Protein AF-0000000082644853 (afdb_homodimer)

Structure (mmCIF, N/CA/C/O backbone):
data_AF-0000000082644853-model_v1
#
loop_
_entity.id
_entity.type
_entity.pdbx_description
1 polymer 'Sirohydrochlorin cobaltochelatase'
#
loop_
_atom_site.group_PDB
_atom_site.id
_atom_site.type_symbol
_atom_site.label_atom_id
_atom_site.label_alt_id
_atom_site.label_comp_id
_atom_site.label_asym_id
_atom_site.label_entity_id
_atom_site.label_seq_id
_atom_site.pdbx_PDB_ins_code
_atom_site.Cartn_x
_atom_site.Cartn_y
_atom_site.Cartn_z
_atom_site.occupancy
_atom_site.B_iso_or_equiv
_atom_site.auth_seq_id
_atom_site.auth_comp_id
_atom_site.auth_asym_id
_atom_site.auth_atom_id
_atom_site.pdbx_PDB_model_num
ATOM 1 N N . MET A 1 1 ? -31.766 14.523 12.695 1 91.44 1 MET A N 1
ATOM 2 C CA . MET A 1 1 ? -30.641 15.391 12.344 1 91.44 1 MET A CA 1
ATOM 3 C C . MET A 1 1 ? -29.344 14.594 12.258 1 91.44 1 MET A C 1
ATOM 5 O O . MET A 1 1 ? -29.172 13.602 12.977 1 91.44 1 MET A O 1
ATOM 9 N N . LYS A 1 2 ? -28.453 14.953 11.383 1 95.81 2 LYS A N 1
ATOM 10 C CA . LYS A 1 2 ? -27.172 14.273 11.227 1 95.81 2 LYS A CA 1
ATOM 11 C C . LYS A 1 2 ? -26.031 15.109 11.812 1 95.81 2 LYS A C 1
ATOM 13 O O . LYS A 1 2 ? -26.078 16.344 11.773 1 95.81 2 LYS A O 1
ATOM 18 N N . ALA A 1 3 ? -25.094 14.406 12.383 1 97.88 3 ALA A N 1
ATOM 19 C CA . ALA A 1 3 ? -23.906 15.078 12.906 1 97.88 3 ALA A CA 1
ATOM 20 C C . ALA A 1 3 ? -22.625 14.469 12.32 1 97.88 3 ALA A C 1
ATOM 22 O O . ALA A 1 3 ? -22.609 13.289 11.969 1 97.88 3 ALA A O 1
ATOM 23 N N . ILE A 1 4 ? -21.703 15.273 12.188 1 98.19 4 ILE A N 1
ATOM 24 C CA . ILE A 1 4 ? -20.359 14.852 11.773 1 98.19 4 ILE A CA 1
ATOM 25 C C . ILE A 1 4 ? -19.375 15.055 12.914 1 98.19 4 ILE A C 1
ATOM 27 O O . ILE A 1 4 ? -19.281 16.156 13.484 1 98.19 4 ILE A O 1
ATOM 31 N N . LEU A 1 5 ? -18.734 14.008 13.289 1 98.38 5 LEU A N 1
ATOM 32 C CA . LEU A 1 5 ? -17.688 14.062 14.312 1 98.38 5 LEU A CA 1
ATOM 33 C C . LEU A 1 5 ? -16.312 13.844 13.688 1 98.38 5 LEU A C 1
ATOM 35 O O . LEU A 1 5 ? -15.984 12.727 13.281 1 98.38 5 LEU A O 1
ATOM 39 N N . PHE A 1 6 ? -15.547 14.906 13.625 1 98.06 6 PHE A N 1
ATOM 40 C CA . PHE A 1 6 ? -14.172 14.805 13.148 1 98.06 6 PHE A CA 1
ATOM 41 C C . PHE A 1 6 ? -13.234 14.398 14.281 1 98.06 6 PHE A C 1
ATOM 43 O O . PHE A 1 6 ? -13.266 14.992 15.359 1 98.06 6 PHE A O 1
ATOM 50 N N . VAL A 1 7 ? -12.398 13.383 14.023 1 96.88 7 VAL A N 1
ATOM 51 C CA . VAL A 1 7 ? -11.523 12.859 15.062 1 96.88 7 VAL A CA 1
ATOM 52 C C . VAL A 1 7 ? -10.07 13.188 14.719 1 96.88 7 VAL A C 1
ATOM 54 O O . VAL A 1 7 ? -9.5 12.609 13.797 1 96.88 7 VAL A O 1
ATOM 57 N N . GLY A 1 8 ? -9.5 14.078 15.461 1 95.31 8 GLY A N 1
ATOM 58 C CA . GLY A 1 8 ? -8.062 14.281 15.375 1 95.31 8 GLY A CA 1
ATOM 59 C C . GLY A 1 8 ? -7.266 13.281 16.188 1 95.31 8 GLY A C 1
ATOM 60 O O . GLY A 1 8 ? -7.766 12.742 17.172 1 95.31 8 GLY A O 1
ATOM 61 N N . HIS A 1 9 ? -6.109 13.016 15.82 1 91.62 9 HIS A N 1
ATOM 62 C CA . HIS A 1 9 ? -5.27 12.102 16.594 1 91.62 9 HIS A CA 1
ATOM 63 C C . HIS A 1 9 ? -4.98 12.664 17.984 1 91.62 9 HIS A C 1
ATOM 65 O O . HIS A 1 9 ? -5.066 11.938 18.984 1 91.62 9 HIS A O 1
ATOM 71 N N . GLY A 1 10 ? -4.68 13.938 18.016 1 91.25 10 GLY A N 1
ATOM 72 C CA . GLY A 1 10 ? -4.246 14.617 19.234 1 91.25 10 GLY A CA 1
ATOM 73 C C . GLY A 1 10 ? -2.74 14.734 19.344 1 91.25 10 GLY A C 1
ATOM 74 O O . GLY A 1 10 ? -2.008 13.844 18.891 1 91.25 10 GLY A O 1
ATOM 75 N N . SER A 1 11 ? -2.26 15.828 19.906 1 88.69 11 SER A N 1
ATOM 76 C CA . SER A 1 11 ? -0.838 16.125 20.047 1 88.69 11 SER A CA 1
ATOM 77 C C . SER A 1 11 ? -0.506 16.609 21.453 1 88.69 11 SER A C 1
ATOM 79 O O . SER A 1 11 ? -1.336 17.234 22.125 1 88.69 11 SER A O 1
ATOM 81 N N . ARG A 1 12 ? 0.688 16.297 21.859 1 88.5 12 ARG A N 1
ATOM 82 C CA . ARG A 1 12 ? 1.156 16.844 23.125 1 88.5 12 ARG A CA 1
ATOM 83 C C . ARG A 1 12 ? 1.364 18.344 23.031 1 88.5 12 ARG A C 1
ATOM 85 O O . ARG A 1 12 ? 1.369 19.047 24.047 1 88.5 12 ARG A O 1
ATOM 92 N N . ASP A 1 13 ? 1.562 18.797 21.797 1 89.56 13 ASP A N 1
ATOM 93 C CA . ASP A 1 13 ? 1.637 20.219 21.516 1 89.56 13 ASP A CA 1
ATOM 94 C C . ASP A 1 13 ? 0.244 20.812 21.328 1 89.56 13 ASP A C 1
ATOM 96 O O . ASP A 1 13 ? -0.434 20.516 20.344 1 89.56 13 ASP A O 1
ATOM 100 N N . PRO A 1 14 ? -0.13 21.688 22.156 1 90.88 14 PRO A N 1
ATOM 101 C CA . PRO A 1 14 ? -1.47 22.281 22.062 1 90.88 14 PRO A CA 1
ATOM 102 C C . PRO A 1 14 ? -1.701 23 20.734 1 90.88 14 PRO A C 1
ATOM 104 O O . PRO A 1 14 ? -2.834 23.062 20.25 1 90.88 14 PRO A O 1
ATOM 107 N N . GLU A 1 15 ? -0.676 23.5 20.219 1 91.12 15 GLU A N 1
ATOM 108 C CA . GLU A 1 15 ? -0.809 24.188 18.938 1 91.12 15 GLU A CA 1
ATOM 109 C C . GLU A 1 15 ? -1.301 23.234 17.844 1 91.12 15 GLU A C 1
ATOM 111 O O . GLU A 1 15 ? -2.047 23.641 16.953 1 91.12 15 GLU A O 1
ATOM 116 N N . GLY A 1 16 ? -0.897 22 17.891 1 91.69 16 GLY A N 1
ATOM 117 C CA . GLY A 1 16 ? -1.359 21 16.953 1 91.69 16 GLY A CA 1
ATOM 118 C C . GLY A 1 16 ? -2.854 20.75 17.031 1 91.69 16 GLY A C 1
ATOM 119 O O . GLY A 1 16 ? -3.529 20.672 16 1 91.69 16 GLY A O 1
ATOM 120 N N . ASN A 1 17 ? -3.324 20.641 18.25 1 94.69 17 ASN A N 1
ATOM 121 C CA . ASN A 1 17 ? -4.75 20.422 18.453 1 94.69 17 ASN A CA 1
ATOM 122 C C . ASN A 1 17 ? -5.574 21.625 18 1 94.69 17 ASN A C 1
ATOM 124 O O . ASN A 1 17 ? -6.66 21.469 17.438 1 94.69 17 ASN A O 1
ATOM 128 N N . GLU A 1 18 ? -5.004 22.75 18.234 1 94.88 18 GLU A N 1
ATOM 129 C CA . GLU A 1 18 ? -5.684 23.969 17.812 1 94.88 18 GLU A CA 1
ATOM 130 C C . GLU A 1 18 ? -5.773 24.047 16.281 1 94.88 18 GLU A C 1
ATOM 132 O O . GLU A 1 18 ? -6.785 24.5 15.74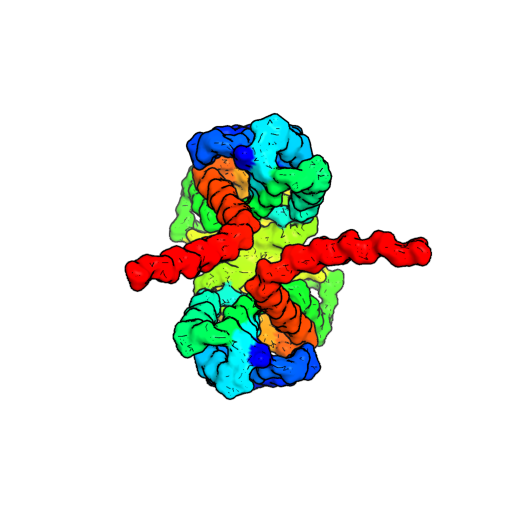2 1 94.88 18 GLU A O 1
ATOM 137 N N . GLN A 1 19 ? -4.77 23.625 15.633 1 93.31 19 GLN A N 1
ATOM 138 C CA . GLN A 1 19 ? -4.781 23.625 14.172 1 93.31 19 GLN A CA 1
ATOM 139 C C . GLN A 1 19 ? -5.84 22.672 13.633 1 93.31 19 GLN A C 1
ATOM 141 O O . GLN A 1 19 ? -6.477 22.953 12.617 1 93.31 19 GLN A O 1
ATOM 146 N N . VAL A 1 20 ? -6.02 21.562 14.32 1 95.38 20 VAL A N 1
ATOM 147 C CA . VAL A 1 20 ? -7.07 20.641 13.922 1 95.38 20 VAL A CA 1
ATOM 148 C C . VAL A 1 20 ? -8.43 21.312 14.031 1 95.38 20 VAL A C 1
ATOM 150 O O . VAL A 1 20 ? -9.25 21.25 13.109 1 95.38 20 VAL A O 1
ATOM 153 N N . ARG A 1 21 ? -8.648 21.984 15.141 1 96.44 21 ARG A N 1
ATOM 154 C CA . ARG A 1 21 ? -9.914 22.672 15.359 1 96.44 21 ARG A CA 1
ATOM 155 C C . ARG A 1 21 ? -10.148 23.75 14.312 1 96.44 21 ARG A C 1
ATOM 157 O O . ARG A 1 21 ? -11.25 23.875 13.773 1 96.44 21 ARG A O 1
ATOM 164 N N . GLN A 1 22 ? -9.078 24.453 14.055 1 96.44 22 GLN A N 1
ATOM 165 C CA . GLN A 1 22 ? -9.164 25.516 13.055 1 96.44 22 GLN A CA 1
ATOM 166 C C . GLN A 1 22 ? -9.477 24.938 11.672 1 96.44 22 GLN A C 1
ATOM 168 O O . GLN A 1 22 ? -10.266 25.516 10.922 1 96.44 22 GLN A O 1
ATOM 173 N N . PHE A 1 23 ? -8.859 23.922 11.375 1 96.81 23 PHE A N 1
ATOM 174 C CA . PHE A 1 23 ? -9.086 23.266 10.094 1 96.81 23 PHE A CA 1
ATOM 175 C C . PHE A 1 23 ? -10.555 22.875 9.945 1 96.81 23 PHE A C 1
ATOM 177 O O . PHE A 1 23 ? -11.164 23.125 8.906 1 96.81 23 PHE A O 1
ATOM 184 N N . VAL A 1 24 ? -11.07 22.25 10.984 1 97.12 24 VAL A N 1
ATOM 185 C CA . VAL A 1 24 ? -12.461 21.797 10.945 1 97.12 24 VAL A CA 1
ATOM 186 C C . VAL A 1 24 ? -13.391 23.016 10.836 1 97.12 24 VAL A C 1
ATOM 188 O O . VAL A 1 24 ? -14.391 22.969 10.117 1 97.12 24 VAL A O 1
ATOM 191 N N . GLU A 1 25 ? -13.07 24.062 11.523 1 96.19 25 GLU A N 1
ATOM 192 C CA . GLU A 1 25 ? -13.859 25.281 11.438 1 96.19 25 GLU A CA 1
ATOM 193 C C . GLU A 1 25 ? -13.883 25.828 10.008 1 96.19 25 GLU A C 1
ATOM 195 O O . GLU A 1 25 ? -14.898 26.344 9.547 1 96.19 25 GLU A O 1
ATOM 200 N N . ARG A 1 26 ? -12.773 25.703 9.352 1 95.19 26 ARG A N 1
ATOM 201 C CA . ARG A 1 26 ? -12.672 26.156 7.969 1 95.19 26 ARG A CA 1
ATOM 202 C C . ARG A 1 26 ? -13.445 25.25 7.027 1 95.19 26 ARG A C 1
ATOM 204 O O . ARG A 1 26 ? -13.805 25.641 5.918 1 95.19 26 ARG A O 1
ATOM 211 N N . LEU A 1 27 ? -13.648 24.047 7.477 1 95.5 27 LEU A N 1
ATOM 212 C CA . LEU A 1 27 ? -14.398 23.078 6.695 1 95.5 27 LEU A CA 1
ATOM 213 C C . LEU A 1 27 ? -15.898 23.297 6.824 1 95.5 27 LEU A C 1
ATOM 215 O O . LEU A 1 27 ? -16.656 22.953 5.922 1 95.5 27 LEU A O 1
ATOM 219 N N . ARG A 1 28 ? -16.359 23.906 7.863 1 94.81 28 ARG A N 1
ATOM 220 C CA . ARG A 1 28 ? -17.75 24.016 8.258 1 94.81 28 ARG A CA 1
ATOM 221 C C . ARG A 1 28 ? -18.578 24.672 7.156 1 94.81 28 ARG A C 1
ATOM 223 O O . ARG A 1 28 ? -19.656 24.188 6.816 1 94.81 28 ARG A O 1
ATOM 230 N N . PRO A 1 29 ? -18.062 25.734 6.512 1 95.12 29 PRO A N 1
ATOM 231 C CA . PRO A 1 29 ? -18.859 26.406 5.477 1 95.12 29 PRO A CA 1
ATOM 232 C C . PRO A 1 29 ? -19.109 25.5 4.262 1 95.12 29 PRO A C 1
ATOM 234 O O . PRO A 1 29 ? -20 25.797 3.455 1 95.12 29 PRO A O 1
ATOM 237 N N . LYS A 1 30 ? -18.391 24.453 4.133 1 95.62 30 LYS A N 1
ATOM 238 C CA . LYS A 1 30 ? -18.5 23.562 2.98 1 95.62 30 LYS A CA 1
ATOM 239 C C . LYS A 1 30 ? -19.406 22.375 3.295 1 95.62 30 LYS A C 1
ATOM 241 O O . LYS A 1 30 ? -19.672 21.547 2.422 1 95.62 30 LYS A O 1
ATOM 246 N N . ILE A 1 31 ? -19.812 22.328 4.473 1 95.56 31 ILE A N 1
ATOM 247 C CA . ILE A 1 31 ? -20.703 21.266 4.934 1 95.56 31 ILE A CA 1
ATOM 248 C C . ILE A 1 31 ? -22.125 21.797 5.02 1 95.56 31 ILE A C 1
ATOM 250 O O . ILE A 1 31 ? -22.344 22.938 5.449 1 95.56 31 ILE A O 1
ATOM 254 N N . HIS A 1 32 ? -23.062 20.984 4.539 1 93.88 32 HIS A N 1
ATOM 255 C CA . HIS A 1 32 ? -24.469 21.406 4.566 1 93.88 32 HIS A CA 1
ATOM 256 C C . HIS A 1 32 ? -24.875 21.859 5.961 1 93.88 32 HIS A C 1
ATOM 258 O O . HIS A 1 32 ? -24.578 21.188 6.953 1 93.88 32 HIS A O 1
ATOM 264 N N . PRO A 1 33 ? -25.562 22.938 6.102 1 93.25 33 PRO A N 1
ATOM 265 C CA . PRO A 1 33 ? -25.844 23.594 7.383 1 93.25 33 PRO A CA 1
ATOM 266 C C . PRO A 1 33 ? -26.719 22.734 8.305 1 93.25 33 PRO A C 1
ATOM 268 O O . PRO A 1 33 ? -26.797 23 9.508 1 93.25 33 PRO A O 1
ATOM 271 N N . THR A 1 34 ? -27.328 21.781 7.746 1 93.5 34 THR A N 1
ATOM 272 C CA . THR A 1 34 ? -28.203 20.938 8.562 1 93.5 34 THR A CA 1
ATOM 273 C C . THR A 1 34 ? -27.375 20 9.445 1 93.5 34 THR A C 1
ATOM 275 O O . THR A 1 34 ? -27.906 19.422 10.391 1 93.5 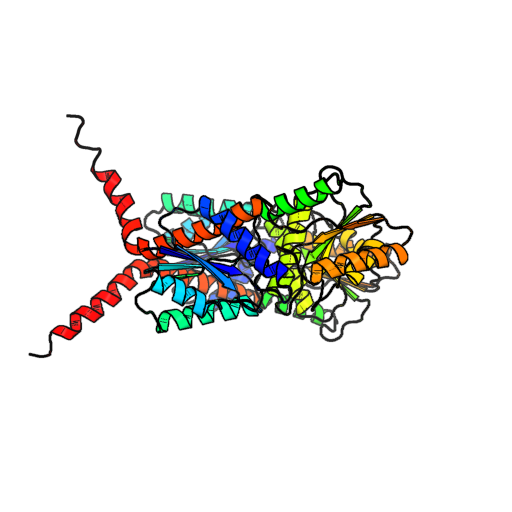34 THR A O 1
ATOM 278 N N . PHE A 1 35 ? -26.141 19.891 9.102 1 96.06 35 PHE A N 1
ATOM 279 C CA . PHE A 1 35 ? -25.297 18.984 9.883 1 96.06 35 PHE A CA 1
ATOM 280 C C . PHE A 1 35 ? -24.75 19.688 11.117 1 96.06 35 PHE A C 1
ATOM 282 O O . PHE A 1 35 ? -24.312 20.828 11.047 1 96.06 35 PHE A O 1
ATOM 289 N N . TYR A 1 36 ? -24.844 19.062 12.211 1 96.88 36 TYR A N 1
ATOM 290 C CA . TYR A 1 36 ? -24.078 19.469 13.383 1 96.88 36 TYR A CA 1
ATOM 291 C C . TYR A 1 36 ? -22.625 18.984 13.281 1 96.88 36 TYR A C 1
ATOM 293 O O . TYR A 1 36 ? -22.375 17.812 12.992 1 96.88 36 TYR A O 1
ATOM 301 N N . VAL A 1 37 ? -21.656 19.875 13.477 1 97.75 37 VAL A N 1
ATOM 302 C CA . VAL A 1 37 ? -20.25 19.516 13.312 1 97.75 37 VAL A CA 1
ATOM 303 C C . VAL A 1 37 ? -19.531 19.625 14.648 1 97.75 37 VAL A C 1
ATOM 305 O O . VAL A 1 37 ? -19.641 20.641 15.336 1 97.75 37 VAL A O 1
ATOM 308 N N . GLU A 1 38 ? -18.828 18.594 15.016 1 97.5 38 GLU A N 1
ATOM 309 C CA . GLU A 1 38 ? -18.047 18.547 16.25 1 97.5 38 GLU A CA 1
ATOM 310 C C . GLU A 1 38 ? -16.656 17.984 16 1 97.5 38 GLU A C 1
ATOM 312 O O . GLU A 1 38 ? -16.438 17.266 15.023 1 97.5 38 GLU A O 1
ATOM 317 N N . THR A 1 39 ? -15.68 18.375 16.875 1 98.12 39 THR A N 1
ATOM 318 C CA . THR A 1 39 ? -14.312 17.875 16.812 1 98.12 39 THR A CA 1
ATOM 319 C C . THR A 1 39 ? -13.93 17.203 18.125 1 98.12 39 THR A C 1
ATOM 321 O O . THR A 1 39 ? -14.281 17.672 19.219 1 98.12 39 THR A O 1
ATOM 324 N N . CYS A 1 40 ? -13.289 16.078 18.031 1 97.69 40 CYS A N 1
ATOM 325 C CA . CYS A 1 40 ? -12.758 15.391 19.203 1 97.69 40 CYS A CA 1
ATOM 326 C C . CYS A 1 40 ? -11.375 14.82 18.906 1 97.69 40 CYS A C 1
ATOM 328 O O . CYS A 1 40 ? -10.828 15.023 17.828 1 97.69 40 CYS A O 1
ATOM 330 N N . PHE A 1 41 ? -10.773 14.148 19.922 1 96.5 41 PHE A N 1
ATOM 331 C CA . PHE A 1 41 ? -9.398 13.68 19.766 1 96.5 41 PHE A CA 1
ATOM 332 C C . PHE A 1 41 ? -9.25 12.258 20.297 1 96.5 41 PHE A C 1
ATOM 334 O O . PHE A 1 41 ? -9.906 11.875 21.266 1 96.5 41 PHE A O 1
ATOM 341 N N . LEU A 1 42 ? -8.43 11.531 19.625 1 93.62 42 LEU A N 1
ATOM 342 C CA . LEU A 1 42 ? -8.125 10.156 20.031 1 93.62 42 LEU A CA 1
ATOM 343 C C . LEU A 1 42 ? -7.316 10.133 21.312 1 93.62 42 LEU A C 1
ATOM 345 O O . LEU A 1 42 ? -7.547 9.289 22.188 1 93.62 42 LEU A O 1
ATOM 349 N N . GLU A 1 43 ? -6.359 11.016 21.328 1 90.88 43 GLU A N 1
ATOM 350 C CA . GLU A 1 43 ? -5.477 11.164 22.484 1 90.88 43 GLU A CA 1
ATOM 351 C C . GLU A 1 43 ? -4.938 12.586 22.578 1 90.88 43 GLU A C 1
ATOM 353 O O . GLU A 1 43 ? -5.004 13.352 21.625 1 90.88 43 GLU A O 1
ATOM 358 N N . PHE A 1 44 ? -4.562 12.969 23.844 1 91.75 44 PHE A N 1
ATOM 359 C CA . PHE A 1 44 ? -3.865 14.219 24.125 1 91.75 44 PHE A CA 1
ATOM 360 C C . PHE A 1 44 ? -4.738 15.414 23.781 1 91.75 44 PHE A C 1
ATOM 362 O O . PHE A 1 44 ? -4.238 16.438 23.312 1 91.75 44 PHE A O 1
ATOM 369 N N . GLY A 1 45 ? -6.016 15.195 23.75 1 92.81 45 GLY A N 1
ATOM 370 C CA . GLY A 1 45 ? -6.949 16.281 23.484 1 92.81 45 GLY A CA 1
ATOM 371 C C . GLY A 1 45 ? -8.359 15.984 23.953 1 92.81 45 GLY A C 1
ATOM 372 O O . GLY A 1 45 ? -8.695 14.828 24.219 1 92.81 45 GLY A O 1
ATOM 373 N N . LEU A 1 46 ? -9.047 17.016 24.188 1 94.5 46 LEU A N 1
ATOM 374 C CA . LEU A 1 46 ? -10.453 16.938 24.562 1 94.5 46 LEU A CA 1
ATOM 375 C C . LEU A 1 46 ? -11.32 17.656 23.531 1 94.5 46 LEU A C 1
ATOM 377 O O . LEU A 1 46 ? -10.883 18.625 22.906 1 94.5 46 LEU A O 1
ATOM 381 N N . PRO A 1 47 ? -12.531 17.266 23.391 1 97.25 47 PRO A N 1
ATOM 382 C CA . PRO A 1 47 ? -13.172 16.109 24.016 1 97.25 47 PRO A CA 1
ATOM 383 C C . PRO A 1 47 ? -12.633 14.781 23.484 1 97.25 47 PRO A C 1
ATOM 385 O O . PRO A 1 47 ? -12.031 14.742 22.406 1 97.25 47 PRO A O 1
ATOM 388 N N . THR A 1 48 ? -12.859 13.703 24.266 1 96.81 48 THR A N 1
ATOM 389 C CA . THR A 1 48 ? -12.594 12.352 23.781 1 96.81 48 THR A CA 1
ATOM 390 C C . THR A 1 48 ? -13.625 11.93 22.75 1 96.81 48 THR A C 1
ATOM 392 O O . THR A 1 48 ? -14.602 12.641 22.516 1 96.81 48 THR A O 1
ATOM 395 N N . ILE A 1 49 ? -13.383 10.828 22.188 1 96.38 49 ILE A N 1
ATOM 396 C CA . ILE A 1 49 ? -14.289 10.352 21.156 1 96.38 49 ILE A CA 1
ATOM 397 C C . ILE A 1 49 ? -15.68 10.125 21.75 1 96.38 49 ILE A C 1
ATOM 399 O O . ILE A 1 49 ? -16.688 10.562 21.172 1 96.38 49 ILE A O 1
ATOM 403 N N . ILE A 1 50 ? -15.727 9.461 22.875 1 95.88 50 ILE A N 1
ATOM 404 C CA . ILE A 1 50 ? -17 9.172 23.531 1 95.88 50 ILE A CA 1
ATOM 405 C C . ILE A 1 50 ? -17.703 10.484 23.906 1 95.88 50 ILE A C 1
ATOM 407 O O . ILE A 1 50 ? -18.891 10.648 23.672 1 95.88 50 ILE A O 1
ATOM 411 N N . GLU A 1 51 ? -16.984 11.383 24.453 1 97.19 51 GLU A N 1
ATOM 412 C CA . GLU A 1 51 ? -17.531 12.688 24.797 1 97.19 51 GLU A CA 1
ATOM 413 C C . GLU A 1 51 ? -18.016 13.43 23.547 1 97.19 51 GLU A C 1
ATOM 415 O O . GLU A 1 51 ? -19.031 14.117 23.594 1 97.19 51 GLU A O 1
ATOM 420 N N . GLY A 1 52 ? -17.25 13.336 22.469 1 98.06 52 GLY A N 1
ATOM 421 C CA . GLY A 1 52 ? -17.656 13.93 21.203 1 98.06 52 GLY A CA 1
ATOM 422 C C . GLY A 1 52 ? -18.969 13.375 20.688 1 98.06 52 GLY A C 1
ATOM 423 O O . GLY A 1 52 ? -19.844 14.125 20.234 1 98.06 52 GLY A O 1
ATOM 424 N N . ILE A 1 53 ? -19.109 12.078 20.766 1 97.69 53 ILE A N 1
ATOM 425 C CA . ILE A 1 53 ? -20.344 11.438 20.328 1 97.69 53 ILE A CA 1
ATOM 426 C C . ILE A 1 53 ? -21.5 11.906 21.219 1 97.69 53 ILE A C 1
ATOM 428 O O . ILE A 1 53 ? -22.594 12.211 20.719 1 97.69 53 ILE A O 1
ATOM 432 N N . GLU A 1 54 ? -21.234 11.953 22.531 1 97.31 54 GLU A N 1
ATOM 433 C CA . GLU A 1 54 ? -22.25 12.422 23.469 1 97.31 54 GLU A CA 1
ATOM 434 C C . GLU A 1 54 ? -22.703 13.836 23.125 1 97.31 54 GLU A C 1
ATOM 436 O O . GLU A 1 54 ? -23.906 14.141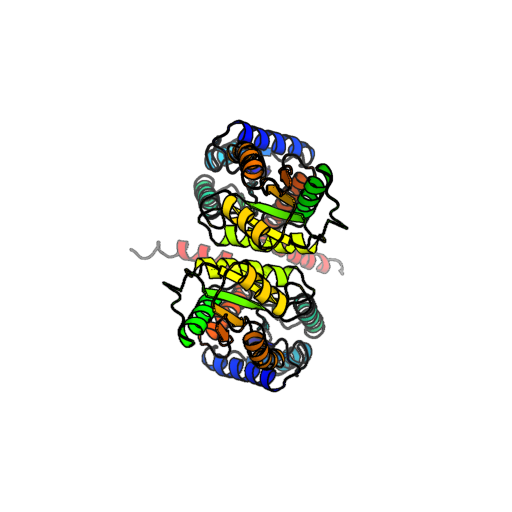 23.203 1 97.31 54 GLU A O 1
ATOM 441 N N . GLN A 1 55 ? -21.828 14.672 22.766 1 97.94 55 GLN A N 1
ATOM 442 C CA . GLN A 1 55 ? -22.156 16.031 22.375 1 97.94 55 GLN A CA 1
ATOM 443 C C . GLN A 1 55 ? -23.031 16.062 21.125 1 97.94 55 GLN A C 1
ATOM 445 O O . GLN A 1 55 ? -23.984 16.859 21.047 1 97.94 55 GLN A O 1
ATOM 450 N N . CYS A 1 56 ? -22.719 15.227 20.203 1 98.12 56 CYS A N 1
ATOM 451 C CA . CYS A 1 56 ? -23.531 15.117 19 1 98.12 56 CYS A CA 1
ATOM 452 C C . CYS A 1 56 ? -24.938 14.68 19.328 1 98.12 56 CYS A C 1
ATOM 454 O O . CYS A 1 56 ? -25.906 15.25 18.828 1 98.12 56 CYS A O 1
ATOM 456 N N . VAL A 1 57 ? -25.062 13.695 20.172 1 97.25 57 VAL A N 1
ATOM 457 C CA . VAL A 1 57 ? -26.359 13.156 20.562 1 97.25 57 VAL A CA 1
ATOM 458 C C . VAL A 1 57 ? -27.156 14.219 21.312 1 97.25 57 VAL A C 1
ATOM 460 O O . VAL A 1 57 ? -28.344 14.414 21.062 1 97.25 57 VAL A O 1
ATOM 463 N N . ASN A 1 58 ? -26.484 14.859 22.234 1 97.12 58 ASN A N 1
ATOM 464 C CA . ASN A 1 58 ? -27.125 15.906 23.031 1 97.12 58 ASN A CA 1
ATOM 465 C C . ASN A 1 58 ? -27.625 17.047 22.156 1 97.12 58 ASN A C 1
ATOM 467 O O . ASN A 1 58 ? -28.594 17.719 22.5 1 97.12 58 ASN A O 1
ATOM 471 N N . ALA A 1 59 ? -27 17.234 21.016 1 96.88 59 ALA A N 1
ATOM 472 C CA . ALA A 1 59 ? -27.406 18.281 20.062 1 96.88 59 ALA A CA 1
ATOM 473 C C . ALA A 1 59 ? -28.609 17.844 19.25 1 96.88 59 ALA A C 1
ATOM 475 O O . ALA A 1 59 ? -29.156 18.625 18.453 1 96.88 59 ALA A O 1
ATOM 476 N N . GLY A 1 60 ? -29.016 16.516 19.406 1 96.44 60 GLY A N 1
ATOM 477 C CA . GLY A 1 60 ? -30.234 16.031 18.781 1 96.44 60 GLY A CA 1
ATOM 478 C C . GLY A 1 60 ? -29.984 15.086 17.609 1 96.44 60 GLY A C 1
ATOM 479 O O . GLY A 1 60 ? -30.891 14.766 16.859 1 96.44 60 GLY A O 1
ATOM 480 N N . ALA A 1 61 ? -28.766 14.656 17.453 1 96.94 61 ALA A N 1
ATOM 481 C CA . ALA A 1 61 ? -28.422 13.828 16.297 1 96.94 61 ALA A CA 1
ATOM 482 C C . ALA A 1 61 ? -28.938 12.406 16.469 1 96.94 61 ALA A C 1
ATOM 484 O O . ALA A 1 61 ? -28.812 11.812 17.531 1 96.94 61 ALA A O 1
ATOM 485 N N . ASP A 1 62 ? -29.531 11.891 15.453 1 96.25 62 ASP A N 1
ATOM 486 C CA . ASP A 1 62 ? -29.922 10.484 15.422 1 96.25 62 ASP A CA 1
ATOM 487 C C . ASP A 1 62 ? -28.984 9.672 14.531 1 96.25 62 ASP A C 1
ATOM 489 O O . ASP A 1 62 ? -29.078 8.445 14.484 1 96.25 62 ASP A O 1
ATOM 493 N N . GLU A 1 63 ? -28.141 10.359 13.852 1 96.69 63 GLU A N 1
ATOM 494 C CA . GLU A 1 63 ? -27.062 9.766 13.07 1 96.69 63 GLU A CA 1
ATOM 495 C C . GLU A 1 63 ? -25.75 10.539 13.25 1 96.69 63 GLU A C 1
ATOM 497 O O . GLU A 1 63 ? -25.734 11.766 13.141 1 96.69 63 GLU A O 1
ATOM 502 N N . VAL A 1 64 ? -24.719 9.828 13.57 1 97.69 64 VAL A N 1
ATOM 503 C CA . VAL A 1 64 ? -23.422 10.445 13.742 1 97.69 64 VAL A CA 1
ATOM 504 C C . VAL A 1 64 ? -22.406 9.797 12.789 1 97.69 64 VAL A C 1
ATOM 506 O O . VAL A 1 64 ? -22.234 8.578 12.812 1 97.69 64 VAL A O 1
ATOM 509 N N . ILE A 1 65 ? -21.812 10.586 11.969 1 97.5 65 ILE A N 1
ATOM 510 C CA . ILE A 1 65 ? -20.75 10.141 11.07 1 97.5 65 ILE A CA 1
ATOM 511 C C . ILE A 1 65 ? -19.391 10.508 11.648 1 97.5 65 ILE A C 1
ATOM 513 O O . ILE A 1 65 ? -19.078 11.688 11.82 1 97.5 65 ILE A O 1
ATOM 517 N N . VAL A 1 66 ? -18.625 9.492 11.938 1 97.06 66 VAL A N 1
ATOM 518 C CA . VAL A 1 66 ? -17.312 9.688 12.539 1 97.06 66 VAL A CA 1
ATOM 519 C C . VAL A 1 66 ? -16.234 9.664 11.453 1 97.06 66 VAL A C 1
ATOM 521 O O . VAL A 1 66 ? -16.047 8.648 10.773 1 97.06 66 VAL A O 1
ATOM 524 N N . ILE A 1 67 ? -15.492 10.766 11.297 1 96.75 67 ILE A N 1
ATOM 525 C CA . ILE A 1 67 ? -14.477 10.883 10.258 1 96.75 67 ILE A CA 1
ATOM 526 C C . ILE A 1 67 ? -13.109 11.125 10.891 1 96.75 67 ILE A C 1
ATOM 528 O O . ILE A 1 67 ? -12.852 12.195 11.438 1 96.75 67 ILE A O 1
ATOM 532 N N . PRO A 1 68 ? -12.234 10.203 10.789 1 95.94 68 PRO A N 1
ATOM 533 C CA . PRO A 1 68 ? -10.883 10.43 11.305 1 95.94 68 PRO A CA 1
ATOM 534 C C . PRO A 1 68 ? -10.055 11.352 10.406 1 95.94 68 PRO A C 1
ATOM 536 O O . PRO A 1 68 ? -9.969 11.125 9.203 1 95.94 68 PRO A O 1
ATOM 539 N N . ILE A 1 69 ? -9.469 12.344 11 1 95.31 69 ILE A N 1
ATOM 540 C CA . ILE A 1 69 ? -8.484 13.188 10.32 1 95.31 69 ILE A CA 1
ATOM 541 C C . ILE A 1 69 ? -7.078 12.68 10.625 1 95.31 69 ILE A C 1
ATOM 543 O O . ILE A 1 69 ? -6.328 13.32 11.375 1 95.31 69 ILE A O 1
ATOM 547 N N . ILE A 1 70 ? -6.785 11.516 10.062 1 92.12 70 ILE A N 1
ATOM 548 C CA . ILE A 1 70 ? -5.547 10.781 10.297 1 92.12 70 ILE A CA 1
ATOM 549 C C . ILE A 1 70 ? -4.965 10.312 8.961 1 92.12 70 ILE A C 1
ATOM 551 O O . ILE A 1 70 ? -5.68 9.734 8.141 1 92.12 70 ILE A O 1
ATOM 555 N N . LEU A 1 71 ? -3.701 10.609 8.695 1 90.62 71 LEU A N 1
ATOM 556 C CA . LEU A 1 71 ? -3.068 10.273 7.426 1 90.62 71 LEU A CA 1
ATOM 557 C C . LEU A 1 71 ? -2.902 8.766 7.277 1 90.62 71 LEU A C 1
ATOM 559 O O . LEU A 1 71 ? -3.434 8.172 6.34 1 90.62 71 LEU A O 1
ATOM 563 N N . LEU A 1 72 ? -2.137 8.156 8.18 1 87.75 72 LEU A N 1
ATOM 564 C CA . LEU A 1 72 ? -1.875 6.719 8.156 1 87.75 72 LEU A CA 1
ATOM 565 C C . LEU A 1 72 ? -2.41 6.047 9.414 1 87.75 72 LEU A C 1
ATOM 567 O O . LEU A 1 72 ? -1.863 6.234 10.5 1 87.75 72 LEU A O 1
ATOM 571 N N . ALA A 1 73 ? -3.51 5.352 9.242 1 79.06 73 ALA A N 1
ATOM 572 C CA . ALA A 1 73 ? -4.137 4.723 10.398 1 79.06 73 ALA A CA 1
ATOM 573 C C . ALA A 1 73 ? -3.236 3.643 10.992 1 79.06 73 ALA A C 1
ATOM 575 O O . ALA A 1 73 ? -2.795 2.736 10.281 1 79.06 73 ALA A O 1
ATOM 576 N N . ALA A 1 74 ? -2.91 3.82 12.25 1 78.75 74 ALA A N 1
ATOM 577 C CA . ALA A 1 74 ? -2.072 2.863 12.969 1 78.75 74 ALA A CA 1
ATOM 578 C C . ALA A 1 74 ? -2.871 2.139 14.047 1 78.75 74 ALA A C 1
ATOM 580 O O . ALA A 1 74 ? -4.074 2.371 14.203 1 78.75 74 ALA A O 1
ATOM 581 N N . GLY A 1 75 ? -2.273 1.167 14.68 1 70.19 75 GLY A N 1
ATOM 582 C CA . GLY A 1 75 ? -2.895 0.257 15.633 1 70.19 75 GLY A CA 1
ATOM 583 C C . GLY A 1 75 ? -3.84 0.953 16.594 1 70.19 75 GLY A C 1
ATOM 584 O O . GLY A 1 75 ? -5.004 0.57 16.719 1 70.19 75 GLY A O 1
ATOM 585 N N . HIS A 1 76 ? -3.453 2.033 17.172 1 69.81 76 HIS A N 1
ATOM 586 C CA . HIS A 1 76 ? -4.289 2.711 18.156 1 69.81 76 HIS A CA 1
ATOM 587 C C . HIS A 1 76 ? -5.57 3.24 17.516 1 69.81 76 HIS A C 1
ATOM 589 O O . HIS A 1 76 ? -6.664 3.02 18.047 1 69.81 76 HIS A O 1
ATOM 595 N N . SER A 1 77 ? -5.387 3.834 16.406 1 71.81 77 SER A N 1
ATOM 596 C CA . SER A 1 77 ? -6.555 4.422 15.75 1 71.81 77 SER A CA 1
ATOM 597 C C . SER A 1 77 ? -7.465 3.344 15.172 1 71.81 77 SER A C 1
ATOM 599 O O . SER A 1 77 ? -8.688 3.473 15.219 1 71.81 77 SER A O 1
ATOM 601 N N . LYS A 1 78 ? -6.84 2.307 14.758 1 74.44 78 LYS A N 1
ATOM 602 C CA . LYS A 1 78 ? -7.59 1.216 14.141 1 74.44 78 LYS A CA 1
ATOM 603 C C . LYS A 1 78 ? -8.43 0.476 15.18 1 74.44 78 LYS A C 1
ATOM 605 O O . LYS A 1 78 ? -9.477 -0.084 14.852 1 74.44 78 LYS A O 1
ATOM 610 N N . LEU A 1 79 ? -7.965 0.578 16.406 1 79.94 79 LEU A N 1
ATOM 611 C CA . LEU A 1 79 ? -8.625 -0.195 17.453 1 79.94 79 LEU A CA 1
ATOM 612 C C . LEU A 1 79 ? -9.477 0.708 18.344 1 79.94 79 LEU A C 1
ATOM 614 O O . LEU A 1 79 ? -10.586 0.345 18.719 1 79.94 79 LEU A O 1
ATOM 618 N N . HIS A 1 80 ? -9.016 1.914 18.609 1 87 80 HIS A N 1
ATOM 619 C CA . HIS A 1 80 ? -9.633 2.754 19.641 1 87 80 HIS A CA 1
ATOM 620 C C . HIS A 1 80 ? -10.883 3.441 19.109 1 87 80 HIS A C 1
ATOM 622 O O . HIS A 1 80 ? -11.875 3.58 19.828 1 87 80 HIS A O 1
ATOM 628 N N . ILE A 1 81 ? -10.859 3.834 17.891 1 90.94 81 ILE A N 1
ATOM 629 C CA . ILE A 1 81 ? -12.008 4.551 17.344 1 90.94 81 ILE A CA 1
ATOM 630 C C . ILE A 1 81 ? -13.188 3.598 17.203 1 90.94 81 ILE A C 1
ATOM 632 O O . ILE A 1 81 ? -14.281 3.875 17.703 1 90.94 81 ILE A O 1
ATOM 636 N N . PRO A 1 82 ? -13 2.449 16.594 1 90.44 82 PRO A N 1
ATOM 637 C CA . PRO A 1 82 ? -14.102 1.489 16.531 1 90.44 82 PRO A CA 1
ATOM 638 C C . PRO A 1 82 ? -14.594 1.068 17.922 1 90.44 82 PRO A C 1
ATOM 640 O O . PRO A 1 82 ? -15.797 0.893 18.125 1 90.44 82 PRO A O 1
ATOM 643 N N . ALA A 1 83 ? -13.688 0.895 18.844 1 91.19 83 ALA A N 1
ATOM 644 C CA . ALA A 1 83 ? -14.07 0.525 20.203 1 91.19 83 ALA A CA 1
ATOM 645 C C . ALA A 1 83 ? -14.961 1.594 20.828 1 91.19 83 ALA A C 1
ATOM 647 O O . ALA A 1 83 ? -15.953 1.274 21.484 1 91.19 83 ALA A O 1
ATOM 648 N N . ALA A 1 84 ? -14.602 2.814 20.672 1 93.19 84 ALA A N 1
ATOM 649 C CA . ALA A 1 84 ? -15.398 3.926 21.172 1 93.19 84 ALA A CA 1
ATOM 650 C C . ALA A 1 84 ? -16.781 3.961 20.516 1 93.19 84 ALA A C 1
ATOM 652 O O . ALA A 1 84 ? -17.781 4.234 21.172 1 93.19 84 ALA A O 1
ATOM 653 N N . ILE A 1 85 ? -16.797 3.67 19.25 1 93.69 85 ILE A N 1
ATOM 654 C CA . ILE A 1 85 ? -18.047 3.635 18.5 1 93.69 85 ILE A CA 1
ATOM 655 C C . ILE A 1 85 ? -18.938 2.514 19.031 1 93.69 85 ILE A C 1
ATOM 657 O O . ILE A 1 85 ? -20.141 2.707 19.234 1 93.69 85 ILE A O 1
ATOM 661 N N . ASP A 1 86 ? -18.344 1.381 19.266 1 93.19 86 ASP A N 1
ATOM 662 C CA . ASP A 1 86 ? -19.094 0.246 19.797 1 93.19 86 ASP A CA 1
ATOM 663 C C . ASP A 1 86 ? -19.672 0.568 21.172 1 93.19 86 ASP A C 1
ATOM 665 O O . ASP A 1 86 ? -20.828 0.236 21.469 1 93.19 86 ASP A O 1
ATOM 669 N N . GLU A 1 87 ? -18.859 1.151 21.984 1 94.5 87 GLU A N 1
ATOM 670 C CA . GLU A 1 87 ? -19.328 1.58 23.297 1 94.5 87 GLU A CA 1
ATOM 671 C C . GLU A 1 87 ? -20.484 2.564 23.172 1 94.5 87 GLU A C 1
ATOM 673 O O . GLU A 1 87 ? -21.469 2.465 23.906 1 94.5 87 GLU A O 1
ATOM 678 N N . ALA A 1 88 ? -20.406 3.471 22.266 1 95 88 ALA A N 1
ATOM 679 C CA . ALA A 1 88 ? -21.438 4.48 22.047 1 95 88 ALA A CA 1
ATOM 680 C C . ALA A 1 88 ? -22.719 3.842 21.531 1 95 88 ALA A C 1
ATOM 682 O O . ALA A 1 88 ? -23.828 4.273 21.891 1 95 88 ALA A O 1
ATOM 683 N N . LYS A 1 89 ? -22.594 2.846 20.688 1 94.44 89 LYS A N 1
ATOM 684 C CA . LYS A 1 89 ? -23.75 2.135 20.172 1 94.44 89 LYS A CA 1
ATOM 685 C C . LYS A 1 89 ? -24.547 1.485 21.297 1 94.44 89 LYS A C 1
ATOM 687 O O . LYS A 1 89 ? -25.781 1.414 21.234 1 94.44 89 LYS A O 1
ATOM 692 N N . GLN A 1 90 ? -23.859 1.023 22.297 1 95.56 90 GLN A N 1
ATOM 693 C CA . GLN A 1 90 ? -24.5 0.423 23.453 1 95.56 90 GLN A CA 1
ATOM 694 C C . GLN A 1 90 ? -25.203 1.481 24.297 1 95.56 90 GLN A C 1
ATOM 696 O O . GLN A 1 90 ? -26.312 1.256 24.797 1 95.56 90 GLN A O 1
ATOM 701 N N . LYS A 1 91 ? -24.578 2.555 24.391 1 95.94 91 LYS A N 1
ATOM 702 C CA . LYS A 1 91 ? -25.094 3.637 25.234 1 95.94 91 LYS A CA 1
ATOM 703 C C . LYS A 1 91 ? -26.266 4.34 24.547 1 95.94 91 LYS A C 1
ATOM 705 O O . LYS A 1 91 ? -27.203 4.785 25.219 1 95.94 91 LYS A O 1
ATOM 710 N N . TYR A 1 92 ? -26.172 4.441 23.219 1 96.5 92 TYR A N 1
ATOM 711 C CA . TYR A 1 92 ? -27.203 5.129 22.438 1 96.5 92 TYR A CA 1
ATOM 712 C C . TYR A 1 92 ? -27.734 4.23 21.328 1 96.5 92 TYR A C 1
ATOM 714 O O . TYR A 1 92 ? -27.516 4.504 20.141 1 96.5 92 TYR A O 1
ATOM 722 N N . PRO A 1 93 ? -28.531 3.27 21.625 1 94.81 93 PRO A N 1
ATOM 723 C CA . PRO A 1 93 ? -29 2.275 20.656 1 94.81 93 PRO A CA 1
ATOM 724 C C . PRO A 1 93 ? -29.859 2.883 19.562 1 94.81 93 PRO A C 1
ATOM 726 O O . PRO A 1 93 ? -30.031 2.285 18.484 1 94.81 93 PRO A O 1
ATOM 729 N N . HIS A 1 94 ? -30.391 3.992 19.781 1 94.62 94 HIS A N 1
ATOM 730 C CA . HIS A 1 94 ? -31.297 4.609 18.812 1 94.62 94 HIS A CA 1
ATOM 731 C C . HIS A 1 94 ? -30.531 5.48 17.828 1 94.62 94 HIS A C 1
ATOM 733 O O . HIS A 1 94 ? -31.109 6.031 16.891 1 94.62 94 HIS A O 1
ATOM 739 N N . VAL A 1 95 ? -29.281 5.656 18.047 1 96 95 VAL A N 1
ATOM 740 C CA . VAL A 1 95 ? -28.453 6.512 17.203 1 96 95 VAL A CA 1
ATOM 741 C C . VAL A 1 95 ? -27.641 5.652 16.234 1 96 95 VAL A C 1
ATOM 743 O O . VAL A 1 95 ? -27.031 4.66 16.641 1 96 95 VAL A O 1
ATOM 746 N N . THR A 1 96 ? -27.688 5.988 14.992 1 95.81 96 THR A N 1
ATOM 747 C CA . THR A 1 96 ? -26.875 5.316 13.977 1 95.81 96 THR A CA 1
ATOM 748 C C . THR A 1 96 ? -25.469 5.914 13.93 1 95.81 96 THR A C 1
ATOM 750 O O . THR A 1 96 ? -25.312 7.133 13.82 1 95.81 96 THR A O 1
ATOM 753 N N . LEU A 1 97 ? -24.5 5.105 14.062 1 96.06 97 LEU A N 1
ATOM 754 C CA . LEU A 1 97 ? -23.109 5.535 14 1 96.06 97 LEU A CA 1
ATOM 755 C C . LEU A 1 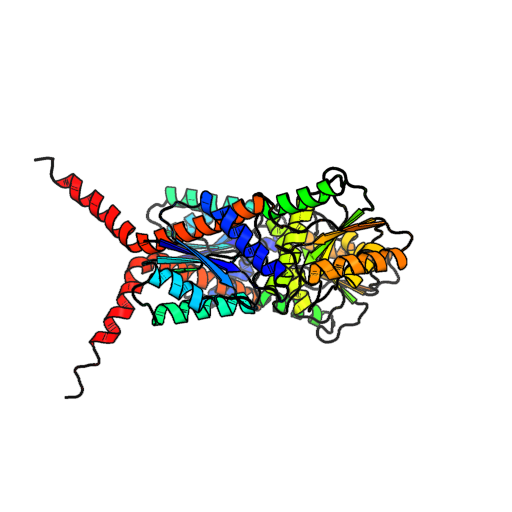97 ? -22.406 4.961 12.773 1 96.06 97 LEU A C 1
ATOM 757 O O . LEU A 1 97 ? -22.438 3.748 12.555 1 96.06 97 LEU A O 1
ATOM 761 N N . THR A 1 98 ? -21.859 5.828 11.945 1 95.06 98 THR A N 1
ATOM 762 C CA . THR A 1 98 ? -21.125 5.438 10.758 1 95.06 98 THR A CA 1
ATOM 763 C C . THR A 1 98 ? -19.656 5.84 10.875 1 95.06 98 THR A C 1
ATOM 765 O O . THR A 1 98 ? -19.344 6.98 11.227 1 95.06 98 THR A O 1
ATOM 768 N N . TYR A 1 99 ? -18.828 4.922 10.625 1 93.75 99 TYR A N 1
ATOM 769 C CA . TYR A 1 99 ? -17.391 5.172 10.688 1 93.75 99 TYR A CA 1
ATOM 770 C C . TYR A 1 99 ? -16.812 5.371 9.289 1 93.75 99 TYR A C 1
ATOM 772 O O . TYR A 1 99 ? -16.828 4.449 8.469 1 93.75 99 TYR A O 1
ATOM 780 N N . GLY A 1 100 ? -16.328 6.539 9.039 1 93.19 100 GLY A N 1
ATOM 781 C CA . GLY A 1 100 ? -15.648 6.801 7.781 1 93.19 100 GLY A CA 1
ATOM 782 C C . GLY A 1 100 ? -14.188 6.402 7.797 1 93.19 100 GLY A C 1
ATOM 783 O O . GLY A 1 100 ? -13.57 6.328 8.859 1 93.19 100 GLY A O 1
ATOM 784 N N . ARG A 1 101 ? -13.617 6.195 6.66 1 91.31 101 ARG A N 1
ATOM 785 C CA . ARG A 1 101 ? -12.219 5.805 6.551 1 91.31 101 ARG A CA 1
ATOM 786 C C . ARG A 1 101 ? -11.297 6.996 6.793 1 91.31 101 ARG A C 1
ATOM 788 O O . ARG A 1 101 ? -11.656 8.133 6.492 1 91.31 101 ARG A O 1
ATOM 795 N N . PRO A 1 102 ? -10.094 6.766 7.297 1 93 102 PRO A N 1
ATOM 796 C CA . PRO A 1 102 ? -9.109 7.844 7.402 1 93 102 PRO A CA 1
ATOM 797 C C . PRO A 1 102 ? -8.648 8.359 6.039 1 93 102 PRO A C 1
ATOM 799 O O . PRO A 1 102 ? -9.094 7.855 5.004 1 93 102 PRO A O 1
ATOM 802 N N . ILE A 1 103 ? -7.832 9.367 6.098 1 92.31 103 ILE A N 1
ATOM 803 C CA . ILE A 1 103 ? -7.316 9.953 4.867 1 92.31 103 ILE A CA 1
ATOM 804 C C . ILE A 1 103 ? -6.637 8.875 4.027 1 92.31 103 ILE A C 1
ATOM 806 O O . ILE A 1 103 ? -6.969 8.688 2.854 1 92.31 103 ILE A O 1
ATOM 810 N N . GLY A 1 104 ? -5.75 8.117 4.707 1 88 104 GLY A N 1
ATOM 811 C CA . GLY A 1 104 ? -5.105 7.012 4.012 1 88 104 GLY A CA 1
ATOM 812 C C . GLY A 1 104 ? -4.422 7.434 2.727 1 88 104 GLY A C 1
ATOM 813 O O . GLY A 1 104 ? -3.84 8.516 2.652 1 88 104 GLY A O 1
ATOM 814 N N . ILE A 1 105 ? -4.41 6.562 1.763 1 88.12 105 ILE A N 1
ATOM 815 C CA . ILE A 1 105 ? -3.824 6.844 0.456 1 88.12 105 ILE A CA 1
ATOM 816 C C . ILE A 1 105 ? -4.852 7.543 -0.429 1 88.12 105 ILE A C 1
ATOM 818 O O . ILE A 1 105 ? -5.871 6.953 -0.793 1 88.12 105 ILE A O 1
ATOM 822 N N . HIS A 1 106 ? -4.645 8.828 -0.678 1 91.75 106 HIS A N 1
ATOM 823 C CA . HIS A 1 106 ? -5.539 9.648 -1.479 1 91.75 106 HIS A CA 1
ATOM 824 C C . HIS A 1 106 ? -4.773 10.422 -2.545 1 91.75 106 HIS A C 1
ATOM 826 O O . HIS A 1 106 ? -3.689 10.945 -2.279 1 91.75 106 HIS A O 1
ATOM 832 N N . GLU A 1 107 ? -5.348 10.547 -3.689 1 92.56 107 GLU A N 1
ATOM 833 C CA . GLU A 1 107 ? -4.672 11.141 -4.84 1 92.56 107 GLU A CA 1
ATOM 834 C C . GLU A 1 107 ? -4.301 12.594 -4.566 1 92.56 107 GLU A C 1
ATOM 836 O O . GLU A 1 107 ? -3.24 13.062 -4.992 1 92.56 107 GLU A O 1
ATOM 841 N N . GLN A 1 108 ? -5.133 13.297 -3.844 1 94.81 108 GLN A N 1
ATOM 842 C CA . GLN A 1 108 ? -4.918 14.727 -3.621 1 94.81 108 GLN A CA 1
ATOM 843 C C . GLN A 1 108 ? -3.748 14.969 -2.672 1 94.81 108 GLN A C 1
ATOM 845 O O . GLN A 1 108 ? -3.236 16.078 -2.58 1 94.81 108 GLN A O 1
ATOM 850 N N . THR A 1 109 ? -3.334 13.953 -1.942 1 96.31 109 THR A N 1
ATOM 851 C CA . THR A 1 109 ? -2.166 14.109 -1.083 1 96.31 109 THR A CA 1
ATOM 852 C C . THR A 1 109 ? -0.925 14.43 -1.912 1 96.31 109 THR A C 1
ATOM 854 O O . THR A 1 109 ? -0.069 15.211 -1.482 1 96.31 109 THR A O 1
ATOM 857 N N . PHE A 1 110 ? -0.888 13.914 -3.107 1 96.81 110 PHE A N 1
ATOM 858 C CA . PHE A 1 110 ? 0.278 14.117 -3.961 1 96.81 110 PHE A CA 1
ATOM 859 C C . PHE A 1 110 ? 0.331 15.547 -4.477 1 96.81 110 PHE A C 1
ATOM 861 O O . PHE A 1 110 ? 1.413 16.125 -4.629 1 96.81 110 PHE A O 1
ATOM 868 N N . ALA A 1 111 ? -0.836 16.078 -4.715 1 96.5 111 ALA A N 1
ATOM 869 C CA . ALA A 1 111 ? -0.895 17.484 -5.113 1 96.5 111 ALA A CA 1
ATOM 870 C C . ALA A 1 111 ? -0.35 18.391 -4.016 1 96.5 111 ALA A C 1
ATOM 872 O O . ALA A 1 111 ? 0.36 19.359 -4.297 1 96.5 111 ALA A O 1
ATOM 873 N N . ILE A 1 112 ? -0.679 18.078 -2.824 1 97.75 112 ILE A N 1
ATOM 874 C CA . ILE A 1 112 ? -0.184 18.859 -1.688 1 97.75 112 ILE A CA 1
ATOM 875 C C . ILE A 1 112 ? 1.338 18.75 -1.618 1 97.75 112 ILE A C 1
ATOM 877 O O . ILE A 1 112 ? 2.031 19.766 -1.496 1 97.75 112 ILE A O 1
ATOM 881 N N . LEU A 1 113 ? 1.853 17.531 -1.724 1 98.12 113 LEU A N 1
ATOM 882 C CA . LEU A 1 113 ? 3.289 17.297 -1.645 1 98.12 113 LEU A CA 1
ATOM 883 C C . LEU A 1 113 ? 4.027 18.047 -2.746 1 98.12 113 LEU A C 1
ATOM 885 O O . LEU A 1 113 ? 5.066 18.656 -2.496 1 98.12 113 LEU A O 1
ATOM 889 N N . LYS A 1 114 ? 3.492 18.031 -3.938 1 97.94 114 LYS A N 1
ATOM 890 C CA . LYS A 1 114 ? 4.098 18.75 -5.055 1 97.94 114 LYS A CA 1
ATOM 891 C C . LYS A 1 114 ? 4.133 20.25 -4.789 1 97.94 114 LYS A C 1
ATOM 893 O O . LYS A 1 114 ? 5.148 20.906 -5.027 1 97.94 114 LYS A O 1
ATOM 898 N N . THR A 1 115 ? 3.004 20.766 -4.293 1 97.81 115 THR A N 1
ATOM 899 C CA . THR A 1 115 ? 2.922 22.188 -3.971 1 97.81 115 THR A CA 1
ATOM 900 C C . THR A 1 115 ? 4.012 22.578 -2.979 1 97.81 115 THR A C 1
ATOM 902 O O . THR A 1 115 ? 4.672 23.609 -3.146 1 97.81 115 THR A O 1
ATOM 905 N N . ARG A 1 116 ? 4.211 21.75 -1.974 1 98.12 116 ARG A N 1
ATOM 906 C CA . ARG A 1 116 ? 5.195 22.047 -0.938 1 98.12 116 ARG A CA 1
ATOM 907 C C . ARG A 1 116 ? 6.609 22.047 -1.511 1 98.12 116 ARG A C 1
ATOM 909 O O . ARG A 1 116 ? 7.449 22.859 -1.104 1 98.12 116 ARG A O 1
ATOM 916 N N . LEU A 1 117 ? 6.887 21.188 -2.424 1 98.44 117 LEU A N 1
ATOM 917 C CA . LEU A 1 117 ? 8.188 21.156 -3.086 1 98.44 117 LEU A CA 1
ATOM 918 C C . LEU A 1 117 ? 8.391 22.406 -3.938 1 98.44 117 LEU A C 1
ATOM 920 O O . LEU A 1 117 ? 9.453 23.031 -3.896 1 98.44 117 LEU A O 1
ATOM 924 N N . ILE A 1 118 ? 7.367 22.797 -4.668 1 97.81 118 ILE A N 1
ATOM 925 C CA . ILE A 1 118 ? 7.43 23.969 -5.543 1 97.81 118 ILE A CA 1
ATOM 926 C C . ILE A 1 118 ? 7.652 25.219 -4.711 1 97.81 118 ILE A C 1
ATOM 928 O O . ILE A 1 118 ? 8.43 26.109 -5.098 1 97.81 118 ILE A O 1
ATOM 932 N N . GLU A 1 119 ? 7.035 25.328 -3.588 1 97.69 119 GLU A N 1
ATOM 933 C CA . GLU A 1 119 ? 7.105 26.484 -2.715 1 97.69 119 GLU A CA 1
ATOM 934 C C . GLU A 1 119 ? 8.531 26.75 -2.242 1 97.69 119 GLU A C 1
ATOM 936 O O . GLU A 1 119 ? 8.898 27.875 -1.947 1 97.69 119 GLU A O 1
ATOM 941 N N . ILE A 1 120 ? 9.352 25.656 -2.172 1 97.06 120 ILE A N 1
ATOM 942 C CA . ILE A 1 120 ? 10.719 25.859 -1.709 1 97.06 120 ILE A CA 1
ATOM 943 C C . ILE A 1 120 ? 11.664 25.953 -2.908 1 97.06 120 ILE A C 1
ATOM 945 O O . ILE A 1 120 ? 12.883 25.875 -2.752 1 97.06 120 ILE A O 1
ATOM 949 N N . GLY A 1 121 ? 11.125 25.953 -4.074 1 97 121 GLY A N 1
ATOM 950 C CA . GLY A 1 121 ? 11.914 26.266 -5.25 1 97 121 GLY A CA 1
ATOM 951 C C . GLY A 1 121 ? 12.266 25.031 -6.082 1 97 121 GLY A C 1
ATOM 952 O O . GLY A 1 121 ? 13.016 25.125 -7.051 1 97 121 GLY A O 1
ATOM 953 N N . GLU A 1 122 ? 11.727 23.906 -5.758 1 96.75 122 GLU A N 1
ATOM 954 C CA . GLU A 1 122 ? 12 22.703 -6.539 1 96.75 122 GLU A CA 1
ATOM 955 C C . GLU A 1 122 ? 11.234 22.719 -7.859 1 96.75 122 GLU A C 1
ATOM 957 O O . GLU A 1 122 ? 10.109 23.203 -7.93 1 96.75 122 GLU A O 1
ATOM 962 N N . ASN A 1 123 ? 11.891 22.172 -8.836 1 95.81 123 ASN A N 1
ATOM 963 C CA . ASN A 1 123 ? 11.242 21.891 -10.109 1 95.81 123 ASN A CA 1
ATOM 964 C C . ASN A 1 123 ? 10.812 20.422 -10.203 1 95.81 123 ASN A C 1
ATOM 966 O O . ASN A 1 123 ? 11.586 19.578 -10.633 1 95.81 123 ASN A O 1
ATOM 970 N N . VAL A 1 124 ? 9.648 20.172 -9.922 1 93.81 124 VAL A N 1
ATOM 971 C CA . VAL A 1 124 ? 9.141 18.812 -9.789 1 93.81 124 VAL A CA 1
ATOM 972 C C . VAL A 1 124 ? 9.117 18.125 -11.156 1 93.81 124 VAL A C 1
ATOM 974 O O . VAL A 1 124 ? 9.227 16.906 -11.25 1 93.81 124 VAL A O 1
ATOM 977 N N . GLU A 1 125 ? 8.984 18.859 -12.242 1 93.75 125 GLU A N 1
ATOM 978 C CA . GLU A 1 125 ? 8.898 18.312 -13.594 1 93.75 125 GLU A CA 1
ATOM 979 C C . GLU A 1 125 ? 10.289 18.016 -14.156 1 93.75 125 GLU A C 1
ATOM 981 O O . GLU A 1 125 ? 10.438 17.125 -15 1 93.75 125 GLU A O 1
ATOM 986 N N . ALA A 1 126 ? 11.227 18.766 -13.734 1 95.62 126 ALA A N 1
ATOM 987 C CA . ALA A 1 126 ? 12.602 18.562 -14.188 1 95.62 126 ALA A CA 1
ATOM 988 C C . ALA A 1 126 ? 13.602 18.812 -13.062 1 95.62 126 ALA A C 1
ATOM 990 O O . ALA A 1 126 ? 14.43 19.719 -13.141 1 95.62 126 ALA A O 1
ATOM 991 N N . PRO A 1 127 ? 13.484 17.984 -12.039 1 95.94 127 PRO A N 1
ATOM 992 C CA . PRO A 1 127 ? 14.414 18.172 -10.922 1 95.94 127 PRO A CA 1
ATOM 993 C C . PRO A 1 127 ? 15.859 17.828 -11.281 1 95.94 127 PRO A C 1
ATOM 995 O O . PRO A 1 127 ? 16.094 17.094 -12.242 1 95.94 127 PRO A O 1
ATOM 998 N N . ASP A 1 128 ? 16.703 18.438 -10.516 1 95.56 128 ASP A N 1
ATOM 999 C CA . ASP A 1 128 ? 18.109 18.047 -10.641 1 95.56 128 ASP A CA 1
ATOM 1000 C C . ASP A 1 128 ? 18.297 16.562 -10.344 1 95.56 128 ASP A C 1
ATOM 1002 O O . ASP A 1 128 ? 17.703 16.031 -9.398 1 95.56 128 ASP A O 1
ATOM 1006 N N . LYS A 1 129 ? 19.141 15.914 -11.07 1 94.38 129 LYS A N 1
ATOM 1007 C CA . LYS A 1 129 ? 19.328 14.469 -10.992 1 94.38 129 LYS A CA 1
ATOM 1008 C C . LYS A 1 129 ? 19.906 14.062 -9.648 1 94.38 129 LYS A C 1
ATOM 1010 O O . LYS A 1 129 ? 19.766 12.906 -9.227 1 94.38 129 LYS A O 1
ATOM 1015 N N . GLU A 1 130 ? 20.562 14.969 -8.992 1 96.94 130 GLU A N 1
ATOM 1016 C CA . GLU A 1 130 ? 21.219 14.633 -7.738 1 96.94 130 GLU A CA 1
ATOM 1017 C C . GLU A 1 130 ? 20.391 15.078 -6.539 1 96.94 130 GLU A C 1
ATOM 1019 O O . GLU A 1 130 ? 20.875 15.078 -5.406 1 96.94 130 GLU A O 1
ATOM 1024 N N . THR A 1 131 ? 19.156 15.484 -6.785 1 98.31 131 THR A N 1
ATOM 1025 C CA . THR A 1 131 ? 18.25 15.852 -5.703 1 98.31 131 THR A CA 1
ATOM 1026 C C . THR A 1 131 ? 17.438 14.641 -5.238 1 98.31 131 THR A C 1
ATOM 1028 O O . THR A 1 131 ? 16.844 13.945 -6.051 1 98.31 131 THR A O 1
ATOM 1031 N N . ALA A 1 132 ? 17.5 14.391 -3.969 1 98.5 132 ALA A N 1
ATOM 1032 C CA . ALA A 1 132 ? 16.688 13.359 -3.346 1 98.5 132 ALA A CA 1
ATOM 1033 C C . ALA A 1 132 ? 15.578 13.977 -2.496 1 98.5 132 ALA A C 1
ATOM 1035 O O . ALA A 1 132 ? 15.789 15 -1.841 1 98.5 132 ALA A O 1
ATOM 1036 N N . VAL A 1 133 ? 14.438 13.422 -2.574 1 98.81 133 VAL A N 1
ATOM 1037 C CA . VAL A 1 133 ? 13.352 13.789 -1.68 1 98.81 133 VAL A CA 1
ATOM 1038 C C . VAL A 1 133 ? 13.18 12.719 -0.606 1 98.81 133 VAL A C 1
ATOM 1040 O O . VAL A 1 133 ? 13.055 11.531 -0.919 1 98.81 133 VAL A O 1
ATOM 1043 N N . LEU A 1 134 ? 13.289 13.086 0.59 1 98.75 134 LEU A N 1
ATOM 1044 C CA . LEU A 1 134 ? 13.047 12.203 1.724 1 98.75 134 LEU A CA 1
ATOM 1045 C C . LEU A 1 134 ? 11.656 12.43 2.309 1 98.75 134 LEU A C 1
ATOM 1047 O O . LEU A 1 134 ? 11.43 13.414 3.006 1 98.75 134 LEU A O 1
ATOM 1051 N N . LEU A 1 135 ? 10.695 11.531 1.948 1 98.62 135 LEU A N 1
ATOM 1052 C CA . LEU A 1 135 ? 9.344 11.609 2.475 1 98.62 135 LEU A CA 1
ATOM 1053 C C . LEU A 1 135 ? 9.289 11.102 3.912 1 98.62 135 LEU A C 1
ATOM 1055 O O . LEU A 1 135 ? 9.461 9.898 4.156 1 98.62 135 LEU A O 1
ATOM 1059 N N . LEU A 1 136 ? 8.984 12.008 4.844 1 98.06 136 LEU A N 1
ATOM 1060 C CA . LEU A 1 136 ? 9.18 11.727 6.262 1 98.06 136 LEU A CA 1
ATOM 1061 C C . LEU A 1 136 ? 7.84 11.516 6.961 1 98.06 136 LEU A C 1
ATOM 1063 O O . LEU A 1 136 ? 7.027 12.438 7.051 1 98.06 136 LEU A O 1
ATOM 1067 N N . GLY A 1 137 ? 7.613 10.305 7.379 1 96.19 137 GLY A N 1
ATOM 1068 C CA . GLY A 1 137 ? 6.453 9.984 8.195 1 96.19 137 GLY A CA 1
ATOM 1069 C C . GLY A 1 137 ? 6.762 9.922 9.68 1 96.19 137 GLY A C 1
ATOM 1070 O O . GLY A 1 137 ? 7.926 10 10.078 1 96.19 137 GLY A O 1
ATOM 1071 N N . ARG A 1 138 ? 5.789 9.766 10.453 1 92.62 138 ARG A N 1
ATOM 1072 C CA . ARG A 1 138 ? 5.98 9.695 11.898 1 92.62 138 ARG A CA 1
ATOM 1073 C C . ARG A 1 138 ? 6.605 8.367 12.305 1 92.62 138 ARG A C 1
ATOM 1075 O O . ARG A 1 138 ? 7.613 8.336 13.016 1 92.62 138 ARG A O 1
ATOM 1082 N N . GLY A 1 139 ? 6.09 7.273 11.781 1 93.5 139 GLY A N 1
ATOM 1083 C CA . GLY A 1 139 ? 6.488 5.93 12.164 1 93.5 139 GLY A CA 1
ATOM 1084 C C . GLY A 1 139 ? 5.734 5.402 13.367 1 93.5 139 GLY A C 1
ATOM 1085 O O . GLY A 1 139 ? 5.41 6.16 14.289 1 93.5 139 GLY A O 1
ATOM 1086 N N . GLY A 1 140 ? 5.414 4.18 13.328 1 91 140 GLY A N 1
ATOM 1087 C CA . GLY A 1 140 ? 4.715 3.529 14.43 1 91 140 GLY A CA 1
ATOM 1088 C C . GLY A 1 140 ? 5.004 2.043 14.523 1 91 140 GLY A C 1
ATOM 1089 O O . GLY A 1 140 ? 5.898 1.534 13.844 1 91 140 GLY A O 1
ATOM 1090 N N . SER A 1 141 ? 4.27 1.44 15.469 1 91.5 141 SER A N 1
ATOM 1091 C CA . SER A 1 141 ? 4.457 0.007 15.672 1 91.5 141 SER A CA 1
ATOM 1092 C C . SER A 1 141 ? 3.613 -0.804 14.695 1 91.5 141 SER A C 1
ATOM 1094 O O . SER A 1 141 ? 3.803 -2.014 14.555 1 91.5 141 SER A O 1
ATOM 1096 N N . ASP A 1 142 ? 2.742 -0.176 13.984 1 93.25 142 ASP A N 1
ATOM 1097 C CA . ASP A 1 142 ? 1.846 -0.86 13.062 1 93.25 142 ASP A CA 1
ATOM 1098 C C . ASP A 1 142 ? 2.498 -1.032 11.695 1 93.25 142 ASP A C 1
ATOM 1100 O O . ASP A 1 142 ? 2.648 -0.065 10.945 1 93.25 142 ASP A O 1
ATOM 1104 N N . PRO A 1 143 ? 2.785 -2.215 11.281 1 94.88 143 PRO A N 1
ATOM 1105 C CA . PRO A 1 143 ? 3.461 -2.443 10 1 94.88 143 PRO A CA 1
ATOM 1106 C C . PRO A 1 143 ? 2.629 -1.989 8.805 1 94.88 143 PRO A C 1
ATOM 1108 O O . PRO A 1 143 ? 3.184 -1.558 7.789 1 94.88 143 PRO A O 1
ATOM 1111 N N . ASP A 1 144 ? 1.393 -2.139 8.945 1 93.44 144 ASP A N 1
ATOM 1112 C CA . ASP A 1 144 ? 0.518 -1.763 7.844 1 93.44 144 ASP A CA 1
ATOM 1113 C C . ASP A 1 144 ? 0.601 -0.264 7.562 1 93.44 144 ASP A C 1
ATOM 1115 O O . ASP A 1 144 ? 0.701 0.151 6.406 1 93.44 144 ASP A O 1
ATOM 1119 N N . ALA A 1 145 ? 0.533 0.527 8.609 1 93.56 145 ALA A N 1
ATOM 1120 C CA . ALA A 1 145 ? 0.662 1.975 8.469 1 93.56 145 ALA A CA 1
ATOM 1121 C C . ALA A 1 145 ? 2.033 2.35 7.914 1 93.56 145 ALA A C 1
ATOM 1123 O O . ALA A 1 145 ? 2.143 3.203 7.027 1 93.56 145 ALA A O 1
ATOM 1124 N N . ASN A 1 146 ? 3.061 1.72 8.445 1 96.69 146 ASN A N 1
ATOM 1125 C CA . ASN A 1 146 ? 4.418 1.988 7.98 1 96.69 146 ASN A CA 1
ATOM 1126 C C . ASN A 1 146 ? 4.582 1.669 6.5 1 96.69 146 ASN A C 1
ATOM 1128 O O . ASN A 1 146 ? 5.203 2.434 5.758 1 96.69 146 ASN A O 1
ATOM 1132 N N . SER A 1 147 ? 4 0.557 6.117 1 97.06 147 SER A N 1
ATOM 1133 C CA . SER A 1 147 ? 4.133 0.116 4.734 1 97.06 147 SER A CA 1
ATOM 1134 C C . SER A 1 147 ? 3.316 0.997 3.793 1 97.06 147 SER A C 1
ATOM 1136 O O . SER A 1 147 ? 3.625 1.1 2.605 1 97.06 147 SER A O 1
ATOM 1138 N N . ASP A 1 148 ? 2.307 1.616 4.281 1 96 148 ASP A N 1
ATOM 1139 C CA . ASP A 1 148 ? 1.553 2.572 3.479 1 96 148 ASP A CA 1
ATOM 1140 C C . ASP A 1 148 ? 2.436 3.742 3.047 1 96 148 ASP A C 1
ATOM 1142 O O . ASP A 1 148 ? 2.287 4.262 1.938 1 96 148 ASP A O 1
ATOM 1146 N N . LEU A 1 149 ? 3.297 4.152 3.938 1 97.81 149 LEU A N 1
ATOM 1147 C CA . LEU A 1 149 ? 4.199 5.23 3.557 1 97.81 149 LEU A CA 1
ATOM 1148 C C . LEU A 1 149 ? 5.086 4.812 2.389 1 97.81 149 LEU A C 1
ATOM 1150 O O . LEU A 1 149 ? 5.387 5.625 1.512 1 97.81 149 LEU A O 1
ATOM 1154 N N . TYR A 1 150 ? 5.48 3.572 2.365 1 98.31 150 TYR A N 1
ATOM 1155 C CA . TYR A 1 150 ? 6.277 3.061 1.257 1 98.31 150 TYR A CA 1
ATOM 1156 C C . TYR A 1 150 ? 5.484 3.084 -0.043 1 98.31 150 TYR A C 1
ATOM 1158 O O . TYR A 1 150 ? 6 3.49 -1.087 1 98.31 150 TYR A O 1
ATOM 1166 N N . LYS A 1 151 ? 4.309 2.643 0.084 1 97.38 151 LYS A N 1
ATOM 1167 C CA . LYS A 1 151 ? 3.445 2.686 -1.091 1 97.38 151 LYS A CA 1
ATOM 1168 C C . LYS A 1 151 ? 3.248 4.117 -1.577 1 97.38 151 LYS A C 1
ATOM 1170 O O . LYS A 1 151 ? 3.348 4.391 -2.775 1 97.38 151 LYS A O 1
ATOM 1175 N N . ILE A 1 152 ? 3.006 5.035 -0.674 1 97.75 152 ILE A N 1
ATOM 1176 C CA . ILE A 1 152 ? 2.787 6.445 -0.986 1 97.75 152 ILE A CA 1
ATOM 1177 C C . ILE A 1 152 ? 4.043 7.035 -1.623 1 97.75 152 ILE A C 1
ATOM 1179 O O . ILE A 1 152 ? 3.959 7.797 -2.588 1 97.75 152 ILE A O 1
ATOM 1183 N N . THR A 1 153 ? 5.148 6.652 -1.085 1 98.56 153 THR A N 1
ATOM 1184 C CA . THR A 1 153 ? 6.422 7.145 -1.598 1 98.56 153 THR A CA 1
ATOM 1185 C C . THR A 1 153 ? 6.602 6.754 -3.061 1 98.56 153 THR A C 1
ATOM 1187 O O . THR A 1 153 ? 6.98 7.586 -3.889 1 98.56 153 THR A O 1
ATOM 1190 N N . ARG A 1 154 ? 6.27 5.539 -3.361 1 98.31 154 ARG A N 1
ATOM 1191 C CA . ARG A 1 154 ? 6.398 5.066 -4.734 1 98.31 154 ARG A CA 1
ATOM 1192 C C . ARG A 1 154 ? 5.391 5.758 -5.652 1 98.31 154 ARG A C 1
ATOM 1194 O O . ARG A 1 154 ? 5.734 6.168 -6.762 1 98.31 154 ARG A O 1
ATOM 1201 N N . LEU A 1 155 ? 4.191 5.855 -5.176 1 97.75 155 LEU A N 1
ATOM 1202 C CA . LEU A 1 155 ? 3.162 6.531 -5.957 1 97.75 155 LEU A CA 1
ATOM 1203 C C . LEU A 1 155 ? 3.559 7.977 -6.246 1 97.75 155 LEU A C 1
ATOM 1205 O O . LEU A 1 155 ? 3.361 8.469 -7.355 1 97.75 155 LEU A O 1
ATOM 1209 N N . PHE A 1 156 ? 4.062 8.594 -5.211 1 98.06 156 PHE A N 1
ATOM 1210 C CA . PHE A 1 156 ? 4.508 9.977 -5.359 1 98.06 156 PHE A CA 1
ATOM 1211 C C . PHE A 1 156 ? 5.633 10.07 -6.387 1 98.06 156 PHE A C 1
ATOM 1213 O O . PHE A 1 156 ? 5.633 10.969 -7.234 1 98.06 156 PHE A O 1
ATOM 1220 N N . TRP A 1 157 ? 6.594 9.172 -6.301 1 97.81 157 TRP A N 1
ATOM 1221 C CA . TRP A 1 157 ? 7.684 9.109 -7.27 1 97.81 157 TRP A CA 1
ATOM 1222 C C . TRP A 1 157 ? 7.145 9.031 -8.695 1 97.81 157 TRP A C 1
ATOM 1224 O O . TRP A 1 157 ? 7.645 9.711 -9.594 1 97.81 157 TRP A O 1
ATOM 1234 N N . GLU A 1 158 ? 6.09 8.227 -8.875 1 95.94 158 GLU A N 1
ATOM 1235 C CA . GLU A 1 158 ? 5.492 8.062 -10.195 1 95.94 158 GLU A CA 1
ATOM 1236 C C . GLU A 1 158 ? 4.984 9.391 -10.75 1 95.94 158 GLU A C 1
ATOM 1238 O O . GLU A 1 158 ? 4.848 9.555 -11.961 1 95.94 158 GLU A O 1
ATOM 1243 N N . GLN A 1 159 ? 4.723 10.305 -9.891 1 95.06 159 GLN A N 1
ATOM 1244 C CA . GLN A 1 159 ? 4.09 11.555 -10.305 1 95.06 159 GLN A CA 1
ATOM 1245 C C . GLN A 1 159 ? 5.121 12.672 -10.438 1 95.06 159 GLN A C 1
ATOM 1247 O O . GLN A 1 159 ? 4.766 13.82 -10.711 1 95.06 159 GLN A O 1
ATOM 1252 N N . THR A 1 160 ? 6.293 12.375 -10.164 1 96.25 160 THR A N 1
ATOM 1253 C CA . THR A 1 160 ? 7.379 13.344 -10.273 1 96.25 160 THR A CA 1
ATOM 1254 C C . THR A 1 160 ? 8.523 12.773 -11.109 1 96.25 160 THR A C 1
ATOM 1256 O O . THR A 1 160 ? 8.43 11.656 -11.633 1 96.25 160 THR A O 1
ATOM 1259 N N . ASN A 1 161 ? 9.539 13.547 -11.344 1 96.31 161 ASN A N 1
ATOM 1260 C CA . ASN A 1 161 ? 10.664 13.086 -12.141 1 96.31 161 ASN A CA 1
ATOM 1261 C C . ASN A 1 161 ? 11.953 13.047 -11.32 1 96.31 161 ASN A C 1
ATOM 1263 O O . ASN A 1 161 ? 13.055 13.102 -11.875 1 96.31 161 ASN A O 1
ATOM 1267 N N . TYR A 1 162 ? 11.758 13.016 -10 1 97.38 162 TYR A N 1
ATOM 1268 C CA . TYR A 1 162 ? 12.945 12.859 -9.156 1 97.38 162 TYR A CA 1
ATOM 1269 C C . TYR A 1 162 ? 13.594 11.5 -9.375 1 97.38 162 TYR A C 1
ATOM 1271 O O . TYR A 1 162 ? 12.906 10.492 -9.539 1 97.38 162 TYR A O 1
ATOM 1279 N N . SER A 1 163 ? 14.867 11.477 -9.328 1 95.25 163 SER A N 1
ATOM 1280 C CA . SER A 1 163 ? 15.586 10.211 -9.461 1 95.25 163 SER A CA 1
ATOM 1281 C C . SER A 1 163 ? 15.5 9.383 -8.188 1 95.25 163 SER A C 1
ATOM 1283 O O . SER A 1 163 ? 15.539 8.156 -8.234 1 95.25 163 SER A O 1
ATOM 1285 N N . LEU A 1 164 ? 15.398 10.133 -7.055 1 97 164 LEU A N 1
ATOM 1286 C CA . LEU A 1 164 ? 15.438 9.461 -5.762 1 97 164 LEU A CA 1
ATOM 1287 C C . LEU A 1 164 ? 14.375 10.016 -4.82 1 97 164 LEU A C 1
ATOM 1289 O O . LEU A 1 164 ? 14.398 11.203 -4.477 1 97 164 LEU A O 1
ATOM 1293 N N . VAL A 1 165 ? 13.43 9.234 -4.473 1 98.38 165 VAL A N 1
ATOM 1294 C CA . VAL A 1 165 ? 12.461 9.508 -3.41 1 98.38 165 VAL A CA 1
ATOM 1295 C C . VAL A 1 165 ? 12.484 8.367 -2.393 1 98.38 165 VAL A C 1
ATOM 1297 O O . VAL A 1 165 ? 12.242 7.207 -2.742 1 98.38 165 VAL A O 1
ATOM 1300 N N . GLU A 1 166 ? 12.797 8.688 -1.163 1 98.44 166 GLU A N 1
ATOM 1301 C CA . GLU A 1 166 ? 12.984 7.668 -0.137 1 98.44 166 GLU A CA 1
ATOM 1302 C C . GLU A 1 166 ? 12.07 7.918 1.063 1 98.44 166 GLU A C 1
ATOM 1304 O O . GLU A 1 166 ? 11.867 9.07 1.461 1 98.44 166 GLU A O 1
ATOM 1309 N N . PRO A 1 167 ? 11.531 6.828 1.632 1 98.56 167 PRO A N 1
ATOM 1310 C CA . PRO A 1 167 ? 10.789 6.984 2.883 1 98.56 167 PRO A CA 1
ATOM 1311 C C . PRO A 1 167 ? 11.688 6.953 4.113 1 98.56 167 PRO A C 1
ATOM 1313 O O . PRO A 1 167 ? 12.75 6.324 4.094 1 98.56 167 PRO A O 1
ATOM 1316 N N . ALA A 1 168 ? 11.344 7.664 5.121 1 98.56 168 ALA A N 1
ATOM 1317 C CA . ALA A 1 168 ? 11.953 7.605 6.449 1 98.56 168 ALA A CA 1
ATOM 1318 C C . ALA A 1 168 ? 10.945 7.961 7.531 1 98.56 168 ALA A C 1
ATOM 1320 O O . ALA A 1 168 ? 9.836 8.406 7.234 1 98.56 168 ALA A O 1
ATOM 1321 N N . PHE A 1 169 ? 11.328 7.699 8.734 1 97.5 169 PHE A N 1
ATOM 1322 C CA . PHE A 1 169 ? 10.43 7.922 9.859 1 97.5 169 PHE A CA 1
ATOM 1323 C C . PHE A 1 169 ? 11.094 8.773 10.93 1 97.5 169 PHE A C 1
ATOM 1325 O O . PHE A 1 169 ? 12.312 8.703 11.125 1 97.5 169 PHE A O 1
ATOM 1332 N N . MET A 1 170 ? 10.273 9.523 11.594 1 94.81 170 MET A N 1
ATOM 1333 C CA . MET A 1 170 ? 10.773 10.367 12.672 1 94.81 170 MET A CA 1
ATOM 1334 C C . MET A 1 170 ? 11.188 9.523 13.875 1 94.81 170 MET A C 1
ATOM 1336 O O . MET A 1 170 ? 12.109 9.883 14.602 1 94.81 170 MET A O 1
ATOM 1340 N N . GLY A 1 171 ? 10.375 8.43 13.969 1 93.44 171 GLY A N 1
ATOM 1341 C CA . GLY A 1 171 ? 10.695 7.582 15.102 1 93.44 171 GLY A CA 1
ATOM 1342 C C . GLY A 1 171 ? 9.953 6.258 15.078 1 93.44 171 GLY A C 1
ATOM 1343 O O . GLY A 1 171 ? 9.219 5.969 14.133 1 93.44 171 GLY A O 1
ATOM 1344 N N . VAL A 1 172 ? 10.305 5.348 16.078 1 92.44 172 VAL A N 1
ATOM 1345 C CA . VAL A 1 172 ? 9.625 4.102 16.422 1 92.44 172 VAL A CA 1
ATOM 1346 C C . VAL A 1 172 ? 10.086 2.984 15.492 1 92.44 172 VAL A C 1
ATOM 1348 O O . VAL A 1 172 ? 10.273 1.846 15.93 1 92.44 172 VAL A O 1
ATOM 1351 N N . THR A 1 173 ? 10.25 3.334 14.195 1 95.56 173 THR A N 1
ATOM 1352 C CA . THR A 1 173 ? 10.648 2.287 13.258 1 95.56 173 THR A CA 1
ATOM 1353 C C . THR A 1 173 ? 11.695 2.805 12.281 1 95.56 173 THR A C 1
ATOM 1355 O O . THR A 1 173 ? 11.852 4.016 12.117 1 95.56 173 THR A O 1
ATOM 1358 N N . ALA A 1 174 ? 12.367 1.883 11.648 1 96.94 174 ALA A N 1
ATOM 1359 C CA . ALA A 1 174 ? 13.414 2.203 10.68 1 96.94 174 ALA A CA 1
ATOM 1360 C C . ALA A 1 174 ? 12.836 2.342 9.273 1 96.94 174 ALA A C 1
ATOM 1362 O O . ALA A 1 174 ? 11.789 1.761 8.961 1 96.94 174 ALA A O 1
ATOM 1363 N N . PRO A 1 175 ? 13.516 3.076 8.43 1 97.88 175 PRO A N 1
ATOM 1364 C CA . PRO A 1 175 ? 14.695 3.896 8.695 1 97.88 175 PRO A CA 1
ATOM 1365 C C . PRO A 1 175 ? 14.359 5.215 9.391 1 97.88 175 PRO A C 1
ATOM 1367 O O . PRO A 1 175 ? 13.406 5.891 9 1 97.88 175 PRO A O 1
ATOM 1370 N N . LEU A 1 176 ? 15.102 5.539 10.359 1 97.81 176 LEU A N 1
ATOM 1371 C CA . LEU A 1 176 ? 14.969 6.84 11.008 1 97.81 176 LEU A CA 1
ATOM 1372 C C . LEU A 1 176 ? 15.461 7.953 10.086 1 97.81 176 LEU A C 1
ATOM 1374 O O . LEU A 1 176 ? 16.156 7.691 9.109 1 97.81 176 LEU A O 1
ATOM 1378 N N . LEU A 1 177 ? 15.086 9.18 10.438 1 97.94 177 LEU A N 1
ATOM 1379 C CA . LEU A 1 177 ? 15.445 10.352 9.648 1 97.94 177 LEU A CA 1
ATOM 1380 C C . LEU A 1 177 ? 16.938 10.352 9.32 1 97.94 177 LEU A C 1
ATOM 1382 O O . LEU A 1 177 ? 17.328 10.516 8.156 1 97.94 177 LEU A O 1
ATOM 1386 N N . GLU A 1 178 ? 17.797 10.102 10.289 1 97.81 178 GLU A N 1
ATOM 1387 C CA . GLU A 1 178 ? 19.25 10.102 10.094 1 97.81 178 GLU A CA 1
ATOM 1388 C C . GLU A 1 178 ? 19.672 9 9.133 1 97.81 178 GLU A C 1
ATOM 1390 O O . GLU A 1 178 ? 20.531 9.219 8.273 1 97.81 178 GLU A O 1
ATOM 1395 N N . GLU A 1 179 ? 19.094 7.84 9.305 1 97.75 179 GLU A N 1
ATOM 1396 C CA . GLU A 1 179 ? 19.391 6.715 8.422 1 97.75 179 GLU A CA 1
ATOM 1397 C C . GLU A 1 179 ? 18.938 7 6.992 1 97.75 179 GLU A C 1
ATOM 1399 O O . GLU A 1 179 ? 19.625 6.609 6.039 1 97.75 179 GLU A O 1
ATOM 1404 N N . GLY A 1 180 ? 17.75 7.645 6.859 1 98.44 180 GLY A N 1
ATOM 1405 C CA . GLY A 1 180 ? 17.281 8.055 5.543 1 98.44 180 GLY A CA 1
ATOM 1406 C C . GLY A 1 180 ? 18.219 9.016 4.848 1 98.44 180 GLY A C 1
ATOM 1407 O O . GLY A 1 180 ? 18.484 8.891 3.648 1 98.44 180 GLY A O 1
ATOM 1408 N N . VAL A 1 181 ? 18.734 9.953 5.574 1 98.5 181 VAL A N 1
ATOM 1409 C CA . VAL A 1 181 ? 19.688 10.922 5.035 1 98.5 181 VAL A CA 1
ATOM 1410 C C . VAL A 1 181 ? 20.953 10.203 4.586 1 98.5 181 VAL A C 1
ATOM 1412 O O . VAL A 1 181 ? 21.438 10.422 3.473 1 98.5 181 VAL A O 1
ATOM 1415 N N . GLU A 1 182 ? 21.469 9.359 5.473 1 97.88 182 GLU A N 1
ATOM 1416 C CA . GLU A 1 182 ? 22.672 8.602 5.137 1 97.88 182 GLU A CA 1
ATOM 1417 C C . GLU A 1 182 ? 22.469 7.793 3.857 1 97.88 182 GLU A C 1
ATOM 1419 O O . GLU A 1 182 ? 23.359 7.738 3.006 1 97.88 182 GLU A O 1
ATOM 1424 N N . ARG A 1 183 ? 21.359 7.203 3.809 1 97.88 183 ARG A N 1
ATOM 1425 C CA . ARG A 1 183 ? 21.016 6.414 2.633 1 97.88 183 ARG A CA 1
ATOM 1426 C C . ARG A 1 183 ? 21.047 7.27 1.37 1 97.88 183 ARG A C 1
ATOM 1428 O O . ARG A 1 183 ? 21.625 6.867 0.358 1 97.88 183 ARG A O 1
ATOM 1435 N N . CYS A 1 184 ? 20.406 8.438 1.397 1 98.38 184 CYS A N 1
ATOM 1436 C CA . CYS A 1 184 ? 20.391 9.344 0.258 1 98.38 184 CYS A CA 1
ATOM 1437 C C . CYS A 1 184 ? 21.812 9.742 -0.138 1 98.38 184 CYS A C 1
ATOM 1439 O O . CYS A 1 184 ? 22.141 9.789 -1.325 1 98.38 184 CYS A O 1
ATOM 1441 N N . VAL A 1 185 ? 22.625 9.977 0.85 1 98 185 VAL A N 1
ATOM 1442 C CA . VAL A 1 185 ? 24.016 10.367 0.605 1 98 185 VAL A CA 1
ATOM 1443 C C . VAL A 1 185 ? 24.766 9.227 -0.071 1 98 185 VAL A C 1
ATOM 1445 O O . VAL A 1 185 ? 25.438 9.43 -1.079 1 98 185 VAL A O 1
ATOM 1448 N N . LYS A 1 186 ? 24.609 8.016 0.438 1 97.19 186 LYS A N 1
ATOM 1449 C CA . LYS A 1 186 ? 25.266 6.836 -0.125 1 97.19 186 LYS A CA 1
ATOM 1450 C C . LYS A 1 186 ? 24.828 6.602 -1.567 1 97.19 186 LYS A C 1
ATOM 1452 O O . LYS A 1 186 ? 25.609 6.129 -2.391 1 97.19 186 LYS A O 1
ATOM 1457 N N . LEU A 1 187 ? 23.625 7.02 -1.861 1 97.5 187 LEU A N 1
ATOM 1458 C CA . LEU A 1 187 ? 23.078 6.77 -3.189 1 97.5 187 LEU A CA 1
ATOM 1459 C C . LEU A 1 187 ? 23.422 7.91 -4.145 1 97.5 187 LEU A C 1
ATOM 1461 O O . LEU A 1 187 ? 22.984 7.914 -5.297 1 97.5 187 LEU A O 1
ATOM 1465 N N . GLY A 1 188 ? 24.078 8.969 -3.602 1 96.56 188 GLY A N 1
ATOM 1466 C CA . GLY A 1 188 ? 24.688 9.938 -4.496 1 96.56 188 GLY A CA 1
ATOM 1467 C C . GLY A 1 188 ? 24 11.281 -4.484 1 96.56 188 GLY A C 1
ATOM 1468 O O . GLY A 1 188 ? 24.281 12.141 -5.32 1 96.56 188 GLY A O 1
ATOM 1469 N N . ALA A 1 189 ? 23.141 11.516 -3.572 1 98 189 ALA A N 1
ATOM 1470 C CA . ALA A 1 189 ? 22.422 12.797 -3.504 1 98 189 ALA A CA 1
ATOM 1471 C C . ALA A 1 189 ? 23.375 13.93 -3.127 1 98 189 ALA A C 1
ATOM 1473 O O . ALA A 1 189 ? 24.25 13.75 -2.271 1 98 189 ALA A O 1
ATOM 1474 N N . ARG A 1 190 ? 23.188 15.062 -3.723 1 98.12 190 ARG A N 1
ATOM 1475 C CA . ARG A 1 190 ? 23.906 16.281 -3.371 1 98.12 190 ARG A CA 1
ATOM 1476 C C . ARG A 1 190 ? 22.969 17.328 -2.791 1 98.12 190 ARG A C 1
ATOM 1478 O O . ARG A 1 190 ? 23.422 18.328 -2.219 1 98.12 190 ARG A O 1
ATOM 1485 N N . LYS A 1 191 ? 21.797 17.094 -2.988 1 98.5 191 LYS A N 1
ATOM 1486 C CA . LYS A 1 191 ? 20.734 17.859 -2.361 1 98.5 191 LYS A CA 1
ATOM 1487 C C . LYS A 1 191 ? 19.641 16.938 -1.802 1 98.5 191 LYS A C 1
ATOM 1489 O O . LYS A 1 191 ? 19.203 16 -2.473 1 98.5 191 LYS A O 1
ATOM 1494 N N . ILE A 1 192 ? 19.281 17.156 -0.589 1 98.69 192 ILE A N 1
ATOM 1495 C CA . ILE A 1 192 ? 18.234 16.359 0.048 1 98.69 192 ILE A CA 1
ATOM 1496 C C . ILE A 1 192 ? 17.109 17.281 0.539 1 98.69 192 ILE A C 1
ATOM 1498 O O . ILE A 1 192 ? 17.344 18.172 1.354 1 98.69 192 ILE A O 1
ATOM 1502 N N . VAL A 1 193 ? 15.953 17.125 0.047 1 98.56 193 VAL A N 1
ATOM 1503 C CA . VAL A 1 193 ? 14.766 17.828 0.511 1 98.56 193 VAL A CA 1
ATOM 1504 C C . VAL A 1 193 ? 13.969 16.938 1.463 1 98.56 193 VAL A C 1
ATOM 1506 O O . VAL A 1 193 ? 13.484 15.875 1.069 1 98.56 193 VAL A O 1
ATOM 1509 N N . ILE A 1 194 ? 13.875 17.344 2.68 1 98.31 194 ILE A N 1
ATOM 1510 C CA . ILE A 1 194 ? 13.016 16.656 3.639 1 98.31 194 ILE A CA 1
ATOM 1511 C C . ILE A 1 194 ? 11.57 17.125 3.465 1 98.31 194 ILE A C 1
ATOM 1513 O O . ILE A 1 194 ? 11.281 18.328 3.594 1 98.31 194 ILE A O 1
ATOM 1517 N N . LEU A 1 195 ? 10.703 16.234 3.119 1 98.25 195 LEU A N 1
ATOM 1518 C CA . LEU A 1 195 ? 9.289 16.5 2.838 1 98.25 195 LEU A CA 1
ATOM 1519 C C . LEU A 1 195 ? 8.398 15.836 3.877 1 98.25 195 LEU A C 1
ATOM 1521 O O . LEU A 1 195 ? 8.125 14.633 3.789 1 98.25 195 LEU A O 1
ATOM 1525 N N . PRO A 1 196 ? 7.852 16.625 4.84 1 96.94 196 PRO A N 1
ATOM 1526 C CA . PRO A 1 196 ? 7.059 16.047 5.93 1 96.94 196 PRO A CA 1
ATOM 1527 C C . PRO A 1 196 ? 5.699 15.531 5.457 1 96.94 196 PRO A C 1
ATOM 1529 O O . PRO A 1 196 ? 4.965 16.25 4.781 1 96.94 196 PRO A O 1
ATOM 1532 N N . TYR A 1 197 ? 5.418 14.297 5.738 1 96.75 197 TYR A N 1
ATOM 1533 C CA . TYR A 1 197 ? 4.09 13.727 5.551 1 96.75 197 TYR A CA 1
ATOM 1534 C C . TYR A 1 197 ? 3.285 13.789 6.844 1 96.75 197 TYR A C 1
ATOM 1536 O O . TYR A 1 197 ? 2.957 12.75 7.426 1 96.75 197 TYR A O 1
ATOM 1544 N N . PHE A 1 198 ? 2.971 15.047 7.262 1 93.38 198 PHE A N 1
ATOM 1545 C CA . PHE A 1 198 ? 2.275 15.398 8.492 1 93.38 198 PHE A CA 1
ATOM 1546 C C . PHE A 1 198 ? 1.107 16.328 8.211 1 93.38 198 PHE A C 1
ATOM 1548 O O . PHE A 1 198 ? 1.177 17.156 7.297 1 93.38 198 PHE A O 1
ATOM 1555 N N . LEU A 1 199 ? 0.109 16.172 8.992 1 93 199 LEU A N 1
ATOM 1556 C CA . LEU A 1 199 ? -1.053 17.031 8.789 1 93 199 LEU A CA 1
ATOM 1557 C C . LEU A 1 199 ? -0.811 18.422 9.375 1 93 199 LEU A C 1
ATOM 1559 O O . LEU A 1 199 ? -0.937 19.422 8.68 1 93 199 LEU A O 1
ATOM 1563 N N . PHE A 1 200 ? -0.447 18.422 10.664 1 89.19 200 PHE A N 1
ATOM 1564 C CA . PHE A 1 200 ? -0.356 19.703 11.375 1 89.19 200 PHE A CA 1
ATOM 1565 C C . PHE A 1 200 ? 0.929 19.766 12.188 1 89.19 200 PHE A C 1
ATOM 1567 O O . PHE A 1 200 ? 1.673 18.797 12.273 1 89.19 200 PHE A O 1
ATOM 1574 N N . THR A 1 201 ? 1.122 20.953 12.672 1 80.12 201 THR A N 1
ATOM 1575 C CA . THR A 1 201 ? 2.334 21.156 13.461 1 80.12 201 THR A CA 1
ATOM 1576 C C . THR A 1 201 ? 2.305 20.328 14.734 1 80.12 201 THR A C 1
ATOM 1578 O O . THR A 1 201 ? 1.293 19.703 15.055 1 80.12 201 THR A O 1
ATOM 1581 N N . GLY A 1 202 ? 3.586 20.25 15.352 1 80.75 202 GLY A N 1
ATOM 1582 C CA . GLY A 1 202 ? 3.773 19.516 16.594 1 80.75 202 GLY A CA 1
ATOM 1583 C C . GLY A 1 202 ? 5.227 19.422 17.016 1 80.75 202 GLY A C 1
ATOM 1584 O O . GLY A 1 202 ? 6.094 20.062 16.422 1 80.75 202 GLY A O 1
ATOM 1585 N N . VAL A 1 203 ? 5.398 18.75 18 1 81 203 VAL A N 1
ATOM 1586 C CA . VAL A 1 203 ? 6.727 18.594 18.594 1 81 203 VAL A CA 1
ATOM 1587 C C . VAL A 1 203 ? 7.699 18.062 17.547 1 81 203 VAL A C 1
ATOM 1589 O O . VAL A 1 203 ? 8.867 18.469 17.516 1 81 203 VAL A O 1
ATOM 1592 N N . LEU A 1 204 ? 7.211 17.297 16.641 1 80.5 204 LEU A N 1
ATOM 1593 C CA . LEU A 1 204 ? 8.062 16.656 15.664 1 80.5 204 LEU A CA 1
ATOM 1594 C C . LEU A 1 204 ? 8.555 17.656 14.617 1 80.5 204 LEU A C 1
ATOM 1596 O O . LEU A 1 204 ? 9.711 17.609 14.195 1 80.5 204 LEU A O 1
ATOM 1600 N N . ILE A 1 205 ? 7.695 18.516 14.211 1 82.5 205 ILE A N 1
ATOM 1601 C CA . ILE A 1 205 ? 8.055 19.5 13.203 1 82.5 205 ILE A CA 1
ATOM 1602 C C . ILE A 1 205 ? 9.109 20.453 13.766 1 82.5 205 ILE A C 1
ATOM 1604 O O . ILE A 1 205 ? 10.07 20.797 13.078 1 82.5 205 ILE A O 1
ATOM 1608 N N . LYS A 1 206 ? 9.016 20.797 14.945 1 81.44 206 LYS A N 1
ATOM 1609 C CA . LYS A 1 206 ? 9.992 21.672 15.594 1 81.44 206 LYS A CA 1
ATOM 1610 C C . LYS A 1 206 ? 11.352 20.984 15.719 1 81.44 206 LYS A C 1
ATOM 1612 O O . LYS A 1 206 ? 12.391 21.609 15.5 1 81.44 206 LYS A O 1
ATOM 1617 N N . ARG A 1 207 ? 11.328 19.75 15.969 1 87.5 207 ARG A N 1
ATOM 1618 C CA . ARG A 1 207 ? 12.547 18.953 16.062 1 87.5 207 ARG A CA 1
ATOM 1619 C C . ARG A 1 207 ? 13.234 18.844 14.711 1 87.5 207 ARG A C 1
ATOM 1621 O O . ARG A 1 207 ? 14.469 18.812 14.633 1 87.5 207 ARG A O 1
ATOM 1628 N N . LEU A 1 208 ? 12.492 18.875 13.703 1 92.12 208 LEU A N 1
ATOM 1629 C CA . LEU A 1 208 ? 13.016 18.719 12.352 1 92.12 208 LEU A CA 1
ATOM 1630 C C . LEU A 1 208 ? 13.875 19.922 11.969 1 92.12 208 LEU A C 1
ATOM 1632 O O . LEU A 1 208 ? 14.906 19.766 11.305 1 92.12 208 LEU A O 1
ATOM 1636 N N . GLU A 1 209 ? 13.453 21.078 12.391 1 87.81 209 GLU A N 1
ATOM 1637 C CA . GLU A 1 209 ? 14.219 22.281 12.094 1 87.81 209 GLU A CA 1
ATOM 1638 C C . GLU A 1 209 ? 15.609 22.219 12.711 1 87.81 209 GLU A C 1
ATOM 1640 O O . GLU A 1 209 ? 16.594 22.609 12.078 1 87.81 209 GLU A O 1
ATOM 1645 N N . GLU A 1 210 ? 15.672 21.703 13.828 1 91.19 210 GLU A N 1
ATOM 1646 C CA . GLU A 1 210 ? 16.953 21.531 14.516 1 91.19 210 GLU A CA 1
ATOM 1647 C C . GLU A 1 210 ? 17.812 20.484 13.836 1 91.19 210 GLU A C 1
ATOM 1649 O O . GLU A 1 210 ? 19.031 20.641 13.711 1 91.19 210 GLU A O 1
ATOM 1654 N N . LYS A 1 211 ? 17.203 19.469 13.422 1 95.12 211 LYS A N 1
ATOM 1655 C CA . LYS A 1 211 ? 17.906 18.359 12.766 1 95.12 211 LYS A CA 1
ATOM 1656 C C . LYS A 1 211 ? 18.531 18.812 11.453 1 95.12 211 LYS A C 1
ATOM 1658 O O . LYS A 1 211 ? 19.625 18.375 11.086 1 95.12 211 LYS A O 1
ATOM 1663 N N . ILE A 1 212 ? 17.875 19.688 10.789 1 94.56 212 ILE A N 1
ATOM 1664 C CA . ILE A 1 212 ? 18.391 20.172 9.508 1 94.56 212 ILE A CA 1
ATOM 1665 C C . ILE A 1 212 ? 19.703 20.922 9.719 1 94.56 212 ILE A C 1
ATOM 1667 O O . ILE A 1 212 ? 20.641 20.766 8.938 1 94.56 212 ILE A O 1
ATOM 1671 N N . ILE A 1 213 ? 19.766 21.688 10.75 1 93.62 213 ILE A N 1
ATOM 1672 C CA . ILE A 1 213 ? 20.984 22.406 11.094 1 93.62 213 ILE A CA 1
ATOM 1673 C C . ILE A 1 213 ? 22.109 21.422 11.359 1 93.62 213 ILE A C 1
ATOM 1675 O O . ILE A 1 213 ? 23.234 21.609 10.875 1 93.62 213 ILE A O 1
ATOM 1679 N N . GLN A 1 214 ? 21.781 20.375 12.016 1 96.06 214 GLN A N 1
ATOM 1680 C CA . GLN A 1 214 ? 22.766 19.344 12.336 1 96.06 214 GLN A CA 1
ATOM 1681 C C . GLN A 1 214 ? 23.25 18.641 11.078 1 96.06 214 GLN A C 1
ATOM 1683 O O . GLN A 1 214 ? 24.453 18.375 10.922 1 96.06 214 GLN A O 1
ATOM 1688 N N . PHE A 1 215 ? 22.359 18.359 10.148 1 97.56 215 PHE A N 1
ATOM 1689 C CA . PHE A 1 215 ? 22.719 17.672 8.914 1 97.56 215 PHE A CA 1
ATOM 1690 C C . PHE A 1 215 ? 23.641 18.531 8.062 1 97.56 215 PHE A C 1
ATOM 1692 O O . PHE A 1 215 ? 24.594 18.031 7.473 1 97.56 215 PHE A O 1
ATOM 1699 N N . ARG A 1 216 ? 23.375 19.844 8.031 1 96.25 216 ARG A N 1
ATOM 1700 C CA . ARG A 1 216 ? 24.203 20.766 7.27 1 96.25 216 ARG A CA 1
ATOM 1701 C C . ARG A 1 216 ? 25.641 20.781 7.805 1 96.25 216 ARG A C 1
ATOM 1703 O O . ARG A 1 216 ? 26.594 20.906 7.035 1 96.25 216 ARG A O 1
ATOM 1710 N N . ALA A 1 217 ? 25.734 20.641 9.07 1 96.62 217 ALA A N 1
ATOM 1711 C CA . ALA A 1 217 ? 27.047 20.609 9.695 1 96.62 217 ALA A CA 1
ATOM 1712 C C . ALA A 1 217 ? 27.75 19.281 9.422 1 96.62 217 ALA A C 1
ATOM 1714 O O . ALA A 1 217 ? 28.969 19.266 9.164 1 96.62 217 ALA A O 1
ATOM 1715 N N . GLN A 1 218 ? 27 18.234 9.445 1 97.31 218 GLN A N 1
ATOM 1716 C CA . GLN A 1 218 ? 27.547 16.875 9.297 1 97.31 218 GLN A CA 1
ATOM 1717 C C . GLN A 1 218 ? 27.922 16.594 7.848 1 97.31 218 GLN A C 1
ATOM 1719 O O . GLN A 1 218 ? 28.891 15.875 7.582 1 97.31 218 GLN A O 1
ATOM 1724 N N . TYR A 1 219 ? 27.109 17.188 6.949 1 97.81 219 TYR A N 1
ATOM 1725 C CA . TYR A 1 219 ? 27.344 17 5.523 1 97.81 219 TYR A CA 1
ATOM 1726 C C . TYR A 1 219 ? 27.531 18.328 4.809 1 97.81 219 TYR A C 1
ATOM 1728 O O . TYR A 1 219 ? 26.672 18.734 4.016 1 97.81 219 TYR A O 1
ATOM 1736 N N . PRO A 1 220 ? 28.641 18.922 4.887 1 96.31 220 PRO A N 1
ATOM 1737 C CA . PRO A 1 220 ? 28.844 20.297 4.387 1 96.31 220 PRO A CA 1
ATOM 1738 C C . PRO A 1 220 ? 28.734 20.391 2.867 1 96.31 220 PRO A C 1
ATOM 1740 O O . PRO A 1 220 ? 28.469 21.453 2.328 1 96.31 220 PRO A O 1
ATOM 1743 N N . ASN A 1 221 ? 28.875 19.234 2.18 1 97.19 221 ASN A N 1
ATOM 1744 C CA . ASN A 1 221 ? 28.844 19.25 0.721 1 97.19 221 ASN A CA 1
ATOM 1745 C C . ASN A 1 221 ? 27.453 18.875 0.186 1 97.19 221 ASN A C 1
ATOM 1747 O O . ASN A 1 221 ? 27.281 18.703 -1.021 1 97.19 221 ASN A O 1
ATOM 1751 N N . ILE A 1 222 ? 26.516 18.766 1.055 1 98.06 222 ILE A N 1
ATOM 1752 C CA . ILE A 1 222 ? 25.156 18.406 0.673 1 98.06 222 ILE A CA 1
ATOM 1753 C C . ILE A 1 222 ? 24.203 19.531 1.047 1 98.06 222 ILE A C 1
ATOM 1755 O O . ILE A 1 222 ? 24.266 20.062 2.162 1 98.06 222 ILE A O 1
ATOM 1759 N N . GLU A 1 223 ? 23.438 19.953 0.155 1 97.94 223 GLU A N 1
ATOM 1760 C CA . GLU A 1 223 ? 22.406 20.938 0.424 1 97.94 223 GLU A CA 1
ATOM 1761 C C . GLU A 1 223 ? 21.188 20.312 1.077 1 97.94 223 GLU A C 1
ATOM 1763 O O . GLU A 1 223 ? 20.719 19.25 0.643 1 97.94 223 GLU A O 1
ATOM 1768 N N . PHE A 1 224 ? 20.703 20.938 2.094 1 98 224 PHE A N 1
ATOM 1769 C CA . PHE A 1 224 ? 19.516 20.469 2.779 1 98 224 PHE A CA 1
ATOM 1770 C C . PHE A 1 224 ? 18.406 21.516 2.725 1 98 224 PHE A C 1
ATOM 1772 O O . PHE A 1 224 ? 18.656 22.703 2.93 1 98 224 PHE A O 1
ATOM 1779 N N . GLN A 1 225 ? 17.203 21.094 2.461 1 97.06 225 GLN A N 1
ATOM 1780 C CA . GLN A 1 225 ? 16.016 21.938 2.531 1 97.06 225 GLN A CA 1
ATOM 1781 C C . GLN A 1 225 ? 14.867 21.219 3.242 1 97.06 225 GLN A C 1
ATOM 1783 O O . GLN A 1 225 ? 14.758 19.984 3.17 1 97.06 225 GLN A O 1
ATOM 1788 N N . LEU A 1 226 ? 14.094 21.969 3.898 1 96.75 226 LEU A N 1
ATOM 1789 C CA . LEU A 1 226 ? 12.898 21.469 4.574 1 96.75 226 LEU A CA 1
ATOM 1790 C C . LEU A 1 226 ? 11.633 22.047 3.928 1 96.75 226 LEU A C 1
ATOM 1792 O O . LEU A 1 226 ? 11.461 23.266 3.855 1 96.75 226 LEU A O 1
ATOM 1796 N N . ALA A 1 227 ? 10.797 21.172 3.406 1 97.06 227 ALA A N 1
ATOM 1797 C CA . ALA A 1 227 ? 9.516 21.594 2.854 1 97.06 227 ALA A CA 1
ATOM 1798 C C . ALA A 1 227 ? 8.445 21.672 3.941 1 97.06 227 ALA A C 1
ATOM 1800 O O . ALA A 1 227 ? 8.656 21.203 5.059 1 97.06 227 ALA A O 1
ATOM 1801 N N . GLY A 1 228 ? 7.34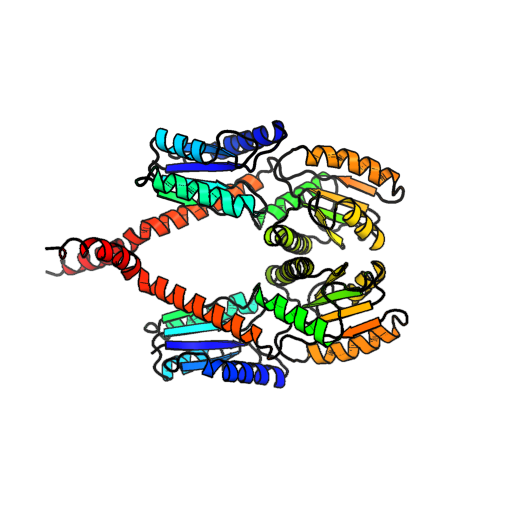4 22.281 3.654 1 95.19 228 GLY A N 1
ATOM 1802 C CA . GLY A 1 228 ? 6.246 22.391 4.602 1 95.19 228 GLY A CA 1
ATOM 1803 C C . GLY A 1 228 ? 5.418 21.125 4.707 1 95.19 228 GLY A C 1
ATOM 1804 O O . GLY A 1 228 ? 5.523 20.234 3.859 1 95.19 228 GLY A O 1
ATOM 1805 N N . TYR A 1 229 ? 4.707 21.016 5.77 1 94.25 229 TYR A N 1
ATOM 1806 C CA . TYR A 1 229 ? 3.748 19.938 5.953 1 94.25 229 TYR A CA 1
ATOM 1807 C C . TYR A 1 229 ? 2.404 20.281 5.328 1 94.25 229 TYR A C 1
ATOM 1809 O O . TYR A 1 229 ? 2.283 21.297 4.629 1 94.25 229 TYR A O 1
ATOM 1817 N N . PHE A 1 230 ? 1.356 19.438 5.5 1 94.38 230 PHE A N 1
ATOM 1818 C CA . PHE A 1 230 ? 0.081 19.641 4.824 1 94.38 230 PHE A CA 1
ATOM 1819 C C . PHE A 1 230 ? -0.569 20.938 5.27 1 94.38 230 PHE A C 1
ATOM 1821 O O . PHE A 1 230 ? -0.954 21.766 4.434 1 94.38 230 PHE A O 1
ATOM 1828 N N . GLY A 1 231 ? -0.679 21.094 6.617 1 91.62 231 GLY A N 1
ATOM 1829 C CA . GLY A 1 231 ? -1.268 22.297 7.176 1 91.62 231 GLY A CA 1
ATOM 1830 C C . GLY A 1 231 ? -2.664 22.578 6.652 1 91.62 231 GLY A C 1
ATOM 1831 O O . GLY A 1 231 ? -3.52 21.688 6.648 1 91.62 231 GLY A O 1
ATOM 1832 N N . PHE A 1 232 ? -2.885 23.812 6.227 1 91.81 232 PHE A N 1
ATOM 1833 C CA . PHE A 1 232 ? -4.223 24.234 5.824 1 91.81 232 PHE A CA 1
ATOM 1834 C C . PHE A 1 232 ? -4.348 24.234 4.305 1 91.81 232 PHE A C 1
ATOM 1836 O O . PHE A 1 232 ? -5.098 25.047 3.744 1 91.81 232 PHE A O 1
ATOM 1843 N N . HIS A 1 233 ? -3.535 23.406 3.643 1 94.25 233 HIS A N 1
ATOM 1844 C CA . HIS A 1 233 ? -3.65 23.312 2.191 1 94.25 233 HIS A CA 1
ATOM 1845 C C . HIS A 1 233 ? -5.086 23.016 1.77 1 94.25 233 HIS A C 1
ATOM 1847 O O . HIS A 1 233 ? -5.734 22.141 2.34 1 94.25 233 HIS A O 1
ATOM 1853 N N . PRO A 1 234 ? -5.613 23.625 0.791 1 95.5 234 PRO A N 1
ATOM 1854 C CA . PRO A 1 234 ? -7.016 23.469 0.389 1 95.5 234 PRO A CA 1
ATOM 1855 C C . PRO A 1 234 ? -7.348 22.047 -0.031 1 95.5 234 PRO A C 1
ATOM 1857 O O . PRO A 1 234 ? -8.469 21.578 0.181 1 95.5 234 PRO A O 1
ATOM 1860 N N . LYS A 1 235 ? -6.379 21.391 -0.56 1 96.5 235 LYS A N 1
ATOM 1861 C CA . LYS A 1 235 ? -6.625 20.016 -1.021 1 96.5 235 LYS A CA 1
ATOM 1862 C C . LYS A 1 235 ? -6.883 19.078 0.153 1 96.5 235 LYS A C 1
ATOM 1864 O O . LYS A 1 235 ? -7.496 18.031 -0.014 1 96.5 235 LYS A O 1
ATOM 1869 N N . LEU A 1 236 ? -6.352 19.438 1.304 1 96.69 236 LEU A N 1
ATOM 1870 C CA . LEU A 1 236 ? -6.668 18.625 2.479 1 96.69 236 LEU A CA 1
ATOM 1871 C C . LEU A 1 236 ? -8.164 18.672 2.775 1 96.69 236 LEU A C 1
ATOM 1873 O O . LEU A 1 236 ? -8.75 17.641 3.15 1 96.69 236 LEU A O 1
ATOM 1877 N N . GLN A 1 237 ? -8.773 19.797 2.609 1 96.25 237 GLN A N 1
ATOM 1878 C CA . GLN A 1 237 ? -10.219 19.906 2.785 1 96.25 237 GLN A CA 1
ATOM 1879 C C . GLN A 1 237 ? -10.961 19.016 1.797 1 96.25 237 GLN A C 1
ATOM 1881 O O . GLN A 1 237 ? -11.922 18.328 2.166 1 96.25 237 GLN A O 1
ATOM 1886 N N . THR A 1 238 ? -10.461 19.031 0.583 1 96.25 238 THR A N 1
ATOM 1887 C CA . THR A 1 238 ? -11.055 18.188 -0.456 1 96.25 238 THR A CA 1
ATOM 1888 C C . THR A 1 238 ? -11.016 16.719 -0.055 1 96.25 238 THR A C 1
ATOM 1890 O O . THR A 1 238 ? -12.008 16 -0.215 1 96.25 238 THR A O 1
ATOM 1893 N N . ILE A 1 239 ? -9.914 16.312 0.462 1 96.5 239 ILE A N 1
ATOM 1894 C CA . ILE A 1 239 ? -9.719 14.922 0.86 1 96.5 239 ILE A CA 1
ATOM 1895 C C . ILE A 1 239 ? -10.719 14.555 1.959 1 96.5 239 ILE A C 1
ATOM 1897 O O . ILE A 1 239 ? -11.391 13.531 1.875 1 96.5 239 ILE A O 1
ATOM 1901 N N . VAL A 1 240 ? -10.797 15.391 2.967 1 96.62 240 VAL A N 1
ATOM 1902 C CA . VAL A 1 240 ? -11.648 15.102 4.121 1 96.62 240 VAL A CA 1
ATOM 1903 C C . VAL A 1 240 ? -13.109 15.109 3.699 1 96.62 240 VAL A C 1
ATOM 1905 O O . VAL A 1 240 ? -13.898 14.266 4.141 1 96.62 240 VAL A O 1
ATOM 1908 N N . LEU A 1 241 ? -13.516 16.016 2.814 1 96.19 241 LEU A N 1
ATOM 1909 C CA . LEU A 1 241 ? -14.883 16.078 2.311 1 96.19 241 LEU A CA 1
ATOM 1910 C C . LEU A 1 241 ? -15.211 14.852 1.469 1 96.19 241 LEU A C 1
ATOM 1912 O O . LEU A 1 241 ? -16.328 14.352 1.501 1 96.19 241 LEU A O 1
ATOM 1916 N N . ASP A 1 242 ? -14.25 14.406 0.702 1 95.19 242 ASP A N 1
ATOM 1917 C CA . ASP A 1 242 ? -14.43 13.164 -0.051 1 95.19 242 ASP A CA 1
ATOM 1918 C C . ASP A 1 242 ? -14.734 11.992 0.881 1 95.19 242 ASP A C 1
ATOM 1920 O O . ASP A 1 242 ? -15.633 11.195 0.613 1 95.19 242 ASP A O 1
ATOM 1924 N N . ARG A 1 243 ? -13.945 11.922 1.925 1 95.38 243 ARG A N 1
ATOM 1925 C CA . ARG A 1 243 ? -14.156 10.852 2.895 1 95.38 243 ARG A CA 1
ATOM 1926 C C . ARG A 1 243 ? -15.531 10.977 3.545 1 95.38 243 ARG A C 1
ATOM 1928 O O . ARG A 1 243 ? -16.188 9.969 3.807 1 95.38 243 ARG A O 1
ATOM 1935 N N . LEU A 1 244 ? -15.945 12.188 3.818 1 95.5 244 LEU A N 1
ATOM 1936 C CA . LEU A 1 244 ? -17.281 12.43 4.375 1 95.5 244 LEU A CA 1
ATOM 1937 C C . LEU A 1 244 ? -18.359 11.961 3.408 1 95.5 244 LEU A C 1
ATOM 1939 O O . LEU A 1 244 ? -19.297 11.266 3.809 1 95.5 244 LEU A O 1
ATOM 1943 N N . GLU A 1 245 ? -18.219 12.281 2.154 1 94.25 245 GLU A N 1
ATOM 1944 C CA . GLU A 1 245 ? -19.188 11.898 1.14 1 94.25 245 GLU A CA 1
ATOM 1945 C C . GLU A 1 245 ? -19.281 10.383 1.002 1 94.25 245 GLU A C 1
ATOM 1947 O O . GLU A 1 245 ? -20.375 9.828 0.859 1 94.25 245 GLU A O 1
ATOM 1952 N N . GLU A 1 246 ? -18.109 9.812 1.006 1 92.69 246 GLU A N 1
ATOM 1953 C CA . GLU A 1 246 ? -18.078 8.359 0.971 1 92.69 246 GLU A CA 1
ATOM 1954 C C . GLU A 1 246 ? -18.875 7.758 2.133 1 92.69 246 GLU A C 1
ATOM 1956 O O . GLU A 1 246 ? -19.656 6.824 1.942 1 92.69 246 GLU A O 1
ATOM 1961 N N . ALA A 1 247 ? -18.641 8.266 3.299 1 92.56 247 ALA A N 1
ATOM 1962 C CA . ALA A 1 247 ? -19.281 7.766 4.508 1 92.56 247 ALA A CA 1
ATOM 1963 C C . ALA A 1 247 ? -20.781 8.016 4.465 1 92.56 247 ALA A C 1
ATOM 1965 O O . ALA A 1 247 ? -21.578 7.176 4.902 1 92.56 247 ALA A O 1
ATOM 1966 N N . LEU A 1 248 ? -21.188 9.109 3.904 1 90.06 248 LEU A N 1
ATOM 1967 C CA . LEU A 1 248 ? -22.594 9.445 3.779 1 90.06 248 LEU A CA 1
ATOM 1968 C C . LEU A 1 248 ? -23.297 8.508 2.799 1 90.06 248 LEU A C 1
ATOM 1970 O O . LEU A 1 248 ? -24.453 8.141 3.008 1 90.06 248 LEU A O 1
ATOM 1974 N N . GLY A 1 249 ? -22.562 8.211 1.677 1 80.69 249 GLY A N 1
ATOM 1975 C CA . GLY A 1 249 ? -23.094 7.258 0.72 1 80.69 249 GLY A CA 1
ATOM 1976 C C . GLY A 1 249 ? -23.281 5.871 1.303 1 80.69 249 GLY A C 1
ATOM 1977 O O . GLY A 1 249 ? -24.266 5.188 0.992 1 80.69 249 GLY A O 1
ATOM 1978 N N . GLN A 1 250 ? -22.219 5.457 1.98 1 67.44 250 GLN A N 1
ATOM 1979 C CA . GLN A 1 250 ? -22.297 4.176 2.672 1 67.44 250 GLN A CA 1
ATOM 1980 C C . GLN A 1 250 ? -23.453 4.16 3.664 1 67.44 250 GLN A C 1
ATOM 1982 O O . GLN A 1 250 ? -24.156 3.152 3.803 1 67.44 250 GLN A O 1
ATOM 1987 N N . ALA A 1 251 ? -23.609 5.316 4.273 1 52.34 251 ALA A N 1
ATOM 1988 C CA . ALA A 1 251 ? -24.703 5.461 5.238 1 52.34 251 ALA A CA 1
ATOM 1989 C C . ALA A 1 251 ? -26.062 5.332 4.551 1 52.34 251 ALA A C 1
ATOM 1991 O O . ALA A 1 251 ? -26.969 4.707 5.09 1 52.34 251 ALA A O 1
ATOM 1992 N N . VAL A 1 252 ? -26.031 5.926 3.348 1 44.69 252 VAL A N 1
ATOM 1993 C CA . VAL A 1 252 ? -27.25 5.84 2.57 1 44.69 252 VAL A CA 1
ATOM 1994 C C . VAL A 1 252 ? -27.5 4.395 2.15 1 44.69 252 VAL A C 1
ATOM 1996 O O . VAL A 1 252 ? -28.641 3.92 2.176 1 44.69 252 VAL A O 1
ATOM 1999 N N . LYS A 1 253 ? -26.375 3.834 1.76 1 48.84 253 LYS A N 1
ATOM 2000 C CA . LYS A 1 253 ? -26.516 2.438 1.359 1 48.84 253 LYS A CA 1
ATOM 2001 C C . LYS A 1 253 ? -26.938 1.565 2.543 1 48.84 253 LYS A C 1
ATOM 2003 O O . LYS A 1 253 ? -27.734 0.637 2.389 1 48.84 253 LYS A O 1
ATOM 2008 N N . MET A 1 254 ? -26.344 1.912 3.688 1 42.66 254 MET A N 1
ATOM 2009 C CA . MET A 1 254 ? -26.703 1.159 4.883 1 42.66 254 MET A CA 1
ATOM 2010 C C . MET A 1 254 ? -28.156 1.414 5.266 1 42.66 254 MET A C 1
ATOM 2012 O O . MET A 1 254 ? -28.844 0.51 5.742 1 42.66 254 MET A O 1
ATOM 2016 N N . ASN A 1 255 ? -28.516 2.693 4.949 1 38.84 255 ASN A N 1
ATOM 2017 C CA . ASN A 1 255 ? -29.891 3.059 5.262 1 38.84 255 ASN A CA 1
ATOM 2018 C C . ASN A 1 255 ? -30.859 2.561 4.191 1 38.84 255 ASN A C 1
ATOM 2020 O O . ASN A 1 255 ? -32 2.256 4.484 1 38.84 255 ASN A O 1
ATOM 2024 N N . CYS A 1 256 ? -30.312 2.686 2.893 1 37.59 256 CYS A N 1
ATOM 2025 C CA . CYS A 1 256 ? -31.188 2.264 1.794 1 37.59 256 CYS A CA 1
ATOM 2026 C C . CYS A 1 256 ? -31.375 0.752 1.796 1 37.59 256 CYS A C 1
ATOM 2028 O O . CYS A 1 256 ? -32.156 0.218 1.002 1 37.59 256 CYS A O 1
ATOM 2030 N N . ASP A 1 257 ? -30.531 0.058 2.324 1 33.66 257 ASP A N 1
ATOM 2031 C CA . ASP A 1 257 ? -30.891 -1.356 2.33 1 33.66 257 ASP A CA 1
ATOM 2032 C C . ASP A 1 257 ? -32.344 -1.557 2.816 1 33.66 257 ASP A C 1
ATOM 2034 O O . ASP A 1 257 ? -32.938 -2.592 2.549 1 33.66 257 ASP A O 1
ATOM 2038 N N . VAL A 1 258 ? -32.875 -0.596 3.541 1 32.47 258 VAL A N 1
ATOM 2039 C CA . VAL A 1 258 ? -34.312 -0.638 3.758 1 32.47 258 VAL A CA 1
ATOM 2040 C C . VAL A 1 258 ? -35.062 -0.15 2.506 1 32.47 258 VAL A C 1
ATOM 2042 O O . VAL A 1 258 ? -36.125 -0.647 2.174 1 32.47 258 VAL A O 1
ATOM 2045 N N . CYS A 1 259 ? -34.438 0.839 1.757 1 33.34 259 CYS A N 1
ATOM 2046 C CA . CYS A 1 259 ? -35.156 1.472 0.652 1 33.34 259 CYS A CA 1
ATOM 2047 C C . CYS A 1 259 ? -35.031 0.639 -0.62 1 33.34 259 CYS A C 1
ATOM 2049 O O . CYS A 1 259 ? -35.938 0.683 -1.479 1 33.34 259 CYS A O 1
ATOM 2051 N N . GLN A 1 260 ? -33.906 0.006 -0.868 1 32.5 260 GLN A N 1
ATOM 2052 C CA . GLN A 1 260 ? -33.875 -0.708 -2.141 1 32.5 260 GLN A CA 1
ATOM 2053 C C . GLN A 1 260 ? -34.938 -1.804 -2.188 1 32.5 260 GLN A C 1
ATOM 2055 O O . GLN A 1 260 ? -35.406 -2.158 -3.264 1 32.5 260 GLN A O 1
ATOM 2060 N N . TYR A 1 261 ? -35.281 -2.283 -1.026 1 30.66 261 TYR A N 1
ATOM 2061 C CA . TYR A 1 261 ? -36.438 -3.164 -1.064 1 30.66 261 TYR A CA 1
ATOM 2062 C C . TYR A 1 261 ? -37.719 -2.373 -1.342 1 30.66 261 TYR A C 1
ATOM 2064 O O . TYR A 1 261 ? -38.625 -2.865 -2.014 1 30.66 261 TYR A O 1
ATOM 2072 N N . ARG A 1 262 ? -37.781 -1.07 -0.905 1 30.5 262 ARG A N 1
ATOM 2073 C CA . ARG A 1 262 ? -39.031 -0.322 -1.07 1 30.5 262 ARG A CA 1
ATOM 2074 C C . ARG A 1 262 ? -39.188 0.154 -2.51 1 30.5 262 ARG A C 1
ATOM 2076 O O . ARG A 1 262 ? -40.312 0.162 -3.043 1 30.5 262 ARG A O 1
ATOM 2083 N N . LEU A 1 263 ? -38.094 0.585 -3.156 1 32.66 263 LEU A N 1
ATOM 2084 C CA . LEU A 1 263 ? -38.344 1.151 -4.477 1 32.66 263 LEU A CA 1
ATOM 2085 C C . LEU A 1 263 ? -38.688 0.056 -5.484 1 32.66 263 LEU A C 1
ATOM 2087 O O . LEU A 1 263 ? -39.5 0.265 -6.391 1 32.66 263 LEU A O 1
ATOM 2091 N N . HIS A 1 264 ? -38.125 -1.107 -5.285 1 33.44 264 HIS A N 1
ATOM 2092 C CA . HIS A 1 264 ? -38.531 -2.154 -6.219 1 33.44 264 HIS A CA 1
ATOM 2093 C C . HIS A 1 264 ? -39.969 -2.594 -5.977 1 33.44 264 HIS A C 1
ATOM 2095 O O . HIS A 1 264 ? -40.625 -3.09 -6.891 1 33.44 264 HIS A O 1
ATOM 2101 N N . LEU A 1 265 ? -40.375 -2.512 -4.738 1 32.34 265 LEU A N 1
ATOM 2102 C CA . LEU A 1 265 ? -41.781 -2.904 -4.508 1 32.34 265 LEU A CA 1
ATOM 2103 C C . LEU A 1 265 ? -42.75 -1.83 -5.004 1 32.34 265 LEU A C 1
ATOM 2105 O O . LEU A 1 265 ? -43.844 -2.139 -5.449 1 32.34 265 LEU A O 1
ATOM 2109 N N . ALA A 1 266 ? -42.312 -0.579 -4.895 1 35.5 266 ALA A N 1
ATOM 2110 C CA . ALA A 1 266 ? -43.219 0.495 -5.273 1 35.5 266 ALA A CA 1
ATOM 2111 C C . ALA A 1 266 ? -43.469 0.498 -6.777 1 35.5 266 ALA A C 1
ATOM 2113 O O . ALA A 1 266 ? -44.562 0.788 -7.23 1 35.5 266 ALA A O 1
ATOM 2114 N N . GLU A 1 267 ? -42.438 0.205 -7.574 1 35.94 267 GLU A N 1
ATOM 2115 C CA . GLU A 1 267 ? -42.656 0.305 -9.016 1 35.94 267 GLU A CA 1
ATOM 2116 C C . GLU A 1 267 ? -43.531 -0.846 -9.523 1 35.94 267 GLU A C 1
ATOM 2118 O O . GLU A 1 267 ? -44.188 -0.718 -10.547 1 35.94 267 GLU A O 1
ATOM 2123 N N . HIS A 1 268 ? -43.438 -1.93 -8.789 1 36.59 268 HIS A N 1
ATOM 2124 C CA . HIS A 1 268 ? -44.25 -3.018 -9.328 1 36.59 268 HIS A CA 1
ATOM 2125 C C . HIS A 1 268 ? -45.75 -2.807 -9.023 1 36.59 268 HIS A C 1
ATOM 2127 O O . HIS A 1 268 ? -46.594 -3.541 -9.531 1 36.59 268 HIS A O 1
ATOM 2133 N N . HIS A 1 269 ? -46.031 -2.045 -7.973 1 35.22 269 HIS A N 1
ATOM 2134 C CA . HIS A 1 269 ? -47.438 -2.012 -7.637 1 35.22 269 HIS A CA 1
ATOM 2135 C C . HIS A 1 269 ? -48.219 -1.095 -8.586 1 35.22 269 HIS A C 1
ATOM 2137 O O . HIS A 1 269 ? -49.438 -1.104 -8.602 1 35.22 269 HIS A O 1
ATOM 2143 N N . ASP A 1 270 ? -47.531 -0.028 -9.102 1 34.28 270 ASP A N 1
ATOM 2144 C CA . ASP A 1 270 ? -48.438 0.981 -9.68 1 34.28 270 ASP A CA 1
ATOM 2145 C C . ASP A 1 270 ? -48.938 0.542 -11.047 1 34.28 270 ASP A C 1
ATOM 2147 O O . ASP A 1 270 ? -49.75 1.225 -11.656 1 34.28 270 ASP A O 1
ATOM 2151 N N . HIS A 1 271 ? -48.188 -0.39 -11.734 1 34.5 271 HIS A N 1
ATOM 2152 C CA . HIS A 1 271 ? -48.594 -0.439 -13.141 1 34.5 271 HIS A CA 1
ATOM 2153 C C . HIS A 1 271 ? -49.875 -1.226 -13.32 1 34.5 271 HIS A C 1
ATOM 2155 O O . HIS A 1 271 ? -50.375 -1.363 -14.445 1 34.5 271 HIS A O 1
ATOM 2161 N N . HIS A 1 272 ? -50.281 -1.979 -12.266 1 33.16 272 HIS A N 1
ATOM 2162 C CA . HIS A 1 272 ? -51.375 -2.857 -12.703 1 33.16 272 HIS A CA 1
ATOM 2163 C C . HIS A 1 272 ? -52.688 -2.092 -12.836 1 33.16 272 HIS A C 1
ATOM 2165 O O . HIS A 1 272 ? -53.688 -2.643 -13.297 1 33.16 272 HIS A O 1
ATOM 2171 N N . HIS A 1 273 ? -52.812 -0.907 -12.195 1 32.31 273 HIS A N 1
ATOM 2172 C CA . HIS A 1 273 ? -54.219 -0.591 -12.031 1 32.31 273 HIS A CA 1
ATOM 2173 C C . HIS A 1 273 ? -54.812 -0.012 -13.312 1 32.31 273 HIS A C 1
ATOM 2175 O O . HIS A 1 273 ? -56.031 0.197 -13.406 1 32.31 273 HIS A O 1
ATOM 2181 N N . HIS A 1 274 ? -54.031 0.658 -14.188 1 31 274 HIS A N 1
ATOM 2182 C CA . HIS A 1 274 ? -54.844 1.58 -14.953 1 31 274 HIS A CA 1
ATOM 2183 C C . HIS A 1 274 ? -55.562 0.865 -16.094 1 31 274 HIS A C 1
ATOM 2185 O O . HIS A 1 274 ? -56.312 1.489 -16.859 1 31 274 HIS A O 1
ATOM 2191 N N . HIS A 1 275 ? -55.094 -0.341 -16.516 1 27.2 275 HIS A N 1
ATOM 2192 C CA . HIS A 1 275 ? -55.719 -0.662 -17.797 1 27.2 275 HIS A CA 1
ATOM 2193 C C . HIS A 1 275 ? -57.156 -1.179 -17.594 1 27.2 275 HIS A C 1
ATOM 2195 O O . HIS A 1 275 ? -57.812 -1.603 -18.562 1 27.2 275 HIS A O 1
ATOM 2201 N N . HIS A 1 276 ? -57.844 -0.824 -16.516 1 23.83 276 HIS A N 1
ATOM 2202 C CA . HIS A 1 276 ? -59.25 -1.013 -16.781 1 23.83 276 HIS A CA 1
ATOM 2203 C C . HIS A 1 276 ? -59.812 0.137 -17.609 1 23.83 276 HIS A C 1
ATOM 2205 O O . HIS A 1 276 ? -59.406 1.29 -17.438 1 23.83 276 HIS A O 1
ATOM 2211 N N . MET B 1 1 ? -26.531 -24.703 -9.492 1 91.38 1 MET B N 1
ATOM 2212 C CA . MET B 1 1 ? -25.156 -25.156 -9.289 1 91.38 1 MET B CA 1
ATOM 2213 C C . MET B 1 1 ? -24.188 -23.969 -9.344 1 91.38 1 MET B C 1
ATOM 2215 O O . MET B 1 1 ? -24.438 -22.984 -10.055 1 91.38 1 MET B O 1
ATOM 2219 N N . LYS B 1 2 ? -23.125 -24 -8.562 1 95.75 2 LYS B N 1
ATOM 2220 C CA . LYS B 1 2 ? -22.125 -22.938 -8.539 1 95.75 2 LYS B CA 1
ATOM 2221 C C . LYS B 1 2 ? -20.859 -23.375 -9.266 1 95.75 2 LYS B C 1
ATOM 2223 O O . LYS B 1 2 ? -20.484 -24.547 -9.234 1 95.75 2 LYS B O 1
ATOM 2228 N N . ALA B 1 3 ? -20.266 -22.422 -9.93 1 97.88 3 ALA B N 1
ATOM 2229 C CA . ALA B 1 3 ? -18.984 -22.672 -10.594 1 97.88 3 ALA B CA 1
ATOM 2230 C C . ALA B 1 3 ? -17.922 -21.688 -10.141 1 97.88 3 ALA B C 1
ATOM 2232 O O . ALA B 1 3 ? -18.234 -20.547 -9.773 1 97.88 3 ALA B O 1
ATOM 2233 N N . ILE B 1 4 ? -16.781 -22.156 -10.117 1 98.19 4 ILE B N 1
ATOM 2234 C CA . ILE B 1 4 ? -15.609 -21.312 -9.844 1 98.19 4 ILE B CA 1
ATOM 2235 C C . ILE B 1 4 ? -14.742 -21.219 -11.094 1 98.19 4 ILE B C 1
ATOM 2237 O O . ILE B 1 4 ? -14.367 -22.234 -11.688 1 98.19 4 ILE B O 1
ATOM 2241 N N . LEU B 1 5 ? -14.508 -20.016 -11.523 1 98.38 5 LEU B N 1
ATOM 2242 C CA . LEU B 1 5 ? -13.625 -19.75 -12.656 1 98.38 5 LEU B CA 1
ATOM 2243 C C . LEU B 1 5 ? -12.328 -19.078 -12.188 1 98.38 5 LEU B C 1
ATOM 2245 O O . LEU B 1 5 ? -12.336 -17.906 -11.797 1 98.38 5 LEU B O 1
ATOM 2249 N N . PHE B 1 6 ? -11.258 -19.844 -12.227 1 98.06 6 PHE B N 1
ATOM 2250 C CA . PHE B 1 6 ? -9.945 -19.297 -11.906 1 98.06 6 PHE B CA 1
ATOM 2251 C C . PHE B 1 6 ? -9.32 -18.641 -13.133 1 98.06 6 PHE B C 1
ATOM 2253 O O . PHE B 1 6 ? -9.273 -19.234 -14.211 1 98.06 6 PHE B O 1
ATOM 2260 N N . VAL B 1 7 ? -8.836 -17.406 -12.945 1 96.88 7 VAL B N 1
ATOM 2261 C CA . VAL B 1 7 ? -8.289 -16.641 -14.07 1 96.88 7 VAL B CA 1
ATOM 2262 C C . VAL B 1 7 ? -6.785 -16.469 -13.898 1 96.88 7 VAL B C 1
ATOM 2264 O O . VAL B 1 7 ? -6.332 -15.727 -13.031 1 96.88 7 VAL B O 1
ATOM 2267 N N . GLY B 1 8 ? -6.027 -17.156 -14.719 1 95.31 8 GLY B N 1
ATOM 2268 C CA . GLY B 1 8 ? -4.602 -16.875 -14.797 1 95.31 8 GLY B CA 1
ATOM 2269 C C . GLY B 1 8 ? -4.27 -15.688 -15.68 1 95.31 8 GLY B C 1
ATOM 2270 O O . GLY B 1 8 ? -5.023 -15.359 -16.594 1 95.31 8 GLY B O 1
ATOM 2271 N N . HIS B 1 9 ? -3.238 -15.062 -15.438 1 91.56 9 HIS B N 1
ATOM 2272 C CA . HIS B 1 9 ? -2.826 -13.945 -16.281 1 91.56 9 HIS B CA 1
ATOM 2273 C C . HIS B 1 9 ? -2.531 -14.406 -17.703 1 91.56 9 HIS B C 1
ATOM 2275 O O . HIS B 1 9 ? -2.943 -13.758 -18.672 1 91.56 9 HIS B O 1
ATOM 2281 N N . GLY B 1 10 ? -1.856 -15.516 -17.781 1 91.19 10 GLY B N 1
ATOM 2282 C CA . GLY B 1 10 ? -1.367 -16.047 -19.047 1 91.19 10 GLY B CA 1
ATOM 2283 C C . GLY B 1 10 ? 0.077 -15.672 -19.328 1 91.19 10 GLY B C 1
ATOM 2284 O O . GLY B 1 10 ? 0.534 -14.594 -18.953 1 91.19 10 GLY B O 1
ATOM 2285 N N . SER B 1 11 ? 0.804 -16.562 -19.984 1 88.69 11 SER B N 1
ATOM 2286 C CA . SER B 1 11 ? 2.225 -16.391 -20.281 1 88.69 11 SER B CA 1
ATOM 2287 C C . SER B 1 11 ? 2.533 -16.766 -21.719 1 88.69 11 SER B C 1
ATOM 2289 O O . SER B 1 11 ? 1.881 -17.641 -22.297 1 88.69 11 SER B O 1
ATOM 2291 N N . ARG B 1 12 ? 3.514 -16.094 -22.25 1 88.38 12 ARG B N 1
ATOM 2292 C CA . ARG B 1 12 ? 3.988 -16.484 -23.578 1 88.38 12 ARG B CA 1
ATOM 2293 C C . ARG B 1 12 ? 4.68 -17.844 -23.531 1 88.38 12 ARG B C 1
ATOM 2295 O O . ARG B 1 12 ? 4.793 -18.516 -24.562 1 88.38 12 ARG B O 1
ATOM 2302 N N . ASP B 1 13 ? 5.137 -18.188 -22.344 1 89.5 13 ASP B N 1
ATOM 2303 C CA . ASP B 1 13 ? 5.699 -19.516 -22.094 1 89.5 13 ASP B CA 1
ATOM 2304 C C . ASP B 1 13 ? 4.602 -20.516 -21.75 1 89.5 13 ASP B C 1
ATOM 2306 O O . ASP B 1 13 ? 3.977 -20.438 -20.703 1 89.5 13 ASP B O 1
ATOM 2310 N N . PRO B 1 14 ? 4.438 -21.484 -22.562 1 90.94 14 PRO B N 1
ATOM 2311 C CA . PRO B 1 14 ? 3.375 -22.469 -22.328 1 90.94 14 PRO B CA 1
ATOM 2312 C C . PRO B 1 14 ? 3.537 -23.188 -20.984 1 90.94 14 PRO B C 1
ATOM 2314 O O . PRO B 1 14 ? 2.547 -23.609 -20.391 1 90.94 14 PRO B O 1
ATOM 2317 N N . GLU B 1 15 ? 4.727 -23.328 -20.609 1 91.12 15 GLU B N 1
ATOM 2318 C CA . GLU B 1 15 ? 4.969 -24 -19.344 1 91.12 15 GLU B CA 1
ATOM 2319 C C . GLU B 1 15 ? 4.324 -23.234 -18.188 1 91.12 15 GLU B C 1
ATOM 2321 O O . GLU B 1 15 ? 3.857 -23.844 -17.219 1 91.12 15 GLU B O 1
ATOM 2326 N N . GLY B 1 16 ? 4.309 -21.938 -18.25 1 91.62 16 GLY B N 1
ATOM 2327 C CA . GLY B 1 16 ? 3.658 -21.125 -17.25 1 91.62 16 GLY B CA 1
ATOM 2328 C C . GLY B 1 16 ? 2.164 -21.375 -17.141 1 91.62 16 GLY B C 1
ATOM 2329 O O . GLY B 1 16 ? 1.62 -21.484 -16.047 1 91.62 16 GLY B O 1
ATOM 2330 N N . ASN B 1 17 ? 1.545 -21.438 -18.297 1 94.62 17 ASN B N 1
ATOM 2331 C CA . ASN B 1 17 ? 0.109 -21.703 -18.344 1 94.62 17 ASN B CA 1
ATOM 2332 C C . ASN B 1 17 ? -0.226 -23.094 -17.828 1 94.62 17 ASN B C 1
ATOM 2334 O O . ASN B 1 17 ? -1.233 -23.281 -17.141 1 94.62 17 ASN B O 1
ATOM 2338 N N . GLU B 1 18 ? 0.649 -23.984 -18.141 1 94.94 18 GLU B N 1
ATOM 2339 C CA . GLU B 1 18 ? 0.451 -25.344 -17.656 1 94.94 18 GLU B CA 1
ATOM 2340 C C . GLU B 1 18 ? 0.562 -25.422 -16.141 1 94.94 18 GLU B C 1
ATOM 2342 O O . GLU B 1 18 ? -0.184 -26.156 -15.492 1 94.94 18 GLU B O 1
ATOM 2347 N N . GLN B 1 19 ? 1.449 -24.688 -15.609 1 93.38 19 GLN B N 1
ATOM 2348 C CA . GLN B 1 19 ? 1.601 -24.656 -14.156 1 93.38 19 GLN B CA 1
ATOM 2349 C C . GLN B 1 19 ? 0.36 -24.078 -13.477 1 93.38 19 GLN B C 1
ATOM 2351 O O . GLN B 1 19 ? -0.035 -24.531 -12.406 1 93.38 19 GLN B O 1
ATOM 2356 N N . VAL B 1 20 ? -0.241 -23.109 -14.117 1 95.38 20 VAL B N 1
ATOM 2357 C CA . VAL B 1 20 ? -1.482 -22.562 -13.586 1 95.38 20 VAL B CA 1
ATOM 2358 C C . VAL B 1 20 ? -2.559 -23.641 -13.555 1 95.38 20 VAL B C 1
ATOM 2360 O O . VAL B 1 20 ? -3.242 -23.812 -12.547 1 95.38 20 VAL B O 1
ATOM 2363 N N . ARG B 1 21 ? -2.674 -24.359 -14.641 1 96.5 21 ARG B N 1
ATOM 2364 C CA . ARG B 1 21 ? -3.672 -25.422 -14.734 1 96.5 21 ARG B CA 1
ATOM 2365 C C . ARG B 1 21 ? -3.42 -26.5 -13.688 1 96.5 21 ARG B C 1
ATOM 2367 O O . ARG B 1 21 ? -4.355 -26.969 -13.031 1 96.5 21 ARG B O 1
ATOM 2374 N N . GLN B 1 22 ? -2.162 -26.812 -13.562 1 96.44 22 GLN B N 1
ATOM 2375 C CA . GLN B 1 22 ? -1.793 -27.828 -12.578 1 96.44 22 GLN B CA 1
ATOM 2376 C C . GLN B 1 22 ? -2.111 -27.359 -11.164 1 96.44 22 GLN B C 1
ATOM 2378 O O . GLN B 1 22 ? -2.588 -28.141 -10.336 1 96.44 22 GLN B O 1
ATOM 2383 N N . PHE B 1 23 ? -1.81 -26.188 -10.922 1 96.88 23 PHE B N 1
ATOM 2384 C CA . PHE B 1 23 ? -2.098 -25.625 -9.609 1 96.88 23 PHE B CA 1
ATOM 2385 C C . PHE B 1 23 ? -3.584 -25.719 -9.289 1 96.88 23 PHE B C 1
ATOM 2387 O O . PHE B 1 23 ? -3.961 -26.141 -8.195 1 96.88 23 PHE B O 1
ATOM 2394 N N . VAL B 1 24 ? -4.406 -25.328 -10.25 1 97.12 24 VAL B N 1
ATOM 2395 C CA . VAL B 1 24 ? -5.852 -25.344 -10.047 1 97.12 24 VAL B CA 1
ATOM 2396 C C . VAL B 1 24 ? -6.32 -26.797 -9.859 1 97.12 24 VAL B C 1
ATOM 2398 O O . VAL B 1 24 ? -7.191 -27.062 -9.031 1 97.12 24 VAL B O 1
ATOM 2401 N N . GLU B 1 25 ? -5.75 -27.688 -10.594 1 96.19 25 GLU B N 1
ATOM 2402 C CA . GLU B 1 25 ? -6.09 -29.094 -10.445 1 96.19 25 GLU B CA 1
ATOM 2403 C C . GLU B 1 25 ? -5.777 -29.594 -9.031 1 96.19 25 GLU B C 1
ATOM 2405 O O . GLU B 1 25 ? -6.52 -30.391 -8.469 1 96.19 25 GLU B O 1
ATOM 2410 N N . ARG B 1 26 ? -4.707 -29.109 -8.508 1 95.25 26 ARG B N 1
ATOM 2411 C CA . ARG B 1 26 ? -4.309 -29.484 -7.156 1 95.25 26 ARG B CA 1
ATOM 2412 C C . ARG B 1 26 ? -5.227 -28.844 -6.113 1 95.25 26 ARG B C 1
ATOM 2414 O O . ARG B 1 26 ? -5.312 -29.328 -4.98 1 95.25 26 ARG B O 1
ATOM 2421 N N . LEU B 1 27 ? -5.844 -27.781 -6.508 1 95.5 27 LEU B N 1
ATOM 2422 C CA . LEU B 1 27 ? -6.773 -27.094 -5.625 1 95.5 27 LEU B CA 1
ATOM 2423 C C . LEU B 1 27 ? -8.125 -27.797 -5.59 1 95.5 27 LEU B C 1
ATOM 2425 O O . LEU B 1 27 ? -8.852 -27.703 -4.602 1 95.5 27 LEU B O 1
ATOM 2429 N N . ARG B 1 28 ? -8.484 -28.531 -6.582 1 94.88 28 ARG B N 1
ATOM 2430 C CA . ARG B 1 28 ? -9.805 -29.094 -6.816 1 94.88 28 ARG B CA 1
ATOM 2431 C C . ARG B 1 28 ? -10.25 -29.969 -5.645 1 94.88 28 ARG B C 1
ATOM 2433 O O . ARG B 1 28 ? -11.383 -29.844 -5.176 1 94.88 28 ARG B O 1
ATOM 2440 N N . PRO B 1 29 ? -9.344 -30.781 -5.082 1 95.25 29 PRO B N 1
ATOM 2441 C CA . PRO B 1 29 ? -9.758 -31.641 -3.975 1 95.25 29 PRO B CA 1
ATOM 2442 C C . PRO B 1 29 ? -10.148 -30.859 -2.727 1 95.25 29 PRO B C 1
ATOM 2444 O O . PRO B 1 29 ? -10.805 -31.391 -1.831 1 95.25 29 PRO B O 1
ATOM 2447 N N . LYS B 1 30 ? -9.789 -29.625 -2.652 1 95.69 30 LYS B N 1
ATOM 2448 C CA . LYS B 1 30 ? -10.055 -28.797 -1.479 1 95.69 30 LYS B CA 1
ATOM 2449 C C . LYS B 1 30 ? -11.328 -27.969 -1.671 1 95.69 30 LYS B C 1
ATOM 2451 O O . LYS B 1 30 ? -11.75 -27.266 -0.759 1 95.69 30 LYS B O 1
ATOM 2456 N N . ILE B 1 31 ? -11.859 -28.078 -2.797 1 95.69 31 ILE B N 1
ATOM 2457 C CA . ILE B 1 31 ? -13.086 -27.375 -3.137 1 95.69 31 ILE B CA 1
ATOM 2458 C C . ILE B 1 31 ? -14.266 -28.344 -3.072 1 95.69 31 ILE B C 1
ATOM 2460 O O . ILE B 1 31 ? -14.156 -29.484 -3.496 1 95.69 31 ILE B O 1
ATOM 2464 N N . HIS B 1 32 ? -15.359 -27.859 -2.475 1 94 32 HIS B N 1
ATOM 2465 C CA . HIS B 1 32 ? -16.531 -28.703 -2.355 1 94 32 HIS B CA 1
ATOM 2466 C C . HIS B 1 32 ? -16.922 -29.297 -3.705 1 94 32 HIS B C 1
ATOM 2468 O O . HIS B 1 32 ? -16.984 -28.578 -4.707 1 94 32 HIS B O 1
ATOM 2474 N N . PRO B 1 33 ? -17.266 -30.531 -3.795 1 93.38 33 PRO B N 1
ATOM 2475 C CA . PRO B 1 33 ? -17.453 -31.266 -5.051 1 93.38 33 PRO B CA 1
ATOM 2476 C C . PRO B 1 33 ? -18.656 -30.75 -5.844 1 93.38 33 PRO B C 1
ATOM 2478 O O . PRO B 1 33 ? -18.781 -31.047 -7.035 1 93.38 33 PRO B O 1
ATOM 2481 N N . THR B 1 34 ? -19.469 -30.031 -5.207 1 93.69 34 THR B N 1
ATOM 2482 C CA . THR B 1 34 ? -20.656 -29.531 -5.898 1 93.69 34 THR B CA 1
ATOM 2483 C C . THR B 1 34 ? -20.281 -28.406 -6.852 1 93.69 34 THR B C 1
ATOM 2485 O O . THR B 1 34 ? -21.078 -28.031 -7.719 1 93.69 34 THR B O 1
ATOM 2488 N N . PHE B 1 35 ? -19.109 -27.891 -6.648 1 96.12 35 PHE B N 1
ATOM 2489 C CA . PHE B 1 35 ? -18.703 -26.781 -7.5 1 96.12 35 PHE B CA 1
ATOM 2490 C C . PHE B 1 35 ? -18.094 -27.281 -8.805 1 96.12 35 PHE B C 1
ATOM 2492 O O . PHE B 1 35 ? -17.312 -28.234 -8.805 1 96.12 35 PHE B O 1
ATOM 2499 N N . TYR B 1 36 ? -18.516 -26.75 -9.875 1 96.94 36 TYR B N 1
ATOM 2500 C CA . TYR B 1 36 ? -17.797 -26.906 -11.133 1 96.94 36 TYR B CA 1
ATOM 2501 C C . TYR B 1 36 ? -16.578 -25.969 -11.188 1 96.94 36 TYR B C 1
ATOM 2503 O O . TYR B 1 36 ? -16.688 -24.781 -10.898 1 96.94 36 TYR B O 1
ATOM 2511 N N . VAL B 1 37 ? -15.406 -26.5 -11.484 1 97.81 37 VAL B N 1
ATOM 2512 C CA . VAL B 1 37 ? -14.18 -25.719 -11.469 1 97.81 37 VAL B CA 1
ATOM 2513 C C . VAL B 1 37 ? -13.609 -25.609 -12.883 1 97.81 37 VAL B C 1
ATOM 2515 O O . VAL B 1 37 ? -13.469 -26.625 -13.578 1 97.81 37 VAL B O 1
ATOM 2518 N N . GLU B 1 38 ? -13.32 -24.422 -13.32 1 97.5 38 GLU B N 1
ATOM 2519 C CA . GLU B 1 38 ? -12.75 -24.141 -14.633 1 97.5 38 GLU B CA 1
ATOM 2520 C C . GLU B 1 38 ? -11.586 -23.156 -14.531 1 97.5 38 GLU B C 1
ATOM 2522 O O . GLU B 1 38 ? -11.492 -22.391 -13.562 1 97.5 38 GLU B O 1
ATOM 2527 N N . THR B 1 39 ? -10.648 -23.234 -15.516 1 98.12 39 THR B N 1
ATOM 2528 C CA . THR B 1 39 ? -9.508 -22.328 -15.602 1 98.12 39 THR B CA 1
ATOM 2529 C C . THR B 1 39 ? -9.508 -21.594 -16.938 1 98.12 39 THR B C 1
ATOM 2531 O O . THR B 1 39 ? -9.812 -22.172 -17.969 1 98.12 39 THR B O 1
ATOM 2534 N N . CYS B 1 40 ? -9.266 -20.328 -16.891 1 97.69 40 CYS B N 1
ATOM 2535 C CA . CYS B 1 40 ? -9.117 -19.516 -18.094 1 97.69 40 CYS B CA 1
ATOM 2536 C C . CYS B 1 40 ? -7.969 -18.531 -17.953 1 97.69 40 CYS B C 1
ATOM 2538 O O . CYS B 1 40 ? -7.27 -18.516 -16.938 1 97.69 40 CYS B O 1
ATOM 2540 N N . PHE B 1 41 ? -7.723 -17.703 -19 1 96.44 41 PHE B N 1
ATOM 2541 C CA . PHE B 1 41 ? -6.562 -16.828 -19 1 96.44 41 PHE B CA 1
ATOM 2542 C C . PHE B 1 41 ? -6.941 -15.438 -19.516 1 96.44 41 PHE B C 1
ATOM 2544 O O . PHE B 1 41 ? -7.781 -15.305 -20.406 1 96.44 41 PHE B O 1
ATOM 2551 N N . LEU B 1 42 ? -6.328 -14.469 -18.938 1 93.62 42 LEU B N 1
ATOM 2552 C CA . LEU B 1 42 ? -6.531 -13.078 -19.344 1 93.62 42 LEU B CA 1
ATOM 2553 C C . LEU B 1 42 ? -5.918 -12.82 -20.703 1 93.62 42 LEU B C 1
ATOM 2555 O O . LEU B 1 42 ? -6.504 -12.109 -21.531 1 93.62 42 LEU B O 1
ATOM 2559 N N . GLU B 1 43 ? -4.734 -13.359 -20.844 1 90.88 43 GLU B N 1
ATOM 2560 C CA . GLU B 1 43 ? -3.988 -13.227 -22.094 1 90.88 43 GLU B CA 1
ATOM 2561 C C . GLU B 1 43 ? -3.039 -14.406 -22.297 1 90.88 43 GLU B C 1
ATOM 2563 O O . GLU B 1 43 ? -2.748 -15.141 -21.344 1 90.88 43 GLU B O 1
ATOM 2568 N N . PHE B 1 44 ? -2.701 -14.68 -23.578 1 91.62 44 PHE B N 1
ATOM 2569 C CA . PHE B 1 44 ? -1.676 -15.641 -23.969 1 91.62 44 PHE B CA 1
ATOM 2570 C C . PHE B 1 44 ? -2.072 -17.047 -23.547 1 91.62 44 PHE B C 1
ATOM 2572 O O . PHE B 1 44 ? -1.219 -17.859 -23.156 1 91.62 44 PHE B O 1
ATOM 2579 N N . GLY B 1 45 ? -3.354 -17.25 -23.359 1 92.81 45 GLY B N 1
ATOM 2580 C CA . GLY B 1 45 ? -3.854 -18.562 -23.016 1 92.81 45 GLY B CA 1
ATOM 2581 C C . GLY B 1 45 ? -5.328 -18.75 -23.312 1 92.81 45 GLY B C 1
ATOM 2582 O O . GLY B 1 45 ? -6.047 -17.766 -23.531 1 92.81 45 GLY B O 1
ATOM 2583 N N . LEU B 1 46 ? -5.676 -19.953 -23.5 1 94.5 46 LEU B N 1
ATOM 2584 C CA . LEU B 1 46 ? -7.066 -20.344 -23.703 1 94.5 46 LEU B CA 1
ATOM 2585 C C . LEU B 1 46 ? -7.543 -21.266 -22.594 1 94.5 46 LEU B C 1
ATOM 2587 O O . LEU B 1 46 ? -6.75 -22.031 -22.031 1 94.5 46 LEU B O 1
ATOM 2591 N N . PRO B 1 47 ? -8.773 -21.297 -22.312 1 97.25 47 PRO B N 1
ATOM 2592 C CA . PRO B 1 47 ? -9.82 -20.422 -22.828 1 97.25 47 PRO B CA 1
ATOM 2593 C C . PRO B 1 47 ? -9.68 -18.984 -22.344 1 97.25 47 PRO B C 1
ATOM 2595 O O . PRO B 1 47 ? -9.008 -18.734 -21.328 1 97.25 47 PRO B O 1
ATOM 2598 N N . THR B 1 48 ? -10.312 -18.047 -23.078 1 96.81 48 THR B N 1
ATOM 2599 C CA . THR B 1 48 ? -10.438 -16.672 -22.609 1 96.81 48 THR B CA 1
ATOM 2600 C C . THR B 1 48 ? -11.43 -16.594 -21.453 1 96.81 48 THR B C 1
ATOM 2602 O O . THR B 1 48 ? -12.102 -17.578 -21.125 1 96.81 48 THR B O 1
ATOM 2605 N N . ILE B 1 49 ? -11.5 -15.453 -20.906 1 96.38 49 ILE B N 1
ATOM 2606 C CA . ILE B 1 49 ? -12.391 -15.273 -19.766 1 96.38 49 ILE B CA 1
ATOM 2607 C C . ILE B 1 49 ? -13.836 -15.523 -20.203 1 96.38 49 ILE B C 1
ATOM 2609 O O . ILE B 1 49 ? -14.578 -16.25 -19.531 1 96.38 49 ILE B O 1
ATOM 2613 N N . ILE B 1 50 ? -14.219 -14.93 -21.312 1 95.88 50 ILE B N 1
ATOM 2614 C CA . ILE B 1 50 ? -15.586 -15.078 -21.797 1 95.88 50 ILE B CA 1
ATOM 2615 C C . ILE B 1 50 ? -15.859 -16.547 -22.125 1 95.88 50 ILE B C 1
ATOM 2617 O O . ILE B 1 50 ? -16.906 -17.078 -21.766 1 95.88 50 ILE B O 1
ATOM 2621 N N . GLU B 1 51 ? -14.961 -17.172 -22.75 1 97.19 51 GLU B N 1
ATOM 2622 C CA . GLU B 1 51 ? -15.094 -18.594 -23.062 1 97.19 51 GLU B CA 1
ATOM 2623 C C . GLU B 1 51 ? -15.172 -19.438 -21.781 1 97.19 51 GLU B C 1
ATOM 2625 O O . GLU B 1 51 ? -15.914 -20.422 -21.719 1 97.19 51 GLU B O 1
ATOM 2630 N N . GLY B 1 52 ? -14.359 -19.062 -20.797 1 98.06 52 GLY B N 1
ATOM 2631 C CA . GLY B 1 52 ? -14.414 -19.734 -19.516 1 98.06 52 GLY B CA 1
ATOM 2632 C C . GLY B 1 52 ? -15.766 -19.625 -18.844 1 98.06 52 GLY B C 1
ATOM 2633 O O . GLY B 1 52 ? -16.281 -20.609 -18.312 1 98.06 52 GLY B O 1
ATOM 2634 N N . ILE B 1 53 ? -16.312 -18.453 -18.875 1 97.69 53 ILE B N 1
ATOM 2635 C CA . ILE B 1 53 ? -17.641 -18.234 -18.297 1 97.69 53 ILE B CA 1
ATOM 2636 C C . ILE B 1 53 ? -18.672 -19.062 -19.062 1 97.69 53 ILE B C 1
ATOM 2638 O O . ILE B 1 53 ? -19.547 -19.688 -18.453 1 97.69 53 ILE B O 1
ATOM 2642 N N . GLU B 1 54 ? -18.578 -19.047 -20.391 1 97.25 54 GLU B N 1
ATOM 2643 C CA . GLU B 1 54 ? -19.469 -19.844 -21.219 1 97.25 54 GLU B CA 1
ATOM 2644 C C . GLU B 1 54 ? -19.422 -21.312 -20.844 1 97.25 54 GLU B C 1
ATOM 2646 O O . GLU B 1 54 ? -20.453 -21.984 -20.797 1 97.25 54 GLU B O 1
ATOM 2651 N N . GLN B 1 55 ? -18.266 -21.812 -20.594 1 97.94 55 GLN B N 1
ATOM 2652 C CA . GLN B 1 55 ? -18.094 -23.203 -20.203 1 97.94 55 GLN B CA 1
ATOM 2653 C C . GLN B 1 55 ? -18.781 -23.484 -18.875 1 97.94 55 GLN B C 1
ATOM 2655 O O . GLN B 1 55 ? -19.391 -24.547 -18.688 1 97.94 55 GLN B O 1
ATOM 2660 N N . CYS B 1 56 ? -18.641 -22.578 -17.969 1 98.12 56 CYS B N 1
ATOM 2661 C CA . CYS B 1 56 ? -19.297 -22.703 -16.672 1 98.12 56 CYS B CA 1
ATOM 2662 C C . CYS B 1 56 ? -20.812 -22.75 -16.844 1 98.12 56 CYS B C 1
ATOM 2664 O O . CYS B 1 56 ? -21.484 -23.594 -16.234 1 98.12 56 CYS B O 1
ATOM 2666 N N . VAL B 1 57 ? -21.359 -21.891 -17.641 1 97.31 57 VAL B N 1
ATOM 2667 C CA . VAL B 1 57 ? -22.797 -21.812 -17.891 1 97.31 57 VAL B CA 1
ATOM 2668 C C . VAL B 1 57 ? -23.281 -23.094 -18.562 1 97.31 57 VAL B C 1
ATOM 2670 O O . VAL B 1 57 ? -24.297 -23.656 -18.172 1 97.31 57 VAL B O 1
ATOM 2673 N N . ASN B 1 58 ? -22.547 -23.5 -19.562 1 97.12 58 ASN B N 1
ATOM 2674 C CA . ASN B 1 58 ? -22.891 -24.703 -20.297 1 97.12 58 ASN B CA 1
ATOM 2675 C C . ASN B 1 58 ? -22.891 -25.938 -19.391 1 97.12 58 ASN B C 1
ATOM 2677 O O . ASN B 1 58 ? -23.625 -26.891 -19.625 1 97.12 58 ASN B O 1
ATOM 2681 N N . ALA B 1 59 ? -22.109 -25.859 -18.328 1 96.88 59 ALA B N 1
ATOM 2682 C CA . ALA B 1 59 ? -22.047 -26.953 -17.359 1 96.88 59 ALA B CA 1
ATOM 2683 C C . ALA B 1 59 ? -23.234 -26.922 -16.406 1 96.88 59 ALA B C 1
ATOM 2685 O O . ALA B 1 59 ? -23.391 -27.812 -15.57 1 96.88 59 ALA B O 1
ATOM 2686 N N . GLY B 1 60 ? -24.047 -25.812 -16.516 1 96.44 60 GLY B N 1
ATOM 2687 C CA . GLY B 1 60 ? -25.281 -25.734 -15.75 1 96.44 60 GLY B CA 1
ATOM 2688 C C . GLY B 1 60 ? -25.219 -24.75 -14.602 1 96.44 60 GLY B C 1
ATOM 2689 O O . GLY B 1 60 ? -26.094 -24.719 -13.742 1 96.44 60 GLY B O 1
ATOM 2690 N N . ALA B 1 61 ? -24.203 -23.938 -14.562 1 96.94 61 ALA B N 1
ATOM 2691 C CA . ALA B 1 61 ? -24.016 -23.031 -13.438 1 96.94 61 ALA B CA 1
ATOM 2692 C C . ALA B 1 61 ? -24.969 -21.844 -13.523 1 96.94 61 ALA B C 1
ATOM 2694 O O . ALA B 1 61 ? -25.156 -21.266 -14.586 1 96.94 61 ALA B O 1
ATOM 2695 N N . ASP B 1 62 ? -25.578 -21.547 -12.43 1 96.31 62 ASP B N 1
ATOM 2696 C CA . ASP B 1 62 ? -26.406 -20.344 -12.328 1 96.31 62 ASP B CA 1
ATOM 2697 C C . ASP B 1 62 ? -25.688 -19.25 -11.547 1 96.31 62 ASP B C 1
ATOM 2699 O O . ASP B 1 62 ? -26.156 -18.109 -11.477 1 96.31 62 ASP B O 1
ATOM 2703 N N . GLU B 1 63 ? -24.594 -19.609 -10.977 1 96.62 63 GLU B N 1
ATOM 2704 C CA . GLU B 1 63 ? -23.672 -18.688 -10.312 1 96.62 63 GLU B CA 1
ATOM 2705 C C . GLU B 1 63 ? -22.219 -19 -10.648 1 96.62 63 GLU B C 1
ATOM 2707 O O . GLU B 1 63 ? -21.797 -20.156 -10.555 1 96.62 63 GLU B O 1
ATOM 2712 N N . VAL B 1 64 ? -21.516 -18 -11.07 1 97.69 64 VAL B N 1
ATOM 2713 C CA . VAL B 1 64 ? -20.094 -18.172 -11.391 1 97.69 64 VAL B CA 1
ATOM 2714 C C . VAL B 1 64 ? -19.266 -17.219 -10.547 1 97.69 64 VAL B C 1
ATOM 2716 O O . VAL B 1 64 ? -19.484 -16 -10.57 1 97.69 64 VAL B O 1
ATOM 2719 N N . ILE B 1 65 ? -18.344 -17.75 -9.812 1 97.5 65 ILE B N 1
ATOM 2720 C CA . ILE B 1 65 ? -17.406 -16.969 -9.023 1 97.5 65 ILE B CA 1
ATOM 2721 C C . ILE B 1 65 ? -16.062 -16.891 -9.758 1 97.5 65 ILE B C 1
ATOM 2723 O O . ILE B 1 65 ? -15.414 -17.922 -9.992 1 97.5 65 ILE B O 1
ATOM 2727 N N . VAL B 1 66 ? -15.695 -15.688 -10.117 1 97.06 66 VAL B N 1
ATOM 2728 C CA . VAL B 1 66 ? -14.469 -15.453 -10.867 1 97.06 66 VAL B CA 1
ATOM 2729 C C . VAL B 1 66 ? -13.344 -15.07 -9.906 1 97.06 66 VAL B C 1
ATOM 2731 O O . VAL B 1 66 ? -13.422 -14.039 -9.234 1 97.06 66 VAL B O 1
ATOM 2734 N N . ILE B 1 67 ? -12.266 -15.875 -9.852 1 96.75 67 ILE B N 1
ATOM 2735 C CA . ILE B 1 67 ? -11.164 -15.633 -8.938 1 96.75 67 ILE B CA 1
ATOM 2736 C C . ILE B 1 67 ? -9.867 -15.438 -9.727 1 96.75 67 ILE B C 1
ATOM 2738 O O . ILE B 1 67 ? -9.344 -16.391 -10.32 1 96.75 67 ILE B O 1
ATOM 2742 N N . PRO B 1 68 ? -9.328 -14.281 -9.703 1 95.88 68 PRO B N 1
ATOM 2743 C CA . PRO B 1 68 ? -8.047 -14.07 -10.367 1 95.88 68 PRO B CA 1
ATOM 2744 C C . PRO B 1 68 ? -6.871 -14.648 -9.586 1 95.88 68 PRO B C 1
ATOM 2746 O O . PRO B 1 68 ? -6.727 -14.375 -8.391 1 95.88 68 PRO B O 1
ATOM 2749 N N . ILE B 1 69 ? -6.062 -15.422 -10.25 1 95.31 69 ILE B N 1
ATOM 2750 C CA . ILE B 1 69 ? -4.793 -15.891 -9.703 1 95.31 69 ILE B CA 1
ATOM 2751 C C . ILE B 1 69 ? -3.664 -14.961 -10.156 1 95.31 69 ILE B C 1
ATOM 2753 O O . ILE B 1 69 ? -2.842 -15.344 -10.992 1 95.31 69 ILE B O 1
ATOM 2757 N N . ILE B 1 70 ? -3.699 -13.758 -9.609 1 92.06 70 ILE B N 1
ATOM 2758 C CA . ILE B 1 70 ? -2.795 -12.672 -9.969 1 92.06 70 ILE B CA 1
ATOM 2759 C C . ILE B 1 70 ? -2.254 -12.016 -8.703 1 92.06 70 ILE B C 1
ATOM 2761 O O . ILE B 1 70 ? -3.02 -11.68 -7.797 1 92.06 70 ILE B O 1
ATOM 2765 N N . LEU B 1 71 ? -0.945 -11.883 -8.594 1 90.62 71 LEU B N 1
ATOM 2766 C CA . LEU B 1 71 ? -0.315 -11.344 -7.391 1 90.62 71 LEU B CA 1
ATOM 2767 C C . LEU B 1 71 ? -0.625 -9.859 -7.238 1 90.62 71 LEU B C 1
ATOM 2769 O O . LEU B 1 71 ? -1.212 -9.445 -6.234 1 90.62 71 LEU B O 1
ATOM 2773 N N . LEU B 1 72 ? -0.207 -9.055 -8.211 1 87.69 72 LEU B N 1
ATOM 2774 C CA . LEU B 1 72 ? -0.42 -7.609 -8.188 1 87.69 72 LEU B CA 1
ATOM 2775 C C . LEU B 1 72 ? -1.28 -7.164 -9.367 1 87.69 72 LEU B C 1
ATOM 2777 O O . LEU B 1 72 ? -0.827 -7.184 -10.516 1 87.69 72 LEU B O 1
ATOM 2781 N N . ALA B 1 73 ? -2.518 -6.867 -9.062 1 78.94 73 ALA B N 1
ATOM 2782 C CA . ALA B 1 73 ? -3.441 -6.496 -10.133 1 78.94 73 ALA B CA 1
ATOM 2783 C C . ALA B 1 73 ? -3.016 -5.188 -10.789 1 78.94 73 ALA B C 1
ATOM 2785 O O . ALA B 1 73 ? -2.814 -4.18 -10.109 1 78.94 73 ALA B O 1
ATOM 2786 N N . ALA B 1 74 ? -2.795 -5.262 -12.086 1 78.31 74 ALA B N 1
ATOM 2787 C CA . ALA B 1 74 ? -2.402 -4.09 -12.875 1 78.31 74 ALA B CA 1
ATOM 2788 C C . ALA B 1 74 ? -3.512 -3.68 -13.836 1 78.31 74 ALA B C 1
ATOM 2790 O O . ALA B 1 74 ? -4.586 -4.285 -13.852 1 78.31 74 ALA B O 1
ATOM 2791 N N . GLY B 1 75 ? -3.336 -2.588 -14.516 1 69.69 75 GLY B N 1
ATOM 2792 C CA . GLY B 1 75 ? -4.32 -1.948 -15.375 1 69.69 75 GLY B CA 1
ATOM 2793 C C . GLY B 1 75 ? -5.09 -2.93 -16.234 1 69.69 75 GLY B C 1
ATOM 2794 O O . GLY B 1 75 ? -6.32 -2.947 -16.219 1 69.69 75 GLY B O 1
ATOM 2795 N N . HIS B 1 76 ? -4.434 -3.834 -16.875 1 69.31 76 HIS B N 1
ATOM 2796 C CA . HIS B 1 76 ? -5.109 -4.766 -17.766 1 69.31 76 HIS B CA 1
ATOM 2797 C C . HIS B 1 76 ? -6.066 -5.672 -17 1 69.31 76 HIS B C 1
ATOM 2799 O O . HIS B 1 76 ? -7.227 -5.828 -17.391 1 69.31 76 HIS B O 1
ATOM 2805 N N . SER B 1 77 ? -5.578 -6.148 -15.938 1 71.69 77 SER B N 1
ATOM 2806 C CA . SER B 1 77 ? -6.406 -7.07 -15.164 1 71.69 77 SER B CA 1
ATOM 2807 C C . SER B 1 77 ? -7.551 -6.336 -14.469 1 71.69 77 SER B C 1
ATOM 2809 O O . SER B 1 77 ? -8.664 -6.855 -14.383 1 71.69 77 SER B O 1
ATOM 2811 N N . LYS B 1 78 ? -7.25 -5.148 -14.109 1 73.81 78 LYS B N 1
ATOM 2812 C CA . LYS B 1 78 ? -8.242 -4.352 -13.391 1 73.81 78 LYS B CA 1
ATOM 2813 C C . LYS B 1 78 ? -9.391 -3.945 -14.312 1 73.81 78 LYS B C 1
ATOM 2815 O O . LYS B 1 78 ? -10.516 -3.752 -13.859 1 73.81 78 LYS B O 1
ATOM 2820 N N . LEU B 1 79 ? -9.055 -3.906 -15.578 1 79.69 79 LEU B N 1
ATOM 2821 C CA . LEU B 1 79 ? -10.047 -3.408 -16.516 1 79.69 79 LEU B CA 1
ATOM 2822 C C . LEU B 1 79 ? -10.648 -4.551 -17.328 1 79.69 79 LEU B C 1
ATOM 2824 O O . LEU B 1 79 ? -11.859 -4.574 -17.578 1 79.69 79 LEU B O 1
ATOM 2828 N N . HIS B 1 80 ? -9.867 -5.551 -17.672 1 87.06 80 HIS B N 1
ATOM 2829 C CA . HIS B 1 80 ? -10.289 -6.559 -18.641 1 87.06 80 HIS B CA 1
ATOM 2830 C C . HIS B 1 80 ? -11.188 -7.605 -17.984 1 87.06 80 HIS B C 1
ATOM 2832 O O . HIS B 1 80 ? -12.148 -8.062 -18.594 1 87.06 80 HIS B O 1
ATOM 2838 N N . ILE B 1 81 ? -10.891 -7.949 -16.797 1 91 81 ILE B N 1
ATOM 2839 C CA . ILE B 1 81 ? -11.672 -8.992 -16.141 1 91 81 ILE B CA 1
ATOM 2840 C C . ILE B 1 81 ? -13.078 -8.469 -15.852 1 91 81 ILE B C 1
ATOM 2842 O O . ILE B 1 81 ? -14.07 -9.094 -16.234 1 91 81 ILE B O 1
ATOM 2846 N N . PRO B 1 82 ? -13.203 -7.309 -15.258 1 90.38 82 PRO B N 1
ATOM 2847 C CA . PRO B 1 82 ? -14.539 -6.754 -15.055 1 90.38 82 PRO B CA 1
ATOM 2848 C C . PRO B 1 82 ? -15.297 -6.539 -16.359 1 90.38 82 PRO B C 1
ATOM 2850 O O . PRO B 1 82 ? -16.5 -6.762 -16.422 1 90.38 82 PRO B O 1
ATOM 2853 N N . ALA B 1 83 ? -14.602 -6.094 -17.375 1 91.19 83 ALA B N 1
ATOM 2854 C CA . ALA B 1 83 ? -15.234 -5.895 -18.672 1 91.19 83 ALA B CA 1
ATOM 2855 C C . ALA B 1 83 ? -15.797 -7.203 -19.219 1 91.19 83 ALA B C 1
ATOM 2857 O O . 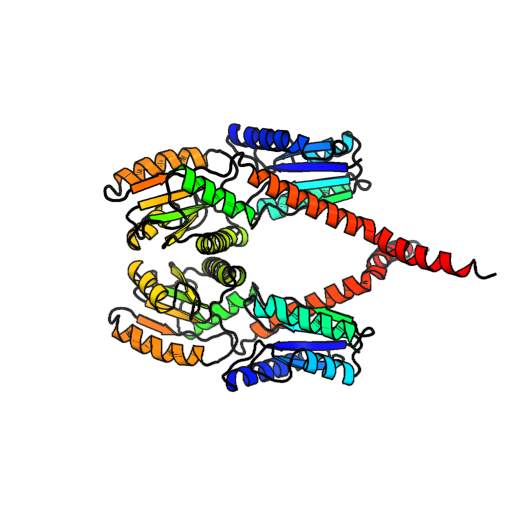ALA B 1 83 ? -16.906 -7.234 -19.766 1 91.19 83 ALA B O 1
ATOM 2858 N N . ALA B 1 84 ? -15.047 -8.242 -19.125 1 93.25 84 ALA B N 1
ATOM 2859 C CA . ALA B 1 84 ? -15.492 -9.562 -19.547 1 93.25 84 ALA B CA 1
ATOM 2860 C C . ALA B 1 84 ? -16.703 -10.023 -18.734 1 93.25 84 ALA B C 1
ATOM 2862 O O . ALA B 1 84 ? -17.625 -10.625 -19.281 1 93.25 84 ALA B O 1
ATOM 2863 N N . ILE B 1 85 ? -16.672 -9.734 -17.484 1 93.69 85 ILE B N 1
ATOM 2864 C CA . ILE B 1 85 ? -17.766 -10.094 -16.594 1 93.69 85 ILE B CA 1
ATOM 2865 C C . ILE B 1 85 ? -19.031 -9.328 -17 1 93.69 85 ILE B C 1
ATOM 2867 O O . ILE B 1 85 ? -20.125 -9.898 -17.078 1 93.69 85 ILE B O 1
ATOM 2871 N N . ASP B 1 86 ? -18.875 -8.062 -17.281 1 93.12 86 ASP B N 1
ATOM 2872 C CA . ASP B 1 86 ? -20 -7.238 -17.703 1 93.12 86 ASP B CA 1
ATOM 2873 C C . ASP B 1 86 ? -20.594 -7.754 -19.016 1 93.12 86 ASP B C 1
ATOM 2875 O O . ASP B 1 86 ? -21.812 -7.816 -19.156 1 93.12 86 ASP B O 1
ATOM 2879 N N . GLU B 1 87 ? -19.75 -8.055 -19.906 1 94.56 87 GLU B N 1
ATOM 2880 C CA . GLU B 1 87 ? -20.188 -8.633 -21.172 1 94.56 87 GLU B CA 1
ATOM 2881 C C . GLU B 1 87 ? -20.953 -9.938 -20.953 1 94.56 87 GLU B C 1
ATOM 2883 O O . GLU B 1 87 ? -21.984 -10.172 -21.562 1 94.56 87 GLU B O 1
ATOM 2888 N N . ALA B 1 88 ? -20.469 -10.742 -20.062 1 95.12 88 ALA B N 1
ATOM 2889 C CA . ALA B 1 88 ? -21.094 -12.031 -19.75 1 95.12 88 ALA B CA 1
ATOM 2890 C C . ALA B 1 88 ? -22.453 -11.828 -19.078 1 95.12 88 ALA B C 1
ATOM 2892 O O . ALA B 1 88 ? -23.391 -12.602 -19.328 1 95.12 88 ALA B O 1
ATOM 2893 N N . LYS B 1 89 ? -22.562 -10.836 -18.25 1 94.44 89 LYS B N 1
ATOM 2894 C CA . LYS B 1 89 ? -23.828 -10.531 -17.594 1 94.44 89 LYS B CA 1
ATOM 2895 C C . LYS B 1 89 ? -24.906 -10.195 -18.609 1 94.44 89 LYS B C 1
ATOM 2897 O O . LYS B 1 89 ? -26.078 -10.531 -18.422 1 94.44 89 LYS B O 1
ATOM 2902 N N . GLN B 1 90 ? -24.516 -9.539 -19.656 1 95.62 90 GLN B N 1
ATOM 2903 C CA . GLN B 1 90 ? -25.438 -9.203 -20.734 1 95.62 90 GLN B CA 1
ATOM 2904 C C . GLN B 1 90 ? -25.844 -10.445 -21.516 1 95.62 90 GLN B C 1
ATOM 2906 O O . GLN B 1 90 ? -27.016 -10.594 -21.891 1 95.62 90 GLN B O 1
ATOM 2911 N N . LYS B 1 91 ? -24.938 -11.258 -21.703 1 96.06 91 LYS B N 1
ATOM 2912 C CA . LYS B 1 91 ? -25.172 -12.469 -22.484 1 96.06 91 LYS B CA 1
ATOM 2913 C C . LYS B 1 91 ? -25.969 -13.492 -21.688 1 96.06 91 LYS B C 1
ATOM 2915 O O . LYS B 1 91 ? -26.781 -14.234 -22.266 1 96.06 91 LYS B O 1
ATOM 2920 N N . TYR B 1 92 ? -25.688 -13.531 -20.391 1 96.56 92 TYR B N 1
ATOM 2921 C CA . TYR B 1 92 ? -26.344 -14.5 -19.5 1 96.56 92 TYR B CA 1
ATOM 2922 C C . TYR B 1 92 ? -27 -13.805 -18.328 1 96.56 92 TYR B C 1
ATOM 2924 O O . TYR B 1 92 ? -26.578 -13.969 -17.172 1 96.56 92 TYR B O 1
ATOM 2932 N N . PRO B 1 93 ? -28.094 -13.156 -18.531 1 94.69 93 PRO B N 1
ATOM 2933 C CA . PRO B 1 93 ? -28.734 -12.352 -17.484 1 94.69 93 PRO B CA 1
ATOM 2934 C C . PRO B 1 93 ? -29.25 -13.188 -16.312 1 94.69 93 PRO B C 1
ATOM 2936 O O . PRO B 1 93 ? -29.469 -12.656 -15.219 1 94.69 93 PRO B O 1
ATOM 2939 N N . HIS B 1 94 ? -29.406 -14.414 -16.516 1 94.69 94 HIS B N 1
ATOM 2940 C CA . HIS B 1 94 ? -29.938 -15.273 -15.461 1 94.69 94 HIS B CA 1
ATOM 2941 C C . HIS B 1 94 ? -28.828 -15.836 -14.586 1 94.69 94 HIS B C 1
ATOM 2943 O O . HIS B 1 94 ? -29.109 -16.531 -13.602 1 94.69 94 HIS B O 1
ATOM 2949 N N . VAL B 1 95 ? -27.641 -15.609 -14.93 1 96.12 95 VAL B N 1
ATOM 2950 C CA . VAL B 1 95 ? -26.484 -16.125 -14.203 1 96.12 95 VAL B CA 1
ATOM 2951 C C . VAL B 1 95 ? -25.891 -15.039 -13.312 1 96.12 95 VAL B C 1
ATOM 2953 O O . VAL B 1 95 ? -25.672 -13.914 -13.758 1 96.12 95 VAL B O 1
ATOM 2956 N N . THR B 1 96 ? -25.688 -15.359 -12.086 1 95.75 96 THR B N 1
ATOM 2957 C CA . THR B 1 96 ? -25.031 -14.438 -11.164 1 95.75 96 THR B CA 1
ATOM 2958 C C . THR B 1 96 ? -23.516 -14.555 -11.273 1 95.75 96 THR B C 1
ATOM 2960 O O . THR B 1 96 ? -22.953 -15.656 -11.211 1 95.75 96 THR B O 1
ATOM 2963 N N . LEU B 1 97 ? -22.859 -13.469 -11.492 1 96.12 97 LEU B N 1
ATOM 2964 C CA . LEU B 1 97 ? -21.406 -13.43 -11.594 1 96.12 97 LEU B CA 1
ATOM 2965 C C . LEU B 1 97 ? -20.797 -12.633 -10.445 1 96.12 97 LEU B C 1
ATOM 2967 O O . LEU B 1 97 ? -21.188 -11.484 -10.203 1 96.12 97 LEU B O 1
ATOM 2971 N N . THR B 1 98 ? -19.922 -13.273 -9.703 1 94.94 98 THR B N 1
ATOM 2972 C CA . THR B 1 98 ? -19.219 -12.641 -8.594 1 94.94 98 THR B CA 1
ATOM 2973 C C . THR B 1 98 ? -17.719 -12.547 -8.883 1 94.94 98 THR B C 1
ATOM 2975 O O . THR B 1 98 ? -17.109 -13.539 -9.281 1 94.94 98 THR B O 1
ATOM 2978 N N . TYR B 1 99 ? -17.188 -11.414 -8.711 1 93.75 99 TYR B N 1
ATOM 2979 C CA . TYR B 1 99 ? -15.766 -11.188 -8.938 1 93.75 99 TYR B CA 1
ATOM 2980 C C . TYR B 1 99 ? -15 -11.164 -7.621 1 93.75 99 TYR B C 1
ATOM 2982 O O . TYR B 1 99 ? -15.219 -10.281 -6.785 1 93.75 99 TYR B O 1
ATOM 2990 N N . GLY B 1 100 ? -14.148 -12.109 -7.438 1 93.19 100 GLY B N 1
ATOM 2991 C CA . GLY B 1 100 ? -13.289 -12.125 -6.266 1 93.19 100 GLY B CA 1
ATOM 2992 C C . GLY B 1 100 ? -12.047 -11.273 -6.43 1 93.19 100 GLY B C 1
ATOM 2993 O O . GLY B 1 100 ? -11.609 -11.016 -7.555 1 93.19 100 GLY B O 1
ATOM 2994 N N . ARG B 1 101 ? -11.461 -10.867 -5.352 1 91 101 ARG B N 1
ATOM 2995 C CA . ARG B 1 101 ? -10.258 -10.047 -5.387 1 91 101 ARG B CA 1
ATOM 2996 C C . ARG B 1 101 ? -9.031 -10.883 -5.754 1 91 101 ARG B C 1
ATOM 2998 O O . ARG B 1 101 ? -8.969 -12.07 -5.438 1 91 101 ARG B O 1
ATOM 3005 N N . PRO B 1 102 ? -8.039 -10.281 -6.391 1 92.94 102 PRO B N 1
ATOM 3006 C CA . PRO B 1 102 ? -6.777 -10.984 -6.629 1 92.94 102 PRO B CA 1
ATOM 3007 C C . PRO B 1 102 ? -6.023 -11.305 -5.34 1 92.94 102 PRO B C 1
ATOM 3009 O O . PRO B 1 102 ? -6.484 -10.945 -4.25 1 92.94 102 PRO B O 1
ATOM 3012 N N . ILE B 1 103 ? -4.934 -12 -5.508 1 92.25 103 ILE B N 1
ATOM 3013 C CA . ILE B 1 103 ? -4.125 -12.367 -4.352 1 92.25 103 ILE B CA 1
ATOM 3014 C C . ILE B 1 103 ? -3.734 -11.109 -3.578 1 92.25 103 ILE B C 1
ATOM 3016 O O . ILE B 1 103 ? -3.961 -11.023 -2.369 1 92.25 103 ILE B O 1
ATOM 3020 N N . GLY B 1 104 ? -3.234 -10.125 -4.344 1 87.56 104 GLY B N 1
ATOM 3021 C CA . GLY B 1 104 ? -2.902 -8.852 -3.713 1 87.56 104 GLY B CA 1
ATOM 3022 C C . GLY B 1 104 ? -1.978 -9.008 -2.52 1 87.56 104 GLY B C 1
ATOM 3023 O O . GLY B 1 104 ? -1.075 -9.844 -2.529 1 87.56 104 GLY B O 1
ATOM 3024 N N . ILE B 1 105 ? -2.143 -8.164 -1.543 1 88.12 105 ILE B N 1
ATOM 3025 C CA . ILE B 1 105 ? -1.355 -8.219 -0.316 1 88.12 105 ILE B CA 1
ATOM 3026 C C . ILE B 1 105 ? -1.999 -9.195 0.665 1 88.12 105 ILE B C 1
ATOM 3028 O O . ILE B 1 105 ? -3.111 -8.969 1.143 1 88.12 105 ILE B O 1
ATOM 3032 N N . HIS B 1 106 ? -1.355 -10.336 0.872 1 91.75 106 HIS B N 1
ATOM 3033 C CA . HIS B 1 106 ? -1.843 -11.391 1.754 1 91.75 106 HIS B CA 1
ATOM 3034 C C . HIS B 1 106 ? -0.752 -11.859 2.713 1 91.75 106 HIS B C 1
ATOM 3036 O O . HIS B 1 106 ? 0.406 -12.008 2.314 1 91.75 106 HIS B O 1
ATOM 3042 N N . GLU B 1 107 ? -1.13 -12.141 3.906 1 92.56 107 GLU B N 1
ATOM 3043 C CA . GLU B 1 107 ? -0.173 -12.469 4.957 1 92.56 107 GLU B CA 1
ATOM 3044 C C . GLU B 1 107 ? 0.615 -13.727 4.617 1 92.56 107 GLU B C 1
ATOM 3046 O O . GLU B 1 107 ? 1.809 -13.82 4.91 1 92.56 107 GLU B O 1
ATOM 3051 N N . GLN B 1 108 ? -0.024 -14.672 3.982 1 95 108 GLN B N 1
ATOM 3052 C CA . GLN B 1 108 ? 0.611 -15.961 3.711 1 95 108 GLN B CA 1
ATOM 3053 C C . GLN B 1 108 ? 1.684 -15.82 2.633 1 95 108 GLN B C 1
ATOM 3055 O O . GLN B 1 108 ? 2.514 -16.719 2.463 1 95 108 GLN B O 1
ATOM 3060 N N . THR B 1 109 ? 1.66 -14.766 1.87 1 96.38 109 THR B N 1
ATOM 3061 C CA . THR B 1 109 ? 2.717 -14.555 0.886 1 96.38 109 THR B CA 1
ATOM 3062 C C . THR B 1 109 ? 4.078 -14.438 1.568 1 96.38 109 THR B C 1
ATOM 3064 O O . THR B 1 109 ? 5.086 -14.906 1.033 1 96.38 109 THR B O 1
ATOM 3067 N N . PHE B 1 110 ? 4.074 -13.891 2.771 1 96.88 110 PHE B N 1
ATOM 3068 C CA . PHE B 1 110 ? 5.328 -13.688 3.488 1 96.88 110 PHE B CA 1
ATOM 3069 C C . PHE B 1 110 ? 5.898 -15.023 3.969 1 96.88 110 PHE B C 1
ATOM 3071 O O . PHE B 1 110 ? 7.117 -15.211 3.99 1 96.88 110 PHE B O 1
ATOM 3078 N N . ALA B 1 111 ? 4.996 -15.906 4.312 1 96.44 111 ALA B N 1
ATOM 3079 C CA . ALA B 1 111 ? 5.438 -17.25 4.691 1 96.44 111 ALA B CA 1
ATOM 3080 C C . ALA B 1 111 ? 6.121 -17.953 3.521 1 96.44 111 ALA B C 1
ATOM 3082 O O . ALA B 1 111 ? 7.137 -18.625 3.703 1 96.44 111 ALA B O 1
ATOM 3083 N N . ILE B 1 112 ? 5.586 -17.781 2.379 1 97.81 112 ILE B N 1
ATOM 3084 C CA . ILE B 1 112 ? 6.172 -18.375 1.18 1 97.81 112 ILE B CA 1
ATOM 3085 C C . ILE B 1 112 ? 7.562 -17.781 0.943 1 97.81 112 ILE B C 1
ATOM 3087 O O . ILE B 1 112 ? 8.523 -18.516 0.721 1 97.81 112 ILE B O 1
ATOM 3091 N N . LEU B 1 113 ? 7.66 -16.453 1.021 1 98.12 113 LEU B N 1
ATOM 3092 C CA . LEU B 1 113 ? 8.922 -15.773 0.788 1 98.12 113 LEU B CA 1
ATOM 3093 C C . LEU B 1 113 ? 9.984 -16.234 1.785 1 98.12 113 LEU B C 1
ATOM 3095 O O . LEU B 1 113 ? 11.133 -16.484 1.408 1 98.12 113 LEU B O 1
ATOM 3099 N N . LYS B 1 114 ? 9.617 -16.375 3.027 1 97.94 114 LYS B N 1
ATOM 3100 C CA . LYS B 1 114 ? 10.539 -16.844 4.055 1 97.94 114 LYS B CA 1
ATOM 3101 C C . LYS B 1 114 ? 11.023 -18.25 3.756 1 97.94 114 LYS B C 1
ATOM 3103 O O . LYS B 1 114 ? 12.219 -18.547 3.865 1 97.94 114 LYS B O 1
ATOM 3108 N N . THR B 1 115 ? 10.07 -19.109 3.381 1 97.81 115 THR B N 1
ATOM 3109 C CA . THR B 1 115 ? 10.414 -20.484 3.041 1 97.81 115 THR B CA 1
ATOM 3110 C C . THR B 1 115 ? 11.461 -20.516 1.926 1 97.81 115 THR B C 1
ATOM 3112 O O . THR B 1 115 ? 12.43 -21.281 2 1 97.81 115 THR B O 1
ATOM 3115 N N . ARG B 1 116 ? 11.266 -19.703 0.925 1 98.12 116 ARG B N 1
ATOM 3116 C CA . ARG B 1 116 ? 12.172 -19.672 -0.219 1 98.12 116 ARG B CA 1
ATOM 3117 C C . ARG B 1 116 ? 13.562 -19.219 0.192 1 98.12 116 ARG B C 1
ATOM 3119 O O . ARG B 1 116 ? 14.562 -19.703 -0.322 1 98.12 116 ARG B O 1
ATOM 3126 N N . LEU B 1 117 ? 13.648 -18.297 1.089 1 98.44 117 LEU B N 1
ATOM 3127 C CA . LEU B 1 117 ? 14.938 -17.828 1.604 1 98.44 117 LEU B CA 1
ATOM 3128 C C . LEU B 1 117 ? 15.625 -18.938 2.404 1 98.44 117 LEU B C 1
ATOM 3130 O O . LEU B 1 117 ? 16.828 -19.172 2.236 1 98.44 117 LEU B O 1
ATOM 3134 N N . ILE B 1 118 ? 14.867 -19.625 3.232 1 97.81 118 ILE B N 1
ATOM 3135 C CA . ILE B 1 118 ? 15.406 -20.688 4.074 1 97.81 118 ILE B CA 1
ATOM 3136 C C . ILE B 1 118 ? 15.93 -21.828 3.197 1 97.81 118 ILE B C 1
ATOM 3138 O O . ILE B 1 118 ? 16.984 -22.391 3.48 1 97.81 118 ILE B O 1
ATOM 3142 N N . GLU B 1 119 ? 15.242 -22.141 2.145 1 97.69 119 GLU B N 1
ATOM 3143 C CA . GLU B 1 119 ? 15.586 -23.234 1.246 1 97.69 119 GLU B CA 1
ATOM 3144 C C . GLU B 1 119 ? 16.953 -23.016 0.612 1 97.69 119 GLU B C 1
ATOM 3146 O O . GLU B 1 119 ? 17.641 -23.984 0.254 1 97.69 119 GLU B O 1
ATOM 3151 N N . ILE B 1 120 ? 17.375 -21.719 0.481 1 97.06 120 ILE B N 1
ATOM 3152 C CA . ILE B 1 120 ? 18.672 -21.469 -0.137 1 97.06 120 ILE B CA 1
ATOM 3153 C C . ILE B 1 120 ? 19.719 -21.234 0.947 1 97.06 120 ILE B C 1
ATOM 3155 O O . ILE B 1 120 ? 20.828 -20.781 0.658 1 97.06 120 ILE B O 1
ATOM 3159 N N . GLY B 1 121 ? 19.344 -21.391 2.158 1 97 121 GLY B N 1
ATOM 3160 C CA . GLY B 1 121 ? 20.328 -21.422 3.23 1 97 121 GLY B CA 1
ATOM 3161 C C . GLY B 1 121 ? 20.344 -20.125 4.039 1 97 121 GLY B C 1
ATOM 3162 O O . GLY B 1 121 ? 21.203 -19.953 4.914 1 97 121 GLY B O 1
ATOM 3163 N N . GLU B 1 122 ? 19.438 -19.25 3.803 1 96.75 122 GLU B N 1
ATOM 3164 C CA . GLU B 1 122 ? 19.406 -18 4.57 1 96.75 122 GLU B CA 1
ATOM 3165 C C . GLU B 1 122 ? 18.844 -18.234 5.969 1 96.75 122 GLU B C 1
ATOM 3167 O O . GLU B 1 122 ? 17.938 -19.062 6.152 1 96.75 122 GLU B O 1
ATOM 3172 N N . ASN B 1 123 ? 19.391 -17.5 6.879 1 95.81 123 ASN B N 1
ATOM 3173 C CA . ASN B 1 123 ? 18.828 -17.406 8.227 1 95.81 123 ASN B CA 1
ATOM 3174 C C . ASN B 1 123 ? 17.953 -16.156 8.391 1 95.81 123 ASN B C 1
ATOM 3176 O O . ASN B 1 123 ? 18.469 -15.094 8.75 1 95.81 123 ASN B O 1
ATOM 3180 N N . VAL B 1 124 ? 16.75 -16.297 8.242 1 93.94 124 VAL B N 1
ATOM 3181 C CA . VAL B 1 124 ? 15.828 -15.172 8.195 1 93.94 124 VAL B CA 1
ATOM 3182 C C . VAL B 1 124 ? 15.734 -14.508 9.562 1 93.94 124 VAL B C 1
ATOM 3184 O O . VAL B 1 124 ? 15.469 -13.312 9.664 1 93.94 124 VAL B O 1
ATOM 3187 N N . GLU B 1 125 ? 15.961 -15.219 10.641 1 93.75 125 GLU B N 1
ATOM 3188 C CA . GLU B 1 125 ? 15.859 -14.719 12.008 1 93.75 125 GLU B CA 1
ATOM 3189 C C . GLU B 1 125 ? 17.125 -13.977 12.414 1 93.75 125 GLU B C 1
ATOM 3191 O O . GLU B 1 125 ? 17.078 -13.07 13.25 1 93.75 125 GLU B O 1
ATOM 3196 N N . ALA B 1 126 ? 18.203 -14.398 11.891 1 95.62 126 ALA B N 1
ATOM 3197 C CA . ALA B 1 126 ? 19.484 -13.75 12.188 1 95.62 126 ALA B CA 1
ATOM 3198 C C . ALA B 1 126 ? 20.375 -13.688 10.953 1 95.62 126 ALA B C 1
ATOM 3200 O O . ALA B 1 126 ? 21.453 -14.281 10.93 1 95.62 126 ALA B O 1
ATOM 3201 N N . PRO B 1 127 ? 19.891 -12.961 9.961 1 95.94 127 PRO B N 1
ATOM 3202 C CA . PRO B 1 127 ? 20.688 -12.867 8.742 1 95.94 127 PRO B CA 1
ATOM 3203 C C . PRO B 1 127 ? 21.984 -12.07 8.945 1 95.94 127 PRO B C 1
ATOM 3205 O O . PRO B 1 127 ? 22.078 -11.281 9.883 1 95.94 127 PRO B O 1
ATOM 3208 N N . ASP B 1 128 ? 22.891 -12.383 8.078 1 95.5 128 ASP B N 1
ATOM 3209 C CA . ASP B 1 128 ? 24.094 -11.555 8.047 1 95.5 128 ASP B CA 1
ATOM 3210 C C . ASP B 1 128 ? 23.75 -10.094 7.762 1 95.5 128 ASP B C 1
ATOM 3212 O O . ASP B 1 128 ? 22.922 -9.805 6.902 1 95.5 128 ASP B O 1
ATOM 3216 N N . LYS B 1 129 ? 24.422 -9.195 8.406 1 94.19 129 LYS B N 1
ATOM 3217 C CA . LYS B 1 129 ? 24.109 -7.773 8.336 1 94.19 129 LYS B CA 1
ATOM 3218 C C . LYS B 1 129 ? 24.391 -7.219 6.938 1 94.19 129 LYS B C 1
ATOM 3220 O O . LYS B 1 129 ? 23.828 -6.184 6.555 1 94.19 129 LYS B O 1
ATOM 3225 N N . GLU B 1 130 ? 25.219 -7.883 6.184 1 96.94 130 GLU B N 1
ATOM 3226 C CA . GLU B 1 130 ? 25.594 -7.375 4.867 1 96.94 130 GLU B CA 1
ATOM 3227 C C . GLU B 1 130 ? 24.828 -8.078 3.76 1 96.94 130 GLU B C 1
ATOM 3229 O O . GLU B 1 130 ? 25.156 -7.941 2.58 1 96.94 130 GLU B O 1
ATOM 3234 N N . THR B 1 131 ? 23.828 -8.859 4.148 1 98.25 131 THR B N 1
ATOM 3235 C CA . THR B 1 131 ? 22.969 -9.523 3.166 1 98.25 131 THR B CA 1
ATOM 3236 C C . THR B 1 131 ? 21.766 -8.648 2.818 1 98.25 131 THR B C 1
ATOM 3238 O O . THR B 1 131 ? 21.062 -8.172 3.709 1 98.25 131 THR B O 1
ATOM 3241 N N . ALA B 1 132 ? 21.609 -8.414 1.551 1 98.5 132 ALA B N 1
ATOM 3242 C CA . ALA B 1 132 ? 20.438 -7.711 1.044 1 98.5 132 ALA B CA 1
ATOM 3243 C C . ALA B 1 132 ? 19.5 -8.664 0.311 1 98.5 132 ALA B C 1
ATOM 3245 O O . ALA B 1 132 ? 19.953 -9.578 -0.385 1 98.5 132 ALA B O 1
ATOM 3246 N N . VAL B 1 133 ? 18.25 -8.5 0.525 1 98.81 133 VAL B N 1
ATOM 3247 C CA . VAL B 1 133 ? 17.25 -9.219 -0.249 1 98.81 133 VAL B CA 1
ATOM 3248 C C . VAL B 1 133 ? 16.625 -8.273 -1.276 1 98.81 133 VAL B C 1
ATOM 3250 O O . VAL B 1 133 ? 16.156 -7.184 -0.929 1 98.81 133 VAL B O 1
ATOM 3253 N N . LEU B 1 134 ? 16.703 -8.609 -2.477 1 98.75 134 LEU B N 1
ATOM 3254 C CA . LEU B 1 134 ? 16.078 -7.867 -3.559 1 98.75 134 LEU B CA 1
ATOM 3255 C C . LEU B 1 134 ? 14.773 -8.547 -3.99 1 98.75 134 LEU B C 1
ATOM 3257 O O . LEU B 1 134 ? 14.805 -9.57 -4.676 1 98.75 134 LEU B O 1
ATOM 3261 N N . LEU B 1 135 ? 13.633 -8.016 -3.521 1 98.62 135 LEU B N 1
ATOM 3262 C CA . LEU B 1 135 ? 12.32 -8.531 -3.893 1 98.62 135 LEU B CA 1
ATOM 3263 C C . LEU B 1 135 ? 11.945 -8.094 -5.305 1 98.62 135 LEU B C 1
ATOM 3265 O O . LEU B 1 135 ? 11.695 -6.91 -5.543 1 98.62 135 LEU B O 1
ATOM 3269 N N . LEU B 1 136 ? 11.844 -9.062 -6.203 1 98.06 136 LEU B N 1
ATOM 3270 C CA . LEU B 1 136 ? 11.781 -8.758 -7.629 1 98.06 136 LEU B CA 1
ATOM 3271 C C . LEU B 1 136 ? 10.375 -9 -8.172 1 98.06 136 LEU B C 1
ATOM 3273 O O . LEU B 1 136 ? 9.898 -10.133 -8.188 1 98.06 136 LEU B O 1
ATOM 3277 N N . GLY B 1 137 ? 9.727 -7.949 -8.539 1 96.19 137 GLY B N 1
ATOM 3278 C CA . GLY B 1 137 ? 8.445 -8.039 -9.219 1 96.19 137 GLY B CA 1
ATOM 3279 C C . GLY B 1 137 ? 8.555 -7.906 -10.727 1 96.19 137 GLY B C 1
ATOM 3280 O O . GLY B 1 137 ? 9.633 -7.617 -11.25 1 96.19 137 GLY B O 1
ATOM 3281 N N . ARG B 1 138 ? 7.504 -8.07 -11.375 1 92.5 138 ARG B N 1
ATOM 3282 C CA . ARG B 1 138 ? 7.5 -7.969 -12.836 1 92.5 138 ARG B CA 1
ATOM 3283 C C . ARG B 1 138 ? 7.613 -6.516 -13.273 1 92.5 138 ARG B C 1
ATOM 3285 O O . ARG B 1 138 ? 8.477 -6.172 -14.086 1 92.5 138 ARG B O 1
ATOM 3292 N N . GLY B 1 139 ? 6.82 -5.641 -12.688 1 93.44 139 GLY B N 1
ATOM 3293 C CA . GLY B 1 139 ? 6.723 -4.246 -13.086 1 93.44 139 GLY B CA 1
ATOM 3294 C C . GLY B 1 139 ? 5.707 -4.008 -14.188 1 93.44 139 GLY B C 1
ATOM 3295 O O . GLY B 1 139 ? 5.543 -4.848 -15.078 1 93.44 139 GLY B O 1
ATOM 3296 N N . GLY B 1 140 ? 5.02 -2.951 -14.094 1 91 140 GLY B N 1
ATOM 3297 C CA . GLY B 1 140 ? 4.027 -2.582 -15.086 1 91 140 GLY B CA 1
ATOM 3298 C C . GLY B 1 140 ? 3.816 -1.084 -15.195 1 91 140 GLY B C 1
ATOM 3299 O O . GLY B 1 140 ? 4.57 -0.302 -14.609 1 91 140 GLY B O 1
ATOM 3300 N N . SER B 1 141 ? 2.834 -0.765 -16.031 1 91.38 141 SER B N 1
ATOM 3301 C CA . SER B 1 141 ? 2.527 0.648 -16.234 1 91.38 141 SER B CA 1
ATOM 3302 C C . SER B 1 141 ? 1.582 1.163 -15.148 1 91.38 141 SER B C 1
ATOM 3304 O O . SER B 1 141 ? 1.39 2.373 -15.008 1 91.38 141 SER B O 1
ATOM 3306 N N . ASP B 1 142 ? 1.039 0.287 -14.375 1 93 142 ASP B N 1
ATOM 3307 C CA . ASP B 1 142 ? 0.079 0.661 -13.336 1 93 142 ASP B CA 1
ATOM 3308 C C . ASP B 1 142 ? 0.79 1.062 -12.047 1 93 142 ASP B C 1
ATOM 3310 O O . ASP B 1 142 ? 1.331 0.21 -11.344 1 93 142 ASP B O 1
ATOM 3314 N N . PRO B 1 143 ? 0.715 2.289 -11.648 1 94.75 143 PRO B N 1
ATOM 3315 C CA . PRO B 1 143 ? 1.419 2.746 -10.445 1 94.75 143 PRO B CA 1
ATOM 3316 C C . PRO B 1 143 ? 0.917 2.068 -9.172 1 94.75 143 PRO B C 1
ATOM 3318 O O . PRO B 1 143 ? 1.69 1.858 -8.234 1 94.75 143 PRO B O 1
ATOM 3321 N N . ASP B 1 144 ? -0.305 1.806 -9.18 1 93.25 144 ASP B N 1
ATOM 3322 C CA . ASP B 1 144 ? -0.882 1.188 -7.988 1 93.25 144 ASP B CA 1
ATOM 3323 C C . ASP B 1 144 ? -0.291 -0.199 -7.746 1 93.25 144 ASP B C 1
ATOM 3325 O O . ASP B 1 144 ? 0.067 -0.54 -6.617 1 93.25 144 ASP B O 1
ATOM 3329 N N . ALA B 1 145 ? -0.218 -0.987 -8.789 1 93.56 145 ALA B N 1
ATOM 3330 C CA . ALA B 1 145 ? 0.386 -2.312 -8.688 1 93.56 145 ALA B CA 1
ATOM 3331 C C . ALA B 1 145 ? 1.858 -2.217 -8.297 1 93.56 145 ALA B C 1
ATOM 3333 O O . ALA B 1 145 ? 2.332 -2.973 -7.441 1 93.56 145 ALA B O 1
ATOM 3334 N N . ASN B 1 146 ? 2.568 -1.304 -8.93 1 96.62 146 ASN B N 1
ATOM 3335 C CA . ASN B 1 146 ? 3.982 -1.108 -8.625 1 96.62 146 ASN B CA 1
ATOM 3336 C C . ASN B 1 146 ? 4.191 -0.725 -7.164 1 96.62 146 ASN B C 1
ATOM 3338 O O . ASN B 1 146 ? 5.105 -1.23 -6.508 1 96.62 146 ASN B O 1
ATOM 3342 N N . SER B 1 147 ? 3.334 0.15 -6.699 1 97 147 SER B N 1
ATOM 3343 C CA . SER B 1 147 ? 3.463 0.636 -5.328 1 97 147 SER B CA 1
ATOM 3344 C C . SER B 1 147 ? 3.086 -0.444 -4.32 1 97 147 SER B C 1
ATOM 3346 O O . SER B 1 147 ? 3.547 -0.421 -3.178 1 97 147 SER B O 1
ATOM 3348 N N . ASP B 1 148 ? 2.287 -1.374 -4.711 1 95.88 148 ASP B N 1
ATOM 3349 C CA . ASP B 1 148 ? 1.978 -2.51 -3.848 1 95.88 148 ASP B CA 1
ATOM 3350 C C . ASP B 1 148 ? 3.234 -3.322 -3.537 1 95.88 148 ASP B C 1
ATOM 3352 O O . ASP B 1 148 ? 3.389 -3.836 -2.426 1 95.88 148 ASP B O 1
ATOM 3356 N N . LEU B 1 149 ? 4.07 -3.443 -4.523 1 97.81 149 LEU B N 1
ATOM 3357 C CA . LEU B 1 149 ? 5.312 -4.164 -4.266 1 97.81 149 LEU B CA 1
ATOM 3358 C C . LEU B 1 149 ? 6.137 -3.461 -3.195 1 97.81 149 LEU B C 1
ATOM 3360 O O . LEU B 1 149 ? 6.781 -4.117 -2.371 1 97.81 149 LEU B O 1
ATOM 3364 N N . TYR B 1 150 ? 6.125 -2.156 -3.195 1 98.31 150 TYR B N 1
ATOM 3365 C CA . TYR B 1 150 ? 6.832 -1.393 -2.174 1 98.31 150 TYR B CA 1
ATOM 3366 C C . TYR B 1 150 ? 6.238 -1.646 -0.793 1 98.31 150 TYR B C 1
ATOM 3368 O O . TYR B 1 150 ? 6.969 -1.839 0.18 1 98.31 150 TYR B O 1
ATOM 3376 N N . LYS B 1 151 ? 4.969 -1.613 -0.783 1 97.31 151 LYS B N 1
ATOM 3377 C CA . LYS B 1 151 ? 4.301 -1.909 0.481 1 97.31 151 LYS B CA 1
ATOM 3378 C C . LYS B 1 151 ? 4.633 -3.318 0.963 1 97.31 151 LYS B C 1
ATOM 3380 O O . LYS B 1 151 ? 4.949 -3.521 2.137 1 97.31 151 LYS B O 1
ATOM 3385 N N . ILE B 1 152 ? 4.602 -4.281 0.081 1 97.75 152 ILE B N 1
ATOM 3386 C CA . ILE B 1 152 ? 4.883 -5.676 0.39 1 97.75 152 ILE B CA 1
ATOM 3387 C C . ILE B 1 152 ? 6.328 -5.816 0.872 1 97.75 152 ILE B C 1
ATOM 3389 O O . ILE B 1 152 ? 6.602 -6.547 1.825 1 97.75 152 ILE B O 1
ATOM 3393 N N . THR B 1 153 ? 7.191 -5.113 0.218 1 98.56 153 THR B N 1
ATOM 3394 C CA . THR B 1 153 ? 8.602 -5.156 0.58 1 98.56 153 THR B CA 1
ATOM 3395 C C . THR B 1 153 ? 8.805 -4.699 2.021 1 98.56 153 THR B C 1
ATOM 3397 O O . THR B 1 153 ? 9.516 -5.348 2.789 1 98.56 153 THR B O 1
ATOM 3400 N N . ARG B 1 154 ? 8.133 -3.65 2.379 1 98.38 154 ARG B N 1
ATOM 3401 C CA . ARG B 1 154 ? 8.258 -3.131 3.736 1 98.38 154 ARG B CA 1
ATOM 3402 C C . ARG B 1 154 ? 7.633 -4.09 4.746 1 98.38 154 ARG B C 1
ATOM 3404 O O . ARG B 1 154 ? 8.211 -4.344 5.809 1 98.38 154 ARG B O 1
ATOM 3411 N N . LEU B 1 155 ? 6.484 -4.582 4.402 1 97.75 155 LEU B N 1
ATOM 3412 C CA . LEU B 1 155 ? 5.824 -5.543 5.281 1 97.75 155 LEU B CA 1
ATOM 3413 C C . LEU B 1 155 ? 6.699 -6.773 5.496 1 97.75 155 LEU B C 1
ATOM 3415 O O . LEU B 1 155 ? 6.797 -7.281 6.617 1 97.75 155 LEU B O 1
ATOM 3419 N N . PHE B 1 156 ? 7.254 -7.223 4.41 1 98.06 156 PHE B N 1
ATOM 3420 C CA . PHE B 1 156 ? 8.133 -8.383 4.488 1 98.06 156 PHE B CA 1
ATOM 3421 C C . PHE B 1 156 ? 9.336 -8.094 5.375 1 98.06 156 PHE B C 1
ATOM 3423 O O . PHE B 1 156 ? 9.719 -8.922 6.203 1 98.06 156 PHE B O 1
ATOM 3430 N N . TRP B 1 157 ? 9.938 -6.926 5.199 1 97.81 157 TRP B N 1
ATOM 3431 C CA . TRP B 1 157 ? 11.055 -6.5 6.035 1 97.81 157 TRP B CA 1
ATOM 3432 C C . TRP B 1 157 ? 10.688 -6.57 7.516 1 97.81 157 TRP B C 1
ATOM 3434 O O . TRP B 1 157 ? 11.477 -7.031 8.336 1 97.81 157 TRP B O 1
ATOM 3444 N N . GLU B 1 158 ? 9.453 -6.148 7.824 1 95.94 158 GLU B N 1
ATOM 3445 C CA . GLU B 1 158 ? 8.984 -6.152 9.211 1 95.94 158 GLU B CA 1
ATOM 3446 C C . GLU B 1 158 ? 9 -7.566 9.789 1 95.94 158 GLU B C 1
ATOM 3448 O O . GLU B 1 158 ? 9.055 -7.742 11.008 1 95.94 158 GLU B O 1
ATOM 3453 N N . GLN B 1 159 ? 8.938 -8.539 8.953 1 95.19 159 GLN B N 1
ATOM 3454 C CA . GLN B 1 159 ? 8.789 -9.914 9.398 1 95.19 159 GLN B CA 1
ATOM 3455 C C . GLN B 1 159 ? 10.133 -10.648 9.398 1 95.19 159 GLN B C 1
ATOM 3457 O O . GLN B 1 159 ? 10.195 -11.844 9.688 1 95.19 159 GLN B O 1
ATOM 3462 N N . THR B 1 160 ? 11.109 -9.984 9.008 1 96.31 160 THR B N 1
ATOM 3463 C CA . THR B 1 160 ? 12.453 -10.547 8.977 1 96.31 160 THR B CA 1
ATOM 3464 C C . THR B 1 160 ? 13.438 -9.633 9.695 1 96.31 160 THR B C 1
ATOM 3466 O O . THR B 1 160 ? 13.047 -8.602 10.242 1 96.31 160 THR B O 1
ATOM 3469 N N . ASN B 1 161 ? 14.664 -10.031 9.789 1 96.31 161 ASN B N 1
ATOM 3470 C CA . ASN B 1 161 ? 15.672 -9.211 10.469 1 96.31 161 ASN B CA 1
ATOM 3471 C C . ASN B 1 161 ? 16.781 -8.781 9.508 1 96.31 161 ASN B C 1
ATOM 3473 O O . ASN B 1 161 ? 17.891 -8.469 9.938 1 96.31 161 ASN B O 1
ATOM 3477 N N . TYR B 1 162 ? 16.438 -8.852 8.219 1 97.38 162 TYR B N 1
ATOM 3478 C CA . TYR B 1 162 ? 17.406 -8.344 7.258 1 97.38 162 TYR B CA 1
ATOM 3479 C C . TYR B 1 162 ? 17.609 -6.844 7.422 1 97.38 162 TYR B C 1
ATOM 3481 O O . TYR B 1 162 ? 16.641 -6.109 7.684 1 97.38 162 TYR B O 1
ATOM 3489 N N . SER B 1 163 ? 18.781 -6.402 7.234 1 95.19 163 SER B N 1
ATOM 3490 C CA . SER B 1 163 ? 19.078 -4.973 7.312 1 95.19 163 SER B CA 1
ATOM 3491 C C . SER B 1 163 ? 18.578 -4.242 6.07 1 95.19 163 SER B C 1
ATOM 3493 O O . SER B 1 163 ? 18.234 -3.062 6.133 1 95.19 163 SER B O 1
ATOM 3495 N N . LEU B 1 164 ? 18.609 -5.004 4.938 1 96.94 164 LEU B N 1
ATOM 3496 C CA . LEU B 1 164 ? 18.281 -4.375 3.662 1 96.94 164 LEU B CA 1
ATOM 3497 C C . LEU B 1 164 ? 17.359 -5.258 2.838 1 96.94 164 LEU B C 1
ATOM 3499 O O . LEU B 1 164 ? 17.719 -6.375 2.469 1 96.94 164 LEU B O 1
ATOM 3503 N N . VAL B 1 165 ? 16.172 -4.836 2.611 1 98.38 165 VAL B N 1
ATOM 3504 C CA . VAL B 1 165 ? 15.234 -5.418 1.661 1 98.38 165 VAL B CA 1
ATOM 3505 C C . VAL B 1 165 ? 14.773 -4.352 0.67 1 98.38 165 VAL B C 1
ATOM 3507 O O . VAL B 1 165 ? 14.219 -3.326 1.067 1 98.38 165 VAL B O 1
ATOM 3510 N N . GLU B 1 166 ? 15.031 -4.586 -0.593 1 98.44 166 GLU B N 1
ATOM 3511 C CA . GLU B 1 166 ? 14.766 -3.578 -1.614 1 98.44 166 GLU B CA 1
ATOM 3512 C C . GLU B 1 166 ? 13.859 -4.129 -2.711 1 98.44 166 GLU B C 1
ATOM 3514 O O . GLU B 1 166 ? 13.984 -5.293 -3.1 1 98.44 166 GLU B O 1
ATOM 3519 N N . PRO B 1 167 ? 12.938 -3.287 -3.201 1 98.56 167 PRO B N 1
ATOM 3520 C CA . PRO B 1 167 ? 12.148 -3.699 -4.363 1 98.56 167 PRO B CA 1
ATOM 3521 C C . PRO B 1 167 ? 12.852 -3.406 -5.688 1 98.56 167 PRO B C 1
ATOM 3523 O O . PRO B 1 167 ? 13.648 -2.467 -5.773 1 98.56 167 PRO B O 1
ATOM 3526 N N . ALA B 1 168 ? 12.641 -4.195 -6.664 1 98.56 168 ALA B N 1
ATOM 3527 C CA . ALA B 1 168 ? 13.047 -3.965 -8.047 1 98.56 168 ALA B CA 1
ATOM 3528 C C . ALA B 1 168 ? 12.094 -4.648 -9.016 1 98.56 168 ALA B C 1
ATOM 3530 O O . ALA B 1 168 ? 11.227 -5.422 -8.609 1 98.56 168 ALA B O 1
ATOM 3531 N N . PHE B 1 169 ? 12.234 -4.301 -10.25 1 97.5 169 PHE B N 1
ATOM 3532 C CA . PHE B 1 169 ? 11.336 -4.82 -11.273 1 97.5 169 PHE B CA 1
ATOM 3533 C C . PHE B 1 169 ? 12.117 -5.434 -12.43 1 97.5 169 PHE B C 1
ATOM 3535 O O . PHE B 1 169 ? 13.219 -4.977 -12.75 1 97.5 169 PHE B O 1
ATOM 3542 N N . MET B 1 170 ? 11.508 -6.418 -13.008 1 94.75 170 MET B N 1
ATOM 3543 C CA . MET B 1 170 ? 12.133 -7.07 -14.148 1 94.75 170 MET B CA 1
ATOM 3544 C C . MET B 1 170 ? 12.125 -6.156 -15.375 1 94.75 170 MET B C 1
ATOM 3546 O O . MET B 1 170 ? 13.031 -6.207 -16.203 1 94.75 170 MET B O 1
ATOM 3550 N N . GLY B 1 171 ? 10.992 -5.387 -15.352 1 93.38 171 GLY B N 1
ATOM 3551 C CA . GLY B 1 171 ? 10.891 -4.496 -16.5 1 93.38 171 GLY B CA 1
ATOM 3552 C C . GLY B 1 171 ? 9.773 -3.479 -16.359 1 93.38 171 GLY B C 1
ATOM 3553 O O . GLY B 1 171 ? 9.094 -3.42 -15.336 1 93.38 171 GLY B O 1
ATOM 3554 N N . VAL B 1 172 ? 9.695 -2.527 -17.391 1 92.44 172 VAL B N 1
ATOM 3555 C CA . VAL B 1 172 ? 8.609 -1.58 -17.641 1 92.44 172 VAL B CA 1
ATOM 3556 C C . VAL B 1 172 ? 8.781 -0.355 -16.75 1 92.44 172 VAL B C 1
ATOM 3558 O O . VAL B 1 172 ? 8.539 0.775 -17.172 1 92.44 172 VAL B O 1
ATOM 3561 N N . THR B 1 173 ? 9.203 -0.613 -15.477 1 95.5 173 THR B N 1
ATOM 3562 C CA . THR B 1 173 ? 9.336 0.525 -14.57 1 95.5 173 THR B CA 1
ATOM 3563 C C . THR B 1 173 ? 10.602 0.395 -13.719 1 95.5 173 THR B C 1
ATOM 3565 O O . THR B 1 173 ? 11.172 -0.69 -13.617 1 95.5 173 THR B O 1
ATOM 3568 N N . ALA B 1 174 ? 11 1.493 -13.133 1 96.94 174 ALA B N 1
ATOM 3569 C CA . ALA B 1 174 ? 12.195 1.556 -12.297 1 96.94 174 ALA B CA 1
ATOM 3570 C C . ALA B 1 174 ? 11.859 1.254 -10.844 1 96.94 174 ALA B C 1
ATOM 3572 O O . ALA B 1 174 ? 10.727 1.464 -10.398 1 96.94 174 ALA B O 1
ATOM 3573 N N . PRO B 1 175 ? 12.82 0.787 -10.086 1 97.88 175 PRO B N 1
ATOM 3574 C CA . PRO B 1 175 ? 14.172 0.398 -10.508 1 97.88 175 PRO B CA 1
ATOM 3575 C C . PRO B 1 175 ? 14.211 -0.971 -11.18 1 97.88 175 PRO B C 1
ATOM 3577 O O . PRO B 1 175 ? 13.578 -1.917 -10.703 1 97.88 175 PRO B O 1
ATOM 3580 N N . LEU B 1 176 ? 14.891 -1.053 -12.234 1 97.81 176 LEU B N 1
ATOM 3581 C CA . LEU B 1 176 ? 15.117 -2.338 -12.883 1 97.81 176 LEU B CA 1
ATOM 3582 C C . LEU B 1 176 ? 16.031 -3.217 -12.047 1 97.81 176 LEU B C 1
ATOM 3584 O O . LEU B 1 176 ? 16.719 -2.727 -11.141 1 97.81 176 LEU B O 1
ATOM 3588 N N . LEU B 1 177 ? 16.047 -4.512 -12.375 1 97.94 177 LEU B N 1
ATOM 3589 C CA . LEU B 1 177 ? 16.844 -5.492 -11.648 1 97.94 177 LEU B CA 1
ATOM 3590 C C . LEU B 1 177 ? 18.281 -5.008 -11.5 1 97.94 177 LEU B C 1
ATOM 3592 O O . LEU B 1 177 ? 18.828 -5.008 -10.391 1 97.94 177 LEU B O 1
ATOM 3596 N N . GLU B 1 178 ? 18.906 -4.508 -12.547 1 97.81 178 GLU B N 1
ATOM 3597 C CA . GLU B 1 178 ? 20.297 -4.035 -12.523 1 97.81 178 GLU B CA 1
ATOM 3598 C C . GLU B 1 178 ? 20.453 -2.836 -11.594 1 97.81 178 GLU B C 1
ATOM 3600 O O . GLU B 1 178 ? 21.422 -2.752 -10.836 1 97.81 178 GLU B O 1
ATOM 3605 N N . GLU B 1 179 ? 19.5 -1.937 -11.68 1 97.75 179 GLU B N 1
ATOM 3606 C CA . GLU B 1 179 ? 19.531 -0.759 -10.812 1 97.75 179 GLU B CA 1
ATOM 3607 C C . GLU B 1 179 ? 19.359 -1.146 -9.352 1 97.75 179 GLU B C 1
ATOM 3609 O O . GLU B 1 179 ? 19.984 -0.542 -8.469 1 97.75 179 GLU B O 1
ATOM 3614 N N . GLY B 1 180 ? 18.469 -2.139 -9.086 1 98.44 180 GLY B N 1
ATOM 3615 C CA . GLY B 1 180 ? 18.297 -2.654 -7.738 1 98.44 180 GLY B CA 1
ATOM 3616 C C . GLY B 1 180 ? 19.578 -3.252 -7.172 1 98.44 180 GLY B C 1
ATOM 3617 O O . GLY B 1 180 ? 19.906 -3.027 -6.008 1 98.44 180 GLY B O 1
ATOM 3618 N N . VAL B 1 181 ? 20.281 -3.973 -7.969 1 98.5 181 VAL B N 1
ATOM 3619 C CA . VAL B 1 181 ? 21.531 -4.574 -7.559 1 98.5 181 VAL B CA 1
ATOM 3620 C C . VAL B 1 181 ? 22.547 -3.479 -7.238 1 98.5 181 VAL B C 1
ATOM 3622 O O . VAL B 1 181 ? 23.203 -3.51 -6.191 1 98.5 181 VAL B O 1
ATOM 3625 N N . GLU B 1 182 ? 22.672 -2.539 -8.164 1 97.88 182 GLU B N 1
ATOM 3626 C CA . GLU B 1 182 ? 23.578 -1.426 -7.949 1 97.88 182 GLU B CA 1
ATOM 3627 C C . GLU B 1 182 ? 23.281 -0.704 -6.641 1 97.88 182 GLU B C 1
ATOM 3629 O O . GLU B 1 182 ? 24.188 -0.35 -5.895 1 97.88 182 GLU B O 1
ATOM 3634 N N . ARG B 1 183 ? 22.047 -0.507 -6.457 1 97.88 183 ARG B N 1
ATOM 3635 C CA . ARG B 1 183 ? 21.609 0.148 -5.234 1 97.88 183 ARG B CA 1
ATOM 3636 C C . ARG B 1 183 ? 22.047 -0.628 -3.998 1 97.88 183 ARG B C 1
ATOM 3638 O O . ARG B 1 183 ? 22.578 -0.044 -3.049 1 97.88 183 ARG B O 1
ATOM 3645 N N . CYS B 1 184 ? 21.828 -1.924 -3.98 1 98.31 184 CYS B N 1
ATOM 3646 C CA . CYS B 1 184 ? 22.234 -2.771 -2.865 1 98.31 184 CYS B CA 1
ATOM 3647 C C . CYS B 1 184 ? 23.734 -2.686 -2.637 1 98.31 184 CYS B C 1
ATOM 3649 O O . CYS B 1 184 ? 24.188 -2.602 -1.494 1 98.31 184 CYS B O 1
ATOM 3651 N N . VAL B 1 185 ? 24.469 -2.662 -3.713 1 98 185 VAL B N 1
ATOM 3652 C CA . VAL B 1 185 ? 25.922 -2.582 -3.631 1 98 185 VAL B CA 1
ATOM 3653 C C . VAL B 1 185 ? 26.328 -1.245 -3.02 1 98 185 VAL B C 1
ATOM 3655 O O . VAL B 1 185 ? 27.156 -1.202 -2.098 1 98 185 VAL B O 1
ATOM 3658 N N . LYS B 1 186 ? 25.75 -0.165 -3.484 1 97.25 186 LYS B N 1
ATOM 3659 C CA . LYS B 1 186 ? 26.047 1.17 -2.977 1 97.25 186 LYS B CA 1
ATOM 3660 C C . LYS B 1 186 ? 25.719 1.28 -1.489 1 97.25 186 LYS B C 1
ATOM 3662 O O . LYS B 1 186 ? 26.406 1.996 -0.751 1 97.25 186 LYS B O 1
ATOM 3667 N N . LEU B 1 187 ? 24.75 0.495 -1.073 1 97.44 187 LEU B N 1
ATOM 3668 C CA . LEU B 1 187 ? 24.312 0.58 0.312 1 97.44 187 LEU B CA 1
ATOM 3669 C C . LEU B 1 187 ? 25.094 -0.373 1.2 1 97.44 187 LEU B C 1
ATOM 3671 O O . LEU B 1 187 ? 24.828 -0.489 2.396 1 97.44 187 LEU B O 1
ATOM 3675 N N . GLY B 1 188 ? 26 -1.158 0.57 1 96.56 188 GLY B N 1
ATOM 3676 C CA . GLY B 1 188 ? 27 -1.862 1.372 1 96.56 188 GLY B CA 1
ATOM 3677 C C . GLY B 1 188 ? 26.766 -3.363 1.408 1 96.56 188 GLY B C 1
ATOM 3678 O O . GLY B 1 188 ? 27.406 -4.07 2.191 1 96.56 188 GLY B O 1
ATOM 3679 N N . ALA B 1 189 ? 25.938 -3.885 0.592 1 98 189 ALA B N 1
ATOM 3680 C CA . ALA B 1 189 ? 25.672 -5.324 0.574 1 98 189 ALA B CA 1
ATOM 3681 C C . ALA B 1 189 ? 26.891 -6.094 0.073 1 98 189 ALA B C 1
ATOM 3683 O O . ALA B 1 189 ? 27.562 -5.664 -0.87 1 98 189 ALA B O 1
ATOM 3684 N N . ARG B 1 190 ? 27.141 -7.207 0.672 1 98.12 190 ARG B N 1
ATOM 3685 C CA . ARG B 1 190 ? 28.188 -8.125 0.222 1 98.12 190 ARG B CA 1
ATOM 3686 C C . ARG B 1 190 ? 27.578 -9.438 -0.27 1 98.12 190 ARG B C 1
ATOM 3688 O O . ARG B 1 190 ? 28.266 -10.242 -0.904 1 98.12 190 ARG B O 1
ATOM 3695 N N . LYS B 1 191 ? 26.406 -9.594 0.056 1 98.5 191 LYS B N 1
ATOM 3696 C CA . LYS B 1 191 ? 25.578 -10.68 -0.463 1 98.5 191 LYS B CA 1
ATOM 3697 C C . LYS B 1 191 ? 24.203 -10.18 -0.884 1 98.5 191 LYS B C 1
ATOM 3699 O O . LYS B 1 191 ? 23.562 -9.414 -0.153 1 98.5 191 LYS B O 1
ATOM 3704 N N . ILE B 1 192 ? 23.781 -10.531 -2.053 1 98.69 192 ILE B N 1
ATOM 3705 C CA . ILE B 1 192 ? 22.484 -10.117 -2.555 1 98.69 192 ILE B CA 1
ATOM 3706 C C . ILE B 1 192 ? 21.656 -11.352 -2.936 1 98.69 192 ILE B C 1
ATOM 3708 O O . ILE B 1 192 ? 22.078 -12.141 -3.787 1 98.69 192 ILE B O 1
ATOM 3712 N N . VAL B 1 193 ? 20.578 -11.57 -2.311 1 98.56 193 VAL B N 1
ATOM 3713 C CA . VAL B 1 193 ? 19.641 -12.633 -2.652 1 98.56 193 VAL B CA 1
ATOM 3714 C C . VAL B 1 193 ? 18.5 -12.062 -3.494 1 98.56 193 VAL B C 1
ATOM 3716 O O . VAL B 1 193 ? 17.75 -11.195 -3.029 1 98.56 193 VAL B O 1
ATOM 3719 N N . ILE B 1 194 ? 18.406 -12.492 -4.695 1 98.31 194 ILE B N 1
ATOM 3720 C CA . ILE B 1 194 ? 17.266 -12.141 -5.539 1 98.31 194 ILE B CA 1
ATOM 3721 C C . ILE B 1 194 ? 16.078 -13.047 -5.215 1 98.31 194 ILE B C 1
ATOM 3723 O O . ILE B 1 194 ? 16.172 -14.273 -5.332 1 98.31 194 ILE B O 1
ATOM 3727 N N . LEU B 1 195 ? 15.023 -12.469 -4.754 1 98.25 195 LEU B N 1
ATOM 3728 C CA . LEU B 1 195 ? 13.812 -13.172 -4.324 1 98.25 195 LEU B CA 1
ATOM 3729 C C . LEU B 1 195 ? 12.641 -12.844 -5.246 1 98.25 195 LEU B C 1
ATOM 3731 O O . LEU B 1 195 ? 12.008 -11.789 -5.109 1 98.25 195 LEU B O 1
ATOM 3735 N N . PRO B 1 196 ? 12.273 -13.781 -6.145 1 96.94 196 PRO B N 1
ATOM 3736 C CA . PRO B 1 196 ? 11.219 -13.508 -7.129 1 96.94 196 PRO B CA 1
ATOM 3737 C C . PRO B 1 196 ? 9.828 -13.461 -6.504 1 96.94 196 PRO B C 1
ATOM 3739 O O . PRO B 1 196 ? 9.453 -14.367 -5.758 1 96.94 196 PRO B O 1
ATOM 3742 N N . TYR B 1 197 ? 9.133 -12.398 -6.734 1 96.69 197 TYR B N 1
ATOM 3743 C CA . TYR B 1 197 ? 7.719 -12.281 -6.391 1 96.69 197 TYR B CA 1
ATOM 3744 C C . TYR B 1 197 ? 6.84 -12.617 -7.59 1 96.69 197 TYR B C 1
ATOM 3746 O O . TYR B 1 197 ? 6.125 -11.758 -8.109 1 96.69 197 TYR B O 1
ATOM 3754 N N . PHE B 1 198 ? 6.91 -13.914 -7.992 1 93.25 198 PHE B N 1
ATOM 3755 C CA . PHE B 1 198 ? 6.23 -14.5 -9.141 1 93.25 198 PHE B CA 1
ATOM 3756 C C . PHE B 1 198 ? 5.465 -15.75 -8.742 1 93.25 198 PHE B C 1
ATOM 3758 O O . PHE B 1 198 ? 5.898 -16.5 -7.855 1 93.25 198 PHE B O 1
ATOM 3765 N N . LEU B 1 199 ? 4.387 -15.938 -9.414 1 92.94 199 LEU B N 1
ATOM 3766 C CA . LEU B 1 199 ? 3.596 -17.125 -9.102 1 92.94 199 LEU B CA 1
ATOM 3767 C C . LEU B 1 199 ? 4.203 -18.375 -9.734 1 92.94 199 LEU B C 1
ATOM 3769 O O . LEU B 1 199 ? 4.492 -19.344 -9.039 1 92.94 199 LEU B O 1
ATOM 3773 N N . PHE B 1 200 ? 4.406 -18.281 -11.055 1 89.25 200 PHE B N 1
ATOM 3774 C CA . PHE B 1 200 ? 4.824 -19.469 -11.789 1 89.25 200 PHE B CA 1
ATOM 3775 C C . PHE B 1 200 ? 5.969 -19.141 -12.742 1 89.25 200 PHE B C 1
ATOM 3777 O O . PHE B 1 200 ? 6.34 -17.984 -12.891 1 89.25 200 PHE B O 1
ATOM 3784 N N . THR B 1 201 ? 6.48 -20.219 -13.273 1 80.38 201 THR B N 1
ATOM 3785 C CA . THR B 1 201 ? 7.602 -20.031 -14.188 1 80.38 201 THR B CA 1
ATOM 3786 C C . THR B 1 201 ? 7.164 -19.281 -15.438 1 80.38 201 THR B C 1
ATOM 3788 O O . THR B 1 201 ? 5.977 -19.016 -15.625 1 80.38 201 THR B O 1
ATOM 3791 N N . GLY B 1 202 ? 8.266 -18.812 -16.188 1 80.81 202 GLY B N 1
ATOM 3792 C CA . GLY B 1 202 ? 8.07 -18.062 -17.422 1 80.81 202 GLY B CA 1
ATOM 3793 C C . GLY B 1 202 ? 9.359 -17.516 -18.016 1 80.81 202 GLY B C 1
ATOM 3794 O O . GLY B 1 202 ? 10.445 -17.828 -17.531 1 80.81 202 GLY B O 1
ATOM 3795 N N . VAL B 1 203 ? 9.195 -16.859 -19.016 1 80.75 203 VAL B N 1
ATOM 3796 C CA . VAL B 1 203 ? 10.328 -16.297 -19.734 1 80.75 203 VAL B CA 1
ATOM 3797 C C . VAL B 1 203 ? 11.18 -15.445 -18.797 1 80.75 203 VAL B C 1
ATOM 3799 O O . VAL B 1 203 ? 12.414 -15.445 -18.891 1 80.75 203 VAL B O 1
ATOM 3802 N N . LEU B 1 204 ? 10.57 -14.883 -17.828 1 80.5 204 LEU B N 1
ATOM 3803 C CA . LEU B 1 204 ? 11.266 -13.969 -16.938 1 80.5 204 LEU B CA 1
ATOM 3804 C C . LEU B 1 204 ? 12.164 -14.734 -15.969 1 80.5 204 LEU B C 1
ATOM 3806 O O . LEU B 1 204 ? 13.281 -14.297 -15.672 1 80.5 204 LEU B O 1
ATOM 3810 N N . ILE B 1 205 ? 11.695 -15.82 -15.492 1 82.62 205 ILE B N 1
ATOM 3811 C CA . ILE B 1 205 ? 12.469 -16.625 -14.547 1 82.62 205 ILE B CA 1
ATOM 381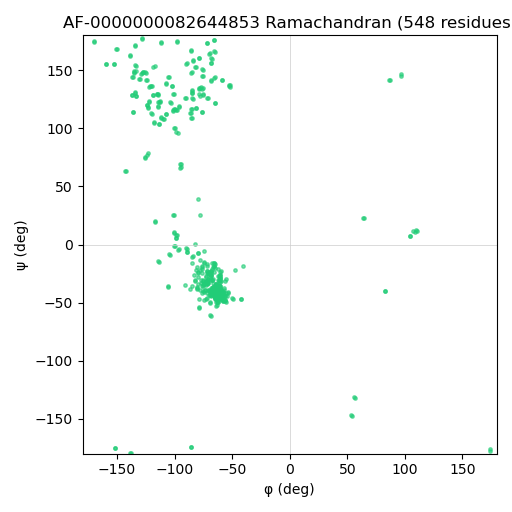2 C C . ILE B 1 205 ? 13.703 -17.188 -15.242 1 82.62 205 ILE B C 1
ATOM 3814 O O . ILE B 1 205 ? 14.797 -17.188 -14.672 1 82.62 205 ILE B O 1
ATOM 3818 N N . LYS B 1 206 ? 13.594 -17.562 -16.406 1 81.81 206 LYS B N 1
ATOM 3819 C CA . LYS B 1 206 ? 14.727 -18.078 -17.172 1 81.81 206 LYS B CA 1
ATOM 3820 C C . LYS B 1 206 ? 15.766 -16.984 -17.438 1 81.81 206 LYS B C 1
ATOM 3822 O O . LYS B 1 206 ? 16.969 -17.234 -17.344 1 81.81 206 LYS B O 1
ATOM 3827 N N . ARG B 1 207 ? 15.32 -15.844 -17.656 1 87.44 207 ARG B N 1
ATOM 3828 C CA . ARG B 1 207 ? 16.188 -14.695 -17.875 1 87.44 207 ARG B CA 1
ATOM 3829 C C . ARG B 1 207 ? 16.953 -14.336 -16.594 1 87.44 207 ARG B C 1
ATOM 3831 O O . ARG B 1 207 ? 18.109 -13.898 -16.656 1 87.44 207 ARG B O 1
ATOM 3838 N N . LEU B 1 208 ? 16.359 -14.586 -15.523 1 92.19 208 LEU B N 1
ATOM 3839 C CA . LEU B 1 208 ? 16.953 -14.258 -14.227 1 92.19 208 LEU B CA 1
ATOM 3840 C C . LEU B 1 208 ? 18.203 -15.102 -13.969 1 92.19 208 LEU B C 1
ATOM 3842 O O . LEU B 1 208 ? 19.188 -14.609 -13.422 1 92.19 208 LEU B O 1
ATOM 3846 N N . GLU B 1 209 ? 18.125 -16.344 -14.375 1 88.06 209 GLU B N 1
ATOM 3847 C CA . GLU B 1 209 ? 19.266 -17.234 -14.188 1 88.06 209 GLU B CA 1
ATOM 3848 C C . GLU B 1 209 ? 20.484 -16.734 -14.953 1 88.06 209 GLU B C 1
ATOM 3850 O O . GLU B 1 209 ? 21.609 -16.766 -14.438 1 88.06 209 GLU B O 1
ATOM 3855 N N . GLU B 1 210 ? 20.266 -16.234 -16.062 1 91.31 210 GLU B N 1
ATOM 3856 C CA . GLU B 1 210 ? 21.328 -15.68 -16.891 1 91.31 210 GLU B CA 1
ATOM 3857 C C . GLU B 1 210 ? 21.875 -14.383 -16.281 1 91.31 210 GLU B C 1
ATOM 3859 O O . GLU B 1 210 ? 23.078 -14.148 -16.297 1 91.31 210 GLU B O 1
ATOM 3864 N N . LYS B 1 211 ? 21.016 -13.617 -15.789 1 95.19 211 LYS B N 1
ATOM 3865 C CA . LYS B 1 211 ? 21.391 -12.344 -15.195 1 95.19 211 LYS B CA 1
ATOM 3866 C C . LYS B 1 211 ? 22.266 -12.547 -13.961 1 95.19 211 LYS B C 1
ATOM 3868 O O . LYS B 1 211 ? 23.203 -11.766 -13.719 1 95.19 211 LYS B O 1
ATOM 3873 N N . ILE B 1 212 ? 22.016 -13.578 -13.25 1 94.69 212 ILE B N 1
ATOM 3874 C CA . ILE B 1 212 ? 22.797 -13.844 -12.047 1 94.69 212 ILE B CA 1
ATOM 3875 C C . ILE B 1 212 ? 24.25 -14.133 -12.414 1 94.69 212 ILE B C 1
ATOM 3877 O O . ILE B 1 212 ? 25.172 -13.664 -11.742 1 94.69 212 ILE B O 1
ATOM 3881 N N . ILE B 1 213 ? 24.438 -14.852 -13.461 1 93.81 213 ILE B N 1
ATOM 3882 C CA . ILE B 1 213 ? 25.781 -15.156 -13.953 1 93.81 213 ILE B CA 1
ATOM 3883 C C . ILE B 1 213 ? 26.5 -13.859 -14.328 1 93.81 213 ILE B C 1
ATOM 3885 O O . ILE B 1 213 ? 27.656 -13.664 -13.969 1 93.81 213 ILE B O 1
ATOM 3889 N N . GLN B 1 214 ? 25.781 -12.992 -14.914 1 96.12 214 GLN B N 1
ATOM 3890 C CA . GLN B 1 214 ? 26.344 -11.703 -15.32 1 96.12 214 GLN B CA 1
ATOM 3891 C C . GLN B 1 214 ? 26.703 -10.852 -14.109 1 96.12 214 GLN B C 1
ATOM 3893 O O . GLN B 1 214 ? 27.75 -10.211 -14.086 1 96.12 214 GLN B O 1
ATOM 3898 N N . PHE B 1 215 ? 25.875 -10.859 -13.086 1 97.56 215 PHE B N 1
ATOM 3899 C CA . PHE B 1 215 ? 26.125 -10.086 -11.875 1 97.56 215 PHE B CA 1
ATOM 3900 C C . PHE B 1 215 ? 27.359 -10.586 -11.156 1 97.56 215 PHE B C 1
ATOM 3902 O O . PHE B 1 215 ? 28.172 -9.797 -10.672 1 97.56 215 PHE B O 1
ATOM 3909 N N . ARG B 1 216 ? 27.547 -11.891 -11.125 1 96.38 216 ARG B N 1
ATOM 3910 C CA . ARG B 1 216 ? 28.703 -12.484 -10.477 1 96.38 216 ARG B CA 1
ATOM 3911 C C . ARG B 1 216 ? 30 -12.055 -11.172 1 96.38 216 ARG B C 1
ATOM 3913 O O . ARG B 1 216 ? 31.016 -11.852 -10.523 1 96.38 216 ARG B O 1
ATOM 3920 N N . ALA B 1 217 ? 29.891 -11.922 -12.438 1 96.75 217 ALA B N 1
ATOM 3921 C CA . ALA B 1 217 ? 31.047 -11.469 -13.211 1 96.75 217 ALA B CA 1
ATOM 3922 C C . ALA B 1 217 ? 31.312 -9.984 -12.992 1 96.75 217 ALA B C 1
ATOM 3924 O O . ALA B 1 217 ? 32.469 -9.562 -12.875 1 96.75 217 ALA B O 1
ATOM 3925 N N . GLN B 1 218 ? 30.266 -9.227 -12.906 1 97.38 218 GLN B N 1
ATOM 3926 C CA . GLN B 1 218 ? 30.359 -7.773 -12.789 1 97.38 218 GLN B CA 1
ATOM 3927 C C . GLN B 1 218 ? 30.797 -7.359 -11.391 1 97.38 218 GLN B C 1
ATOM 3929 O O . GLN B 1 218 ? 31.5 -6.355 -11.227 1 97.38 218 GLN B O 1
ATOM 3934 N N . TYR B 1 219 ? 30.344 -8.164 -10.414 1 97.81 219 TYR B N 1
ATOM 3935 C CA . TYR B 1 219 ? 30.641 -7.879 -9.023 1 97.81 219 TYR B CA 1
ATOM 3936 C C . TYR B 1 219 ? 31.328 -9.07 -8.359 1 97.81 219 TYR B C 1
ATOM 3938 O O . TYR B 1 219 ? 30.75 -9.711 -7.48 1 97.81 219 TYR B O 1
ATOM 3946 N N . PRO B 1 220 ? 32.562 -9.273 -8.594 1 96.38 220 PRO B N 1
ATOM 3947 C CA . PRO B 1 220 ? 33.25 -10.492 -8.141 1 96.38 220 PRO B CA 1
ATOM 3948 C C . PRO B 1 220 ? 33.344 -10.586 -6.621 1 96.38 220 PRO B C 1
ATOM 3950 O O . PRO B 1 220 ? 33.5 -11.68 -6.074 1 96.38 220 PRO B O 1
ATOM 3953 N N . ASN B 1 221 ? 33.156 -9.43 -5.926 1 97.19 221 ASN B N 1
ATOM 3954 C CA . ASN B 1 221 ? 33.312 -9.43 -4.473 1 97.19 221 ASN B CA 1
ATOM 3955 C C . ASN B 1 221 ? 31.953 -9.523 -3.779 1 97.19 221 ASN B C 1
ATOM 3957 O O . ASN B 1 221 ? 31.859 -9.391 -2.557 1 97.19 221 ASN B O 1
ATOM 3961 N N . ILE B 1 222 ? 30.938 -9.742 -4.535 1 98.12 222 ILE B N 1
ATOM 3962 C CA . ILE B 1 222 ? 29.578 -9.836 -3.994 1 98.12 222 ILE B CA 1
ATOM 3963 C C . ILE B 1 222 ? 29 -11.219 -4.281 1 98.12 222 ILE B C 1
ATOM 3965 O O . ILE B 1 222 ? 29.094 -11.711 -5.406 1 98.12 222 ILE B O 1
ATOM 3969 N N . GLU B 1 223 ? 28.531 -11.82 -3.307 1 98 223 GLU B N 1
ATOM 3970 C CA . GLU B 1 223 ? 27.844 -13.102 -3.477 1 98 223 GLU B CA 1
ATOM 3971 C C . GLU B 1 223 ? 26.422 -12.906 -3.979 1 98 223 GLU B C 1
ATOM 3973 O O . GLU B 1 223 ? 25.688 -12.047 -3.477 1 98 223 GLU B O 1
ATOM 3978 N N . PHE B 1 224 ? 26.047 -13.695 -4.945 1 98.06 224 PHE B N 1
ATOM 3979 C CA . PHE B 1 224 ? 24.703 -13.641 -5.484 1 98.06 224 PHE B CA 1
ATOM 3980 C C . PHE B 1 224 ? 24 -14.984 -5.328 1 98.06 224 PHE B C 1
ATOM 3982 O O . PHE B 1 224 ? 24.594 -16.031 -5.578 1 98.06 224 PHE B O 1
ATOM 3989 N N . GLN B 1 225 ? 22.766 -14.953 -4.926 1 97.12 225 GLN B N 1
ATOM 3990 C CA . GLN B 1 225 ? 21.922 -16.141 -4.879 1 97.12 225 GLN B CA 1
ATOM 3991 C C . GLN B 1 225 ? 20.531 -15.836 -5.445 1 97.12 225 GLN B C 1
ATOM 3993 O O . GLN B 1 225 ? 20.047 -14.711 -5.344 1 97.12 225 GLN B O 1
ATOM 3998 N N . LEU B 1 226 ? 19.953 -16.828 -6.02 1 96.81 226 LEU B N 1
ATOM 3999 C CA . LEU B 1 226 ? 18.594 -16.75 -6.543 1 96.81 226 LEU B CA 1
ATOM 4000 C C . LEU B 1 226 ? 17.656 -17.672 -5.773 1 96.81 226 LEU B C 1
ATOM 4002 O O . LEU B 1 226 ? 17.906 -18.891 -5.711 1 96.81 226 LEU B O 1
ATOM 4006 N N . ALA B 1 227 ? 16.656 -17.109 -5.145 1 97.06 227 ALA B N 1
ATOM 4007 C CA . ALA B 1 227 ? 15.656 -17.922 -4.457 1 97.06 227 ALA B CA 1
ATOM 4008 C C . ALA B 1 227 ? 14.555 -18.359 -5.418 1 97.06 227 ALA B C 1
ATOM 4010 O O . ALA B 1 227 ? 14.469 -17.859 -6.543 1 97.06 227 ALA B O 1
ATOM 4011 N N . GLY B 1 228 ? 13.742 -19.281 -5.02 1 95.19 228 GLY B N 1
ATOM 4012 C CA . GLY B 1 228 ? 12.648 -19.766 -5.84 1 95.19 228 GLY B CA 1
ATOM 4013 C C . GLY B 1 228 ? 11.445 -18.828 -5.836 1 95.19 228 GLY B C 1
ATOM 4014 O O . GLY B 1 228 ? 11.352 -17.938 -4.992 1 95.19 228 GLY B O 1
ATOM 4015 N N . TYR B 1 229 ? 10.633 -18.984 -6.805 1 94.19 229 TYR B N 1
ATOM 4016 C CA . TYR B 1 229 ? 9.359 -18.281 -6.863 1 94.19 229 TYR B CA 1
ATOM 4017 C C . TYR B 1 229 ? 8.281 -19.031 -6.098 1 94.19 229 TYR B C 1
ATOM 4019 O O . TYR B 1 229 ? 8.57 -20.016 -5.406 1 94.19 229 TYR B O 1
ATOM 4027 N N . PHE B 1 230 ? 7 -18.578 -6.137 1 94.38 230 PHE B N 1
ATOM 4028 C CA . PHE B 1 230 ? 5.941 -19.156 -5.324 1 94.38 230 PHE B CA 1
ATOM 4029 C C . PHE B 1 230 ? 5.695 -20.609 -5.719 1 94.38 230 PHE B C 1
ATOM 4031 O O . PHE B 1 230 ? 5.695 -21.5 -4.863 1 94.38 230 PHE B O 1
ATOM 4038 N N . GLY B 1 231 ? 5.48 -20.797 -7.043 1 91.62 231 GLY B N 1
ATOM 4039 C CA . GLY B 1 231 ? 5.25 -22.141 -7.555 1 91.62 231 GLY B CA 1
ATOM 4040 C C . GLY B 1 231 ? 4.082 -22.844 -6.891 1 91.62 231 GLY B C 1
ATOM 4041 O O . GLY B 1 231 ? 2.994 -22.266 -6.777 1 91.62 231 GLY B O 1
ATOM 4042 N N . PHE B 1 232 ? 4.328 -24.078 -6.477 1 91.88 232 PHE B N 1
ATOM 4043 C CA . PHE B 1 232 ? 3.248 -24.906 -5.934 1 91.88 232 PHE B CA 1
ATOM 4044 C C . PHE B 1 232 ? 3.297 -24.922 -4.41 1 91.88 232 PHE B C 1
ATOM 4046 O O . PHE B 1 232 ? 2.912 -25.906 -3.785 1 91.88 232 PHE B O 1
ATOM 4053 N N . HIS B 1 233 ? 3.879 -23.859 -3.83 1 94.31 233 HIS B N 1
ATOM 4054 C CA . HIS B 1 233 ? 3.904 -23.781 -2.373 1 94.31 233 HIS B CA 1
ATOM 4055 C C . HIS B 1 233 ? 2.508 -23.953 -1.788 1 94.31 233 HIS B C 1
ATOM 4057 O O . HIS B 1 233 ? 1.549 -23.344 -2.264 1 94.31 233 HIS B O 1
ATOM 4063 N N . PRO B 1 234 ? 2.324 -24.688 -0.767 1 95.56 234 PRO B N 1
ATOM 4064 C CA . PRO B 1 234 ? 1.003 -24.984 -0.206 1 95.56 234 PRO B CA 1
ATOM 4065 C C . PRO B 1 234 ? 0.277 -23.734 0.276 1 95.56 234 PRO B C 1
ATOM 4067 O O . PRO B 1 234 ? -0.952 -23.656 0.201 1 95.56 234 PRO B O 1
ATOM 4070 N N . LYS B 1 235 ? 1.041 -22.781 0.709 1 96.5 235 LYS B N 1
ATOM 4071 C CA . LYS B 1 235 ? 0.42 -21.562 1.223 1 96.5 235 LYS B CA 1
ATOM 4072 C C . LYS B 1 235 ? -0.258 -20.781 0.104 1 96.5 235 LYS B C 1
ATOM 4074 O O . LYS B 1 235 ? -1.153 -19.969 0.359 1 96.5 235 LYS B O 1
ATOM 4079 N N . LEU B 1 236 ? 0.215 -20.953 -1.099 1 96.69 236 LEU B N 1
ATOM 4080 C CA . LEU B 1 236 ? -0.473 -20.312 -2.215 1 96.69 236 LEU B CA 1
ATOM 4081 C C . LEU B 1 236 ? -1.899 -20.844 -2.346 1 96.69 236 LEU B C 1
ATOM 4083 O O . LEU B 1 236 ? -2.822 -20.078 -2.633 1 96.69 236 LEU B O 1
ATOM 4087 N N . GLN B 1 237 ? -2.078 -22.109 -2.137 1 96.38 237 GLN B N 1
ATOM 4088 C CA . GLN B 1 237 ? -3.422 -22.688 -2.152 1 96.38 237 GLN B CA 1
ATOM 4089 C C . GLN B 1 237 ? -4.297 -22.062 -1.072 1 96.38 237 GLN B C 1
ATOM 4091 O O . GLN B 1 237 ? -5.461 -21.734 -1.319 1 96.38 237 GLN B O 1
ATOM 4096 N N . THR B 1 238 ? -3.686 -21.891 0.078 1 96.31 238 THR B N 1
ATOM 4097 C CA . THR B 1 238 ? -4.395 -21.281 1.193 1 96.31 238 THR B CA 1
ATOM 4098 C C . THR B 1 238 ? -4.883 -19.875 0.818 1 96.31 238 THR B C 1
ATOM 4100 O O . THR B 1 238 ? -6.027 -19.516 1.101 1 96.31 238 THR B O 1
ATOM 4103 N N . ILE B 1 239 ? -4.039 -19.141 0.199 1 96.56 239 ILE B N 1
ATOM 4104 C CA . ILE B 1 239 ? -4.352 -17.766 -0.193 1 96.56 239 ILE B CA 1
ATOM 4105 C C . ILE B 1 239 ? -5.527 -17.766 -1.168 1 96.56 239 ILE B C 1
ATOM 4107 O O . ILE B 1 239 ? -6.484 -17.016 -0.99 1 96.56 239 ILE B O 1
ATOM 4111 N N . VAL B 1 240 ? -5.445 -18.594 -2.176 1 96.69 240 VAL B N 1
ATOM 4112 C CA . VAL B 1 240 ? -6.461 -18.609 -3.223 1 96.69 240 VAL B CA 1
ATOM 4113 C C . VAL B 1 240 ? -7.793 -19.094 -2.643 1 96.69 240 VAL B C 1
ATOM 4115 O O . VAL B 1 240 ? -8.852 -18.562 -2.979 1 96.69 240 VAL B O 1
ATOM 4118 N N . LEU B 1 241 ? -7.777 -20.047 -1.731 1 96.31 241 LEU B N 1
ATOM 4119 C CA . LEU B 1 241 ? -8.984 -20.547 -1.081 1 96.31 241 LEU B CA 1
ATOM 4120 C C . LEU B 1 241 ? -9.594 -19.469 -0.187 1 96.31 241 LEU B C 1
ATOM 4122 O O . LEU B 1 241 ? -10.82 -19.375 -0.084 1 96.31 241 LEU B O 1
ATOM 4126 N N . ASP B 1 242 ? -8.75 -18.734 0.472 1 95.12 242 ASP B N 1
ATOM 4127 C CA . ASP B 1 242 ? -9.234 -17.609 1.262 1 95.12 242 ASP B CA 1
ATOM 4128 C C . ASP B 1 242 ? -10 -16.609 0.389 1 95.12 242 ASP B C 1
ATOM 4130 O O . ASP B 1 242 ? -11.078 -16.141 0.768 1 95.12 242 ASP B O 1
ATOM 4134 N N . ARG B 1 243 ? -9.398 -16.297 -0.73 1 95.38 243 ARG B N 1
ATOM 4135 C CA . ARG B 1 243 ? -10.055 -15.375 -1.652 1 95.38 243 ARG B CA 1
ATOM 4136 C C . ARG B 1 243 ? -11.375 -15.945 -2.148 1 95.38 243 ARG B C 1
ATOM 4138 O O . ARG B 1 243 ? -12.352 -15.211 -2.314 1 95.38 243 ARG B O 1
ATOM 4145 N N . LEU B 1 244 ? -11.406 -17.234 -2.395 1 95.56 244 LEU B N 1
ATOM 4146 C CA . LEU B 1 244 ? -12.641 -17.891 -2.803 1 95.56 244 LEU B CA 1
ATOM 4147 C C . LEU B 1 244 ? -13.703 -17.781 -1.715 1 95.56 244 LEU B C 1
ATOM 4149 O O . LEU B 1 244 ? -14.852 -17.438 -1.995 1 95.56 244 LEU B O 1
ATOM 4153 N N . GLU B 1 245 ? -13.328 -18.016 -0.496 1 94.38 245 GLU B N 1
ATOM 4154 C CA . GLU B 1 245 ? -14.258 -17.953 0.629 1 94.38 245 GLU B CA 1
ATOM 4155 C C . GLU B 1 245 ? -14.805 -16.547 0.806 1 94.38 245 GLU B C 1
ATOM 4157 O O . GLU B 1 245 ? -16 -16.359 1.082 1 94.38 245 GLU B O 1
ATOM 4162 N N . GLU B 1 246 ? -13.891 -15.641 0.684 1 92.62 246 GLU B N 1
ATOM 4163 C CA . GLU B 1 246 ? -14.328 -14.242 0.743 1 92.62 246 GLU B CA 1
ATOM 4164 C C . GLU B 1 246 ? -15.391 -13.953 -0.312 1 92.62 246 GLU B C 1
ATOM 4166 O O . GLU B 1 246 ? -16.406 -13.328 -0.017 1 92.62 246 GLU B O 1
ATOM 4171 N N . ALA B 1 247 ? -15.133 -14.367 -1.503 1 92.62 247 ALA B N 1
ATOM 4172 C CA . ALA B 1 247 ? -16.047 -14.125 -2.621 1 92.62 247 ALA B CA 1
ATOM 4173 C C . ALA B 1 247 ? -17.375 -14.844 -2.416 1 92.62 247 ALA B C 1
ATOM 4175 O O . ALA B 1 247 ? -18.438 -14.305 -2.748 1 92.62 247 ALA B O 1
ATOM 4176 N N . LEU B 1 248 ? -17.328 -15.984 -1.846 1 90.25 248 LEU B N 1
ATOM 4177 C CA . LEU B 1 248 ? -18.531 -16.766 -1.575 1 90.25 248 LEU B CA 1
ATOM 4178 C C . LEU B 1 248 ? -19.375 -16.078 -0.507 1 90.25 248 LEU B C 1
ATOM 4180 O O . LEU B 1 248 ? -20.609 -16.125 -0.576 1 90.25 248 LEU B O 1
ATOM 4184 N N . GLY B 1 249 ? -18.656 -15.531 0.554 1 80.56 249 GLY B N 1
ATOM 4185 C CA . GLY B 1 249 ? -19.359 -14.789 1.587 1 80.56 249 GLY B CA 1
ATOM 4186 C C . GLY B 1 249 ? -20.062 -13.547 1.061 1 80.56 249 GLY B C 1
ATOM 4187 O O . GLY B 1 249 ? -21.156 -13.219 1.499 1 80.56 249 GLY B O 1
ATOM 4188 N N . GLN B 1 250 ? -19.25 -12.836 0.295 1 65.94 250 GLN B N 1
ATOM 4189 C CA . GLN B 1 250 ? -19.828 -11.656 -0.341 1 65.94 250 GLN B CA 1
ATOM 4190 C C . GLN B 1 250 ? -21.047 -12.039 -1.19 1 65.94 250 GLN B C 1
ATOM 4192 O O . GLN B 1 250 ? -22.031 -11.312 -1.223 1 65.94 250 GLN B O 1
ATOM 4197 N N . ALA B 1 251 ? -20.844 -13.203 -1.827 1 53.44 251 ALA B N 1
ATOM 4198 C CA . ALA B 1 251 ? -21.938 -13.703 -2.656 1 53.44 251 ALA B CA 1
ATOM 4199 C C . ALA B 1 251 ? -23.172 -14 -1.812 1 53.44 251 ALA B C 1
ATOM 4201 O O . ALA B 1 251 ? -24.297 -13.719 -2.229 1 53.44 251 ALA B O 1
ATOM 4202 N N . VAL B 1 252 ? -22.828 -14.484 -0.611 1 45.22 252 VAL B N 1
ATOM 4203 C CA . VAL B 1 252 ? -23.922 -14.773 0.315 1 45.22 252 VAL B CA 1
ATOM 4204 C C . VAL B 1 252 ? -24.531 -13.461 0.818 1 45.22 252 VAL B C 1
ATOM 4206 O O . VAL B 1 252 ? -25.75 -13.352 0.955 1 45.22 252 VAL B O 1
ATOM 4209 N N . LYS B 1 253 ? -23.547 -12.539 1.103 1 47.53 253 LYS B N 1
ATOM 4210 C CA . LYS B 1 253 ? -24.062 -11.266 1.579 1 47.53 253 LYS B CA 1
ATOM 4211 C C . LYS B 1 253 ? -24.875 -10.562 0.495 1 47.53 253 LYS B C 1
ATOM 4213 O O . LYS B 1 253 ? -25.875 -9.891 0.791 1 47.53 253 LYS B O 1
ATOM 4218 N N . MET B 1 254 ? -24.375 -10.727 -0.644 1 41.19 254 MET B N 1
ATOM 4219 C CA . MET B 1 254 ? -25.141 -10.148 -1.744 1 41.19 254 MET B CA 1
ATOM 4220 C C . MET B 1 254 ? -26.469 -10.875 -1.914 1 41.19 254 MET B C 1
ATOM 4222 O O . MET B 1 254 ? -27.484 -10.258 -2.273 1 41.19 254 MET B O 1
ATOM 4226 N N . ASN B 1 255 ? -26.312 -12.211 -1.496 1 36.22 255 ASN B N 1
ATOM 4227 C CA . ASN B 1 255 ? -27.562 -12.969 -1.559 1 36.22 255 ASN B CA 1
ATOM 4228 C C . ASN B 1 255 ? -28.375 -12.805 -0.285 1 36.22 255 ASN B C 1
ATOM 4230 O O . ASN B 1 255 ? -29.594 -12.977 -0.303 1 36.22 255 ASN B O 1
ATOM 4234 N N . CYS B 1 256 ? -27.578 -12.781 0.895 1 34.97 256 CYS B N 1
ATOM 4235 C CA . CYS B 1 256 ? -28.281 -12.664 2.172 1 34.97 256 CYS B CA 1
ATOM 4236 C C . CYS B 1 256 ? -28.797 -11.242 2.377 1 34.97 256 CYS B C 1
ATOM 4238 O O . CYS B 1 256 ? -29.312 -10.914 3.451 1 34.97 256 CYS B O 1
ATOM 4240 N N . ASP B 1 257 ? -28.594 -10.344 1.687 1 31.44 257 ASP B N 1
ATOM 4241 C CA . ASP B 1 257 ? -29.312 -9.125 2.031 1 31.44 257 ASP B CA 1
ATOM 4242 C C . ASP B 1 257 ? -30.75 -9.43 2.451 1 31.44 257 ASP B C 1
ATOM 4244 O O . ASP B 1 257 ? -31.484 -8.531 2.879 1 31.44 257 ASP B O 1
ATOM 4248 N N . VAL B 1 258 ? -31.328 -10.633 2.117 1 29.52 258 VAL B N 1
ATOM 4249 C CA . VAL B 1 258 ? -32.625 -10.969 2.707 1 29.52 258 VAL B CA 1
ATOM 4250 C C . VAL B 1 258 ? -32.406 -11.461 4.141 1 29.52 258 VAL B C 1
ATOM 4252 O O . VAL B 1 258 ? -33.219 -11.141 5.027 1 29.52 258 VAL B O 1
ATOM 4255 N N . CYS B 1 259 ? -31.438 -12.398 4.484 1 31.73 259 CYS B N 1
ATOM 4256 C CA . CYS B 1 259 ? -31.469 -13.234 5.68 1 31.73 259 CYS B CA 1
ATOM 4257 C C . CYS B 1 259 ? -30.75 -12.555 6.836 1 31.73 259 CYS B C 1
ATOM 4259 O O . CYS B 1 259 ? -30.953 -12.906 8 1 31.73 259 CYS B O 1
ATOM 4261 N N . GLN B 1 260 ? -29.656 -11.773 6.695 1 30.41 260 GLN B N 1
ATOM 4262 C CA . GLN B 1 260 ? -28.938 -11.445 7.926 1 30.41 260 GLN B CA 1
ATOM 4263 C C . GLN B 1 260 ? -29.828 -10.641 8.875 1 30.41 260 GLN B C 1
ATOM 4265 O O . GLN B 1 260 ? -29.516 -10.516 10.062 1 30.41 260 GLN B O 1
ATOM 4270 N N . TYR B 1 261 ? -30.844 -10.023 8.344 1 29.12 261 TYR B N 1
ATOM 4271 C CA . TYR B 1 261 ? -31.797 -9.484 9.297 1 29.12 261 TYR B CA 1
ATOM 4272 C C . TYR B 1 261 ? -32.562 -10.602 10.008 1 29.12 261 TYR B C 1
ATOM 4274 O O . TYR B 1 261 ? -32.969 -10.453 11.156 1 29.12 261 TYR B O 1
ATOM 4282 N N . ARG B 1 262 ? -32.844 -11.852 9.375 1 29.44 262 ARG B N 1
ATOM 4283 C CA . ARG B 1 262 ? -33.781 -12.828 9.93 1 29.44 262 ARG B CA 1
ATOM 4284 C C . ARG B 1 262 ? -33.156 -13.57 11.102 1 29.44 262 ARG B C 1
ATOM 4286 O O . ARG B 1 262 ? -33.812 -13.883 12.086 1 29.44 262 ARG B O 1
ATOM 4293 N N . LEU B 1 263 ? -31.859 -13.969 11 1 32.81 263 LEU B N 1
ATOM 4294 C CA . LEU B 1 263 ? -31.422 -14.93 12.008 1 32.81 263 LEU B CA 1
ATOM 4295 C C . LEU B 1 263 ? -31.266 -14.266 13.367 1 32.81 263 LEU B C 1
ATOM 4297 O O . LEU B 1 263 ? -31.469 -14.906 14.406 1 32.81 263 LEU B O 1
ATOM 4301 N N . HIS B 1 264 ? -30.969 -12.984 13.484 1 31.38 264 HIS B N 1
ATOM 4302 C CA . HIS B 1 264 ? -30.859 -12.469 14.844 1 31.38 264 HIS B CA 1
ATOM 4303 C C . HIS B 1 264 ? -32.25 -12.273 15.461 1 31.38 264 HIS B C 1
ATOM 4305 O O . HIS B 1 264 ? -32.375 -12.07 16.672 1 31.38 264 HIS B O 1
ATOM 4311 N N . LEU B 1 265 ? -33.312 -12.211 14.688 1 32.69 265 LEU B N 1
ATOM 4312 C CA . LEU B 1 265 ? -34.625 -12.062 15.352 1 32.69 265 LEU B CA 1
ATOM 4313 C C . LEU B 1 265 ? -35 -13.359 16.047 1 32.69 265 LEU B C 1
ATOM 4315 O O . LEU B 1 265 ? -35.656 -13.336 17.094 1 32.69 265 LEU B O 1
ATOM 4319 N N . ALA B 1 266 ? -34.844 -14.516 15.352 1 35.91 266 ALA B N 1
ATOM 4320 C CA . ALA B 1 266 ? -35.562 -15.734 15.742 1 35.91 266 ALA B CA 1
ATOM 4321 C C . ALA B 1 266 ? -34.969 -16.328 17.016 1 35.91 266 ALA B C 1
ATOM 4323 O O . ALA B 1 266 ? -35.656 -17.031 17.766 1 35.91 266 ALA B O 1
ATOM 4324 N N . GLU B 1 267 ? -33.625 -16.188 17.297 1 34.31 267 GLU B N 1
ATOM 4325 C CA . GLU B 1 267 ? -33.094 -16.922 18.438 1 34.31 267 GLU B CA 1
ATOM 4326 C C . GLU B 1 267 ? -33.656 -16.344 19.75 1 34.31 267 GLU B C 1
ATOM 4328 O O . GLU B 1 267 ? -33.562 -17 20.797 1 34.31 267 GLU B O 1
ATOM 4333 N N . HIS B 1 268 ? -34.062 -15.086 19.734 1 34.59 268 HIS B N 1
ATOM 4334 C CA . HIS B 1 268 ? -34.531 -14.562 21.031 1 34.59 268 HIS B CA 1
ATOM 4335 C C . HIS B 1 268 ? -35.906 -15.07 21.375 1 34.59 268 HIS B C 1
ATOM 4337 O O . HIS B 1 268 ? -36.406 -14.828 22.484 1 34.59 268 HIS B O 1
ATOM 4343 N N . HIS B 1 269 ? -36.75 -15.539 20.406 1 34.16 269 HIS B N 1
ATOM 4344 C CA . HIS B 1 269 ? -38.094 -15.828 20.859 1 34.16 269 HIS B CA 1
ATOM 4345 C C . HIS B 1 269 ? -38.188 -17.172 21.578 1 34.16 269 HIS B C 1
ATOM 4347 O O . HIS B 1 269 ? -39.125 -17.453 22.297 1 34.16 269 HIS B O 1
ATOM 4353 N N . ASP B 1 270 ? -37.406 -18.188 21.172 1 33.47 270 ASP B N 1
ATOM 4354 C CA . ASP B 1 270 ? -37.875 -19.531 21.516 1 33.47 270 ASP B CA 1
ATOM 4355 C C . ASP B 1 270 ? -37.5 -19.875 22.953 1 33.47 270 ASP B C 1
ATOM 4357 O O . ASP B 1 270 ? -37.906 -20.922 23.453 1 33.47 270 ASP B O 1
ATOM 4361 N N . HIS B 1 271 ? -36.5 -19.281 23.625 1 33.72 271 HIS B N 1
ATOM 4362 C CA . HIS B 1 271 ? -36.062 -20.062 24.766 1 33.72 271 HIS B CA 1
ATOM 4363 C C . HIS B 1 271 ? -36.969 -19.812 25.969 1 33.72 271 HIS B C 1
ATOM 4365 O O . HIS B 1 271 ? -36.688 -20.281 27.078 1 33.72 271 HIS B O 1
ATOM 4371 N N . HIS B 1 272 ? -38.031 -18.953 25.859 1 31.72 272 HIS B N 1
ATOM 4372 C CA . HIS B 1 272 ? -38.781 -18.734 27.094 1 31.72 272 HIS B CA 1
ATOM 4373 C C . HIS B 1 272 ? -39.594 -19.969 27.469 1 31.72 272 HIS B C 1
ATOM 4375 O O . HIS B 1 272 ? -40.062 -20.094 28.594 1 31.72 272 HIS B O 1
ATOM 4381 N N . HIS B 1 273 ? -40.094 -20.797 26.531 1 31.92 273 HIS B N 1
ATOM 4382 C CA . HIS B 1 273 ? -41.312 -21.484 26.938 1 31.92 273 HIS B CA 1
ATOM 4383 C C . HIS B 1 273 ? -41 -22.719 27.766 1 31.92 273 HIS B C 1
ATOM 4385 O O . HIS B 1 273 ? -41.906 -23.359 28.312 1 31.92 273 HIS B O 1
ATOM 4391 N N . HIS B 1 274 ? -39.812 -23.422 27.656 1 29.77 274 HIS B N 1
ATOM 4392 C CA . HIS B 1 274 ? -40.031 -24.828 28.016 1 29.77 274 HIS B CA 1
ATOM 4393 C C . HIS B 1 274 ? -39.938 -25.031 29.516 1 29.77 274 HIS B C 1
ATOM 4395 O O . HIS B 1 274 ? -40.031 -26.156 30.016 1 29.77 274 HIS B O 1
ATOM 4401 N N . HIS B 1 275 ? -39.375 -24.078 30.344 1 27.36 275 HIS B N 1
ATOM 4402 C CA . HIS B 1 275 ? -39.125 -24.656 31.672 1 27.36 275 HIS B CA 1
ATOM 4403 C C . HIS B 1 275 ? -40.406 -24.703 32.5 1 27.36 275 HIS B C 1
ATOM 4405 O O . HIS B 1 275 ? -40.375 -24.984 33.688 1 27.36 275 HIS B O 1
ATOM 4411 N N . HIS B 1 276 ? -41.562 -25.031 31.859 1 23.56 276 HIS B N 1
ATOM 4412 C CA . HIS B 1 276 ? -42.594 -25.594 32.719 1 23.56 276 HIS B CA 1
ATOM 4413 C C . HIS B 1 276 ? -42.25 -27.031 33.094 1 23.56 276 HIS B C 1
ATOM 4415 O O . HIS B 1 276 ? -41.75 -27.797 32.281 1 23.56 276 HIS B O 1
#

Secondary structure (DSSP, 8-state):
-EEEEEEE---SSHHHHHHHHHHHHHHGGGS-TTSEEEEEESSSSSS-HHHHHHHHHHTT-SEEEEEEE-SS--HHHHHHHHHHHHHHHHH-TTSEEEE---S-S-HHHHHHHHHHHHHTT--TTS--TTEEEEEEE---S-HHHHHHHHHHHHHHHHTS--SEEEEEESSSSSSBHHHHHHHHHHTT-SEEEEEE--SS--HHHHHHHHHHHHHHHH-TTSEEEE---STT-HHHHHHHHHHHHHHHHHHHHHHHTTHHHHHHHHHHHSTTSTT-/-EEEEEEE---SSHHHHHHHHHHHHHHGGGS-TTSEEEEEESSSSSS-HHHHHHHHHHTT-SEEEEEEE-SS--HHHHHHHHHHHHHHHHH-TTSEEEE---S-S-HHHHHHHHHHHHHTT--SSS--TTEEEEEEE---S-HHHHHHHHHHHHHHHHTS--SEEEEEESSSSSSBHHHHHHHHHHTT-SEEEEEE--SS--HHHHHHHHHHHHHHHH-TTSEEEE---STT-HHHHHHHHHHHHHHHHHHHHHHHTTTHHHHHHHTTTGGGSTT-

Solvent-accessible surface area (backbone atoms only — not comparable to full-atom values): 28952 Å² total; per-residue (Å²): 87,43,22,38,36,38,32,34,54,47,33,91,32,63,66,22,45,49,50,52,52,51,50,52,60,69,45,46,83,78,44,67,82,75,45,46,77,47,67,19,10,76,36,70,44,76,39,36,56,59,54,36,52,50,50,39,44,73,74,56,29,42,31,38,39,37,37,39,64,38,59,62,67,34,60,64,58,66,48,50,52,56,50,41,50,53,54,45,41,70,75,36,71,80,38,47,76,42,77,29,61,49,55,50,90,48,76,54,56,48,56,52,53,50,50,30,42,43,75,74,68,48,44,58,82,68,37,58,75,40,34,26,38,35,42,33,33,57,51,49,91,27,55,68,29,49,14,46,49,37,21,49,40,45,43,45,41,73,74,41,51,53,71,37,67,42,61,22,10,72,33,88,34,83,42,31,52,69,54,33,51,51,50,43,45,57,73,56,36,42,28,42,34,39,37,45,65,40,59,60,62,40,69,65,58,59,49,46,60,56,49,51,57,51,47,42,66,75,34,74,83,36,48,75,46,76,38,57,53,48,59,84,42,69,52,57,55,52,52,54,50,48,36,49,51,51,37,51,48,51,45,44,50,67,54,29,63,62,41,61,60,44,55,60,50,53,63,64,61,64,70,69,65,66,82,112,87,43,22,40,37,37,33,34,56,47,33,93,32,63,66,21,46,50,50,52,52,49,50,51,58,68,43,47,84,79,43,68,82,76,46,47,78,47,66,20,11,76,36,69,44,77,40,36,56,57,54,34,52,49,52,40,43,74,74,56,29,42,30,38,38,36,36,39,64,38,58,63,64,33,60,63,58,67,49,50,53,55,49,41,50,54,53,45,41,70,75,36,71,80,38,47,76,44,78,28,61,49,55,50,91,48,77,54,56,49,55,52,53,51,50,30,41,42,76,72,68,48,46,58,83,69,36,57,75,38,34,27,38,37,41,32,33,58,51,48,90,28,55,67,29,51,14,45,48,36,21,49,40,45,44,46,41,73,75,40,51,51,72,38,65,42,60,22,10,72,33,89,35,83,44,29,50,69,54,35,50,5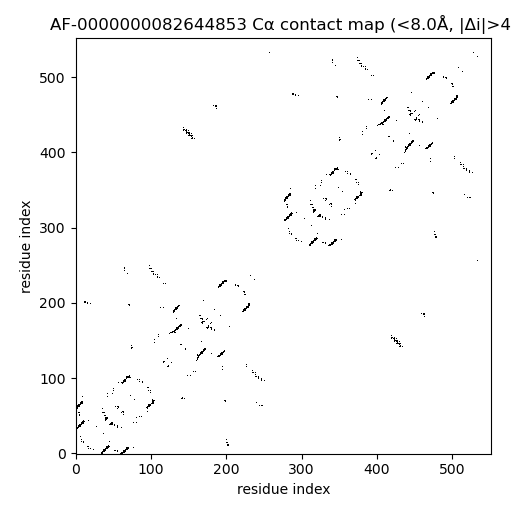0,49,42,46,56,72,57,37,42,28,40,35,40,35,44,65,41,59,60,62,39,68,65,58,60,49,46,59,55,48,52,57,51,47,41,68,76,35,75,83,36,48,76,46,77,39,56,54,50,60,83,42,67,54,56,55,52,53,54,50,49,36,49,50,50,36,50,48,50,49,39,48,70,59,29,73,70,46,73,68,51,62,72,58,58,70,72,64,65,76,72,70,68,86,112

Sequence (552 aa):
MKAILFVGHGSRDPEGNEQVRQFVERLRPKIHPTFYVETCFLEFGLPTIIEGIEQCVNAGADEVIVIPIILLAAGHSKLHIPAAIDEAKQKYPHVTLTYGRPIGIHEQTFAILKTRLIEIGENVEAPDKETAVLLLGRGGSDPDANSDLYKITRLFWEQTNYSLVEPAFMGVTAPLLEEGVERCVKLGARKIVILPYFLFTGVLIKRLEEKIIQFRAQYPNIEFQLAGYFGFHPKLQTIVLDRLEEALGQAVKMNCDVCQYRLHLAEHHDHHHHHHMKAILFVGHGSRDPEGNEQVRQFVERLRPKIHPTFYVETCFLEFGLPTIIEGIEQCVNAGADEVIVIPIILLAAGHSKLHIPAAIDEAKQKYPHVTLTYGRPIGIHEQTFAILKTRLIEIGENVEAPDKETAVLLLGRGGSDPDANSDLYKITRLFWEQTNYSLVEPAFMGVTAPLLEEGVERCVKLGARKIVILPYFLFTGVLIKRLEEKIIQFRAQYPNIEFQLAGYFGFHPKLQTIVLDRLEEALGQAVKMNCDVCQYRLHLAEHHDHHHHHH

InterPro domains:
  IPR002762 Sirohydrochlorin cobaltochelatase CbiX-like [PF01903] (9-114)
  IPR002762 Sirohydrochlorin cobaltochelatase CbiX-like [PF01903] (138-241)
  IPR050963 Sirohydrochlorin Cobaltochelatase/CbiX [PTHR33542] (3-250)

Foldseek 3Di:
DEEEEEEEAAALDVQQVVLVVVLQVVLQVVDDVVYHYYYAYCDNTPDHLLVRVVVRVVVPAQEYEYEYADAFDFDSNVPRNVVSVVVNCVVRVRHHYFYFDYLQDDPLLLVLQVVQCVVVPADQADGDQQEEEEEEAADDPGVRSVVSQVVNQVVSCVVGPHNYYHYEHCDDDPDHPVNSVVVSVVVRHQEYEYGYADAGDHPSVVVVVVVQVVVCVVCVRHHYHYTDYNRNPVSSSVSRVVRVVVRVVVVCVVVCVVVVVVVVVVVVPPPPPDPD/DEEEEEEEAAALDVVQVVLVVVLQVVLQVVDDVVYHYYYAYCDNTPDHLLVRVVVRVVVPAQEYEYEYADAFDFDSNVPRNVVSVVVNCVVCVRHHYFYFDYLQDDPLLLVLQVVQCVVVPADQADGDQQEEEEEEAADDPGVRSVVSQVVNQVVSCVVGPHNYYHYEHCDDDPDHPVNSVVVSVVVRHQEYEYGYADAGDHPSVVVVVVVQVVVCVVCVRHHYHYTDYNRNPVSSSVSRVVRVVVRVVVVVVVVVVVPVVPPVVPVVPPPPPDPD

Radius of gyration: 26.77 Å; Cα contacts (8 Å, |Δi|>4): 970; chains: 2; bounding box: 93×58×57 Å

Nearest PDB structures (foldseek):
  5zta-assembly2_B  TM=8.832E-01  e=4.095E-19  Bacillus subtilis subsp. subtilis str. 168
  6jv6-assembly1_A  TM=9.269E-01  e=3.769E-18  Bacillus spizizenii
  2xvz-assembly1_A  TM=7.532E-01  e=5.265E-09  Nitratidesulfovibrio vulgaris str. Hildenborough
  8i55-assembly1_B  TM=8.774E-01  e=5.542E-06  Methanocaldococcus jannaschii DSM 2661
  8ofl-assembly1_A  TM=8.096E-01  e=1.632E-05  Listeria monocytogenes

Organism: NCBI:txid247480

pLDDT: mean 88.76, std 18.23, range [23.56, 98.81]